Protein 3W3S (pdb70)

Structure (mmCIF, N/CA/C/O backbone):
data_3W3S
#
_entry.id   3W3S
#
_cell.length_a   272.817
_cell.length_b   272.817
_cell.length_c   272.817
_cell.angle_alpha   90.00
_cell.angle_beta   90.00
_cell.angle_gamma   90.00
#
_symmetry.space_group_name_H-M   'I 4 3 2'
#
loop_
_entity.id
_entity.type
_entity.pdbx_description
1 polymer 'Type-2 serine--tRNA ligase'
2 polymer 'selenocysteine tRNA'
3 non-polymer 'ZINC ION'
4 non-polymer "5'-O-(N-(L-SERYL)-SULFAMOYL)ADENOSINE"
5 non-polymer 'PLATINUM (II) ION'
6 non-polymer 'SULFATE ION'
#
loop_
_atom_site.group_PDB
_atom_site.id
_atom_site.type_symbol
_atom_site.label_atom_id
_atom_site.label_alt_id
_atom_site.label_comp_id
_atom_site.label_asym_id
_atom_site.label_entity_id
_atom_site.label_seq_id
_atom_site.pdbx_PDB_ins_code
_atom_site.Cartn_x
_atom_site.Cartn_y
_atom_site.Cartn_z
_atom_site.occupancy
_atom_site.B_iso_or_equiv
_atom_site.auth_seq_id
_atom_site.auth_comp_id
_atom_site.auth_asym_id
_atom_site.auth_atom_id
_atom_site.pdbx_PDB_model_num
ATOM 9 N N . GLU A 1 2 ? -27.228 7.794 126.089 1.00 115.77 2 GLU A N 1
ATOM 10 C CA . GLU A 1 2 ? -27.167 6.350 125.888 1.00 117.66 2 GLU A CA 1
ATOM 11 C C . GLU A 1 2 ? -28.591 5.866 125.877 1.00 106.67 2 GLU A C 1
ATOM 12 O O . GLU A 1 2 ? -29.432 6.421 126.577 1.00 106.33 2 GLU A O 1
ATOM 18 N N . LEU A 1 3 ? -28.869 4.846 125.076 1.00 101.37 3 LEU A N 1
ATOM 19 C CA . LEU A 1 3 ? -30.241 4.379 124.893 1.00 99.43 3 LEU A CA 1
ATOM 20 C C . LEU A 1 3 ? -30.308 2.850 124.854 1.00 95.57 3 LEU A C 1
ATOM 21 O O . LEU A 1 3 ? -29.639 2.224 124.032 1.00 97.95 3 LEU A O 1
ATOM 26 N N . LYS A 1 4 ? -31.109 2.259 125.743 1.00 93.14 4 LYS A N 1
ATOM 27 C CA . LYS A 1 4 ? -31.103 0.800 125.984 1.00 92.27 4 LYS A CA 1
ATOM 28 C C . LYS A 1 4 ? -32.504 0.209 126.114 1.00 91.80 4 LYS A C 1
ATOM 29 O O . LYS A 1 4 ? -33.300 0.654 126.948 1.00 93.53 4 LYS A O 1
ATOM 35 N N . PHE A 1 5 ? -32.788 -0.813 125.309 1.00 85.18 5 PHE A N 1
ATOM 36 C CA . PHE A 1 5 ? -34.103 -1.438 125.295 1.00 80.27 5 PHE A CA 1
ATOM 37 C C . PHE A 1 5 ? -34.143 -2.794 126.010 1.00 87.97 5 PHE A C 1
ATOM 38 O O . PHE A 1 5 ? -33.155 -3.524 126.025 1.00 95.24 5 PHE A O 1
ATOM 46 N N . SER A 1 6 ? -35.278 -3.112 126.629 1.00 87.70 6 SER A N 1
ATOM 47 C CA . SER A 1 6 ? -35.530 -4.450 127.143 1.00 92.25 6 SER A CA 1
ATOM 48 C C . SER A 1 6 ? -36.986 -4.829 126.922 1.00 92.44 6 SER A C 1
ATOM 49 O O . SER A 1 6 ? -37.875 -4.121 127.358 1.00 96.94 6 SER A O 1
ATOM 52 N N . ALA A 1 7 ? -37.228 -5.962 126.271 1.00 88.56 7 ALA A N 1
ATOM 53 C CA . ALA A 1 7 ? -38.591 -6.416 126.003 1.00 79.63 7 ALA A CA 1
ATOM 54 C C . ALA A 1 7 ? -38.905 -7.760 126.633 1.00 79.47 7 ALA A C 1
ATOM 55 O O . ALA A 1 7 ? -38.077 -8.655 126.676 1.00 87.71 7 ALA A O 1
ATOM 57 N N . GLU A 1 8 ? -40.118 -7.895 127.133 1.00 81.00 8 GLU A N 1
ATOM 58 C CA . GLU A 1 8 ? -40.652 -9.196 127.487 1.00 79.19 8 GLU A CA 1
ATOM 59 C C . GLU A 1 8 ? -41.448 -9.669 126.294 1.00 90.67 8 GLU A C 1
ATOM 60 O O . GLU A 1 8 ? -42.482 -9.078 125.944 1.00 94.99 8 GLU A O 1
ATOM 66 N N . VAL A 1 9 ? -40.933 -10.716 125.652 1.00 91.12 9 VAL A N 1
ATOM 67 C CA . VAL A 1 9 ? -41.536 -11.263 124.446 1.00 86.25 9 VAL A CA 1
ATOM 68 C C . VAL A 1 9 ? -42.210 -12.575 124.803 1.00 88.45 9 VAL A C 1
ATOM 69 O O . VAL A 1 9 ? -41.703 -13.307 125.645 1.00 94.89 9 VAL A O 1
ATOM 73 N N . GLU A 1 10 ? -43.366 -12.853 124.203 1.00 86.23 10 GLU A N 1
ATOM 74 C CA . GLU A 1 10 ? -44.052 -14.123 124.435 1.00 89.72 10 GLU A CA 1
ATOM 75 C C . GLU A 1 10 ? -44.404 -14.809 123.145 1.00 100.35 10 GLU A C 1
ATOM 76 O O . GLU A 1 10 ? -45.218 -14.301 122.373 1.00 108.68 10 GLU A O 1
ATOM 82 N N . LEU A 1 11 ? -43.795 -15.973 122.929 1.00 95.75 11 LEU A N 1
ATOM 83 C CA . LEU A 1 11 ? -44.081 -16.793 121.768 1.00 92.08 11 LEU A CA 1
ATOM 84 C C . LEU A 1 11 ? -45.098 -17.860 122.141 1.00 99.30 11 LEU A C 1
ATOM 85 O O . LEU A 1 11 ? -44.857 -18.680 123.012 1.00 105.64 11 LEU A O 1
ATOM 90 N N . THR A 1 12 ? -46.254 -17.824 121.495 1.00 100.63 12 THR A N 1
ATOM 91 C CA . THR A 1 12 ? -47.313 -18.771 121.790 1.00 100.81 12 THR A CA 1
ATOM 92 C C . THR A 1 12 ? -47.285 -19.930 120.814 1.00 100.68 12 THR A C 1
ATOM 93 O O . THR A 1 12 ? -47.460 -19.762 119.603 1.00 97.53 12 THR A O 1
ATOM 97 N N . LEU A 1 13 ? -47.054 -21.112 121.365 1.00 98.42 13 LEU A N 1
ATOM 98 C CA . LEU A 1 13 ? -46.864 -22.300 120.572 1.00 94.06 13 LEU A CA 1
ATOM 99 C C . LEU A 1 13 ? -48.207 -22.786 120.102 1.00 95.59 13 LEU A C 1
ATOM 100 O O . LEU A 1 13 ? -49.219 -22.515 120.729 1.00 98.37 13 LEU A O 1
ATOM 105 N N . SER A 1 14 ? -48.207 -23.521 119.004 1.00 97.41 14 SER A N 1
ATOM 106 C CA . SER A 1 14 ? -49.435 -23.981 118.396 1.00 101.75 14 SER A CA 1
ATOM 107 C C . SER A 1 14 ? -50.266 -24.899 119.311 1.00 107.36 14 SER A C 1
ATOM 108 O O . SER A 1 14 ? -51.494 -24.913 119.222 1.00 116.98 14 SER A O 1
ATOM 111 N N . ARG A 1 15 ? -49.609 -25.667 120.174 1.00 103.48 15 ARG A N 1
ATOM 112 C CA . ARG A 1 15 ? -50.306 -26.565 121.092 1.00 110.45 15 ARG A CA 1
ATOM 113 C C . ARG A 1 15 ? -49.624 -26.502 122.450 1.00 112.37 15 ARG A C 1
ATOM 114 O O . ARG A 1 15 ? -48.574 -25.881 122.569 1.00 111.18 15 ARG A O 1
ATOM 122 N N . GLU A 1 16 ? -50.228 -27.099 123.480 1.00 116.09 16 GLU A N 1
ATOM 123 C CA . GLU A 1 16 ? -49.542 -27.232 124.769 1.00 113.42 16 GLU A CA 1
ATOM 124 C C . GLU A 1 16 ? -48.331 -28.150 124.596 1.00 121.64 16 GLU A C 1
ATOM 125 O O . GLU A 1 16 ? -48.280 -28.965 123.669 1.00 125.07 16 GLU A O 1
ATOM 131 N N . VAL A 1 17 ? -47.350 -28.006 125.479 1.00 124.01 17 VAL A N 1
ATOM 132 C CA . VAL A 1 17 ? -46.091 -28.711 125.326 1.00 123.85 17 VAL A CA 1
ATOM 133 C C . VAL A 1 17 ? -45.577 -29.108 126.678 1.00 134.81 17 VAL A C 1
ATOM 134 O O . VAL A 1 17 ? -45.911 -28.475 127.680 1.00 139.80 17 VAL A O 1
ATOM 138 N N . ASP A 1 18 ? -44.764 -30.158 126.709 1.00 143.43 18 ASP A N 1
ATOM 139 C CA . ASP A 1 18 ? -44.059 -30.503 127.924 1.00 148.42 18 ASP A CA 1
ATOM 140 C C . ASP A 1 18 ? -42.663 -29.919 127.817 1.00 143.77 18 ASP A C 1
ATOM 141 O O . ASP A 1 18 ? -41.811 -30.463 127.119 1.00 144.38 18 ASP A O 1
ATOM 146 N N . PRO A 1 19 ? -42.417 -28.825 128.547 1.00 138.22 19 PRO A N 1
ATOM 147 C CA . PRO A 1 19 ? -41.229 -27.994 128.345 1.00 131.66 19 PRO A CA 1
ATOM 148 C C . PRO A 1 19 ? -39.948 -28.804 128.294 1.00 127.40 19 PRO A C 1
ATOM 149 O O . PRO A 1 19 ? -39.104 -28.557 127.428 1.00 126.00 19 PRO A O 1
ATOM 153 N N . ALA A 1 20 ? -39.826 -29.780 129.185 1.00 124.29 20 ALA A N 1
ATOM 154 C CA . ALA A 1 20 ? -38.587 -30.525 129.337 1.00 115.22 20 ALA A CA 1
ATOM 155 C C . ALA A 1 20 ? -38.114 -31.107 128.020 1.00 115.93 20 ALA A C 1
ATOM 156 O O . ALA A 1 20 ? -36.912 -31.282 127.821 1.00 119.39 20 ALA A O 1
ATOM 158 N N . GLU A 1 21 ? -39.062 -31.405 127.131 1.00 117.46 21 GLU A N 1
ATOM 159 C CA . GLU A 1 21 ? -38.759 -31.940 125.802 1.00 123.69 21 GLU A CA 1
ATOM 160 C C . GLU A 1 21 ? -38.383 -30.819 124.853 1.00 117.47 21 GLU A C 1
ATOM 161 O O . GLU A 1 21 ? -37.603 -31.029 123.913 1.00 115.45 21 GLU A O 1
ATOM 167 N N . ILE A 1 22 ? -38.963 -29.639 125.098 1.00 113.63 22 ILE A N 1
ATOM 168 C CA . ILE A 1 22 ? -38.729 -28.447 124.280 1.00 108.13 22 ILE A CA 1
ATOM 169 C C . ILE A 1 22 ? -37.423 -27.723 124.615 1.00 109.84 22 ILE A C 1
ATOM 170 O O . ILE A 1 22 ? -36.671 -27.339 123.709 1.00 111.40 22 ILE A O 1
ATOM 175 N N . GLU A 1 23 ? -37.137 -27.566 125.905 1.00 112.95 23 GLU A N 1
ATOM 176 C CA . GLU A 1 23 ? -36.025 -26.710 126.323 1.00 119.55 23 GLU A CA 1
ATOM 177 C C . GLU A 1 23 ? -34.732 -27.026 125.589 1.00 117.09 23 GLU A C 1
ATOM 178 O O . GLU A 1 23 ? -34.087 -26.123 125.066 1.00 117.70 23 GLU A O 1
ATOM 184 N N . PRO A 1 24 ? -34.380 -28.311 125.495 1.00 113.33 24 PRO A N 1
ATOM 185 C CA . PRO A 1 24 ? -33.152 -28.649 124.781 1.00 114.24 24 PRO A CA 1
ATOM 186 C C . PRO A 1 24 ? -33.039 -27.890 123.463 1.00 111.55 24 PRO A C 1
ATOM 187 O O . PRO A 1 24 ? -31.961 -27.386 123.141 1.00 112.04 24 PRO A O 1
ATOM 191 N N . THR A 1 25 ? -34.136 -27.789 122.720 1.00 108.43 25 THR A N 1
ATOM 192 C CA . THR A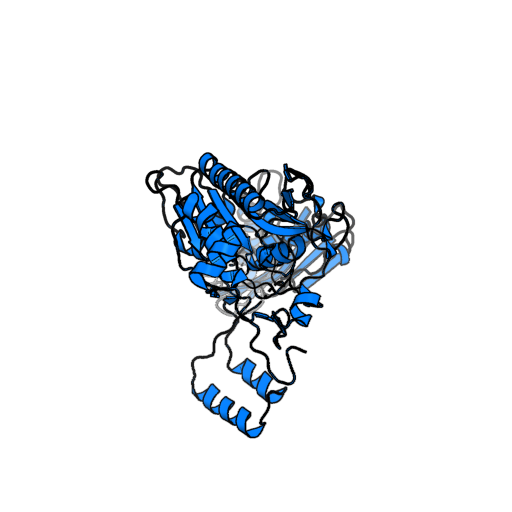 1 25 ? -34.095 -27.105 121.440 1.00 103.12 25 THR A CA 1
ATOM 193 C C . THR A 1 25 ? -33.999 -25.603 121.612 1.00 101.01 25 THR A C 1
ATOM 194 O O . THR A 1 25 ? -33.297 -24.933 120.856 1.00 106.41 25 THR A O 1
ATOM 198 N N . VAL A 1 26 ? -34.715 -25.061 122.588 1.00 95.02 26 VAL A N 1
ATOM 199 C CA . VAL A 1 26 ? -34.701 -23.620 122.757 1.00 92.95 26 VAL A CA 1
ATOM 200 C C . VAL A 1 26 ? -33.323 -23.173 123.203 1.00 97.48 26 VAL A C 1
ATOM 201 O O . VAL A 1 26 ? -32.774 -22.232 122.650 1.00 103.42 26 VAL A O 1
ATOM 205 N N . GLU A 1 27 ? -32.765 -23.862 124.192 1.00 95.51 27 GLU A N 1
ATOM 206 C CA . GLU A 1 27 ? -31.419 -23.583 124.672 1.00 92.19 27 GLU A CA 1
ATOM 207 C C . GLU A 1 27 ? -30.433 -23.521 123.504 1.00 96.70 27 GLU A C 1
ATOM 208 O O . GLU A 1 27 ? -29.680 -22.558 123.377 1.00 102.74 27 GLU A O 1
ATOM 214 N N . GLU A 1 28 ? -30.446 -24.543 122.651 1.00 97.88 28 GLU A N 1
ATOM 215 C CA . GLU A 1 28 ? -29.526 -24.631 121.518 1.00 103.32 28 GLU A CA 1
ATOM 216 C C . GLU A 1 28 ? -29.759 -23.367 120.667 1.00 104.12 28 GLU A C 1
ATOM 217 O O . GLU A 1 28 ? -28.847 -22.580 120.436 1.00 106.21 28 GLU A O 1
ATOM 223 N N . PHE A 1 29 ? -31.000 -23.150 120.245 1.00 104.44 29 PHE A N 1
ATOM 224 C CA . PHE A 1 29 ? -31.341 -22.001 119.410 1.00 97.19 29 PHE A CA 1
ATOM 225 C C . PHE A 1 29 ? -30.894 -20.689 120.007 1.00 94.57 29 PHE A C 1
ATOM 226 O O . PHE A 1 29 ? -30.243 -19.881 119.350 1.00 92.75 29 PHE A O 1
ATOM 234 N N . VAL A 1 30 ? -31.284 -20.472 121.256 1.00 98.48 30 VAL A N 1
ATOM 235 C CA . VAL A 1 30 ? -30.990 -19.228 121.946 1.00 100.28 30 VAL A CA 1
ATOM 236 C C . VAL A 1 30 ? -29.501 -18.969 121.961 1.00 96.99 30 VAL A C 1
ATOM 237 O O . VAL A 1 30 ? -29.050 -17.861 121.697 1.00 93.36 30 VAL A O 1
ATOM 241 N N . LYS A 1 31 ? -28.733 -19.999 122.266 1.00 98.97 31 LYS A N 1
ATOM 242 C CA . LYS A 1 31 ? -27.299 -19.823 122.345 1.00 105.44 31 LYS A CA 1
ATOM 243 C C . LYS A 1 31 ? -26.725 -19.412 120.996 1.00 97.87 31 LYS A C 1
ATOM 244 O O . LYS A 1 31 ? -25.838 -18.581 120.925 1.00 99.58 31 LYS A O 1
ATOM 250 N N . GLU A 1 32 ? -27.233 -19.980 119.918 1.00 95.14 32 GLU A N 1
ATOM 251 C CA . GLU A 1 32 ? -26.663 -19.685 118.612 1.00 103.90 32 GLU A CA 1
ATOM 252 C C . GLU A 1 32 ? -27.235 -18.388 118.051 1.00 104.05 32 GLU A C 1
ATOM 253 O O . GLU A 1 32 ? -26.666 -17.778 117.142 1.00 107.30 32 GLU A O 1
ATOM 259 N N . ALA A 1 33 ? -28.377 -17.975 118.584 1.00 101.48 33 ALA A N 1
ATOM 260 C CA . ALA A 1 33 ? -28.994 -16.739 118.136 1.00 99.57 33 ALA A CA 1
ATOM 261 C C . ALA A 1 33 ? -28.211 -15.566 118.700 1.00 96.53 33 ALA A C 1
ATOM 262 O O . ALA A 1 33 ? -27.969 -14.570 118.019 1.00 94.69 33 ALA A O 1
ATOM 264 N N . ASN A 1 34 ? -27.803 -15.701 119.953 1.00 95.41 34 ASN A N 1
ATOM 265 C CA . ASN A 1 34 ? -27.091 -14.638 120.627 1.00 92.32 34 ASN A CA 1
ATOM 266 C C . ASN A 1 34 ? -25.740 -14.441 119.986 1.00 107.08 34 ASN A C 1
ATOM 267 O O . ASN A 1 34 ? -25.217 -13.329 119.946 1.00 117.43 34 ASN A O 1
ATOM 272 N N . GLU A 1 35 ? -25.196 -15.530 119.460 1.00 113.29 35 GLU A N 1
ATOM 273 C CA . GLU A 1 35 ? -23.867 -15.550 118.868 1.00 118.43 35 GLU A CA 1
ATOM 274 C C . GLU A 1 35 ? -23.872 -14.947 117.458 1.00 112.86 35 GLU A C 1
ATOM 275 O O . GLU A 1 35 ? -22.987 -14.176 117.099 1.00 119.89 35 GLU A O 1
ATOM 281 N N . ASP A 1 36 ? -24.885 -15.285 116.671 1.00 101.47 36 ASP A N 1
ATOM 282 C CA . ASP A 1 36 ? -24.922 -14.911 115.265 1.00 103.03 36 ASP A CA 1
ATOM 283 C C . ASP A 1 36 ? -26.018 -13.893 114.945 1.00 104.51 36 ASP A C 1
ATOM 284 O O . ASP A 1 36 ? -25.739 -12.706 114.730 1.00 102.94 36 ASP A O 1
ATOM 289 N N . LEU A 1 37 ? -27.261 -14.387 114.921 1.00 101.41 37 LEU A N 1
ATOM 290 C CA . LEU A 1 37 ? -28.418 -13.679 114.390 1.00 89.12 37 LEU A CA 1
ATOM 291 C C . LEU A 1 37 ? -28.578 -12.314 115.014 1.00 94.16 37 LEU A C 1
ATOM 292 O O . LEU A 1 37 ? -28.872 -11.328 114.329 1.00 100.88 37 LEU A O 1
ATOM 297 N N . LEU A 1 38 ? -28.394 -12.251 116.322 1.00 89.69 38 LEU A N 1
ATOM 298 C CA . LEU A 1 38 ? -28.720 -11.037 117.044 1.00 83.90 38 LEU A CA 1
ATOM 299 C C . LEU A 1 38 ? -27.544 -10.100 117.119 1.00 91.25 38 LEU A C 1
ATOM 300 O O . LEU A 1 38 ? -27.605 -9.078 117.788 1.00 96.53 38 LEU A O 1
ATOM 305 N N . GLN A 1 39 ? -26.438 -10.500 116.507 1.00 91.69 39 GLN A N 1
ATOM 306 C CA . GLN A 1 39 ? -25.322 -9.599 116.273 1.00 93.59 39 GLN A CA 1
ATOM 307 C C . GLN A 1 39 ? -25.237 -9.096 114.828 1.00 95.90 39 GLN A C 1
ATOM 308 O O . GLN A 1 39 ? -24.348 -8.316 114.491 1.00 103.67 39 GLN A O 1
ATOM 314 N N . ARG A 1 40 ? -26.138 -9.556 113.968 1.00 92.98 40 ARG A N 1
ATOM 315 C CA . ARG A 1 40 ? -26.052 -9.232 112.544 1.00 99.59 40 ARG A CA 1
ATOM 316 C C . ARG A 1 40 ? -26.523 -7.822 112.246 1.00 107.82 40 ARG A C 1
ATOM 317 O O . ARG A 1 40 ? -27.596 -7.397 112.699 1.00 111.80 40 ARG A O 1
ATOM 325 N N . GLY A 1 41 ? -25.744 -7.104 111.450 1.00 107.68 41 GLY A N 1
ATOM 326 C CA . GLY A 1 41 ? -26.107 -5.747 111.090 1.00 106.44 41 GLY A CA 1
ATOM 327 C C . GLY A 1 41 ? -25.535 -4.730 112.058 1.00 105.29 41 GLY A C 1
ATOM 328 O O . GLY A 1 41 ? -25.368 -3.560 111.714 1.00 114.08 41 GLY A O 1
ATOM 329 N N . VAL A 1 42 ? -25.220 -5.174 113.268 1.00 95.95 42 VAL A N 1
ATOM 330 C CA . VAL A 1 42 ? -24.542 -4.320 114.231 1.00 96.03 42 VAL A CA 1
ATOM 331 C C . VAL A 1 42 ? -23.143 -3.961 113.745 1.00 99.50 42 VAL A C 1
ATOM 332 O O . VAL A 1 42 ? -22.371 -4.832 113.357 1.00 101.68 42 VAL A O 1
ATOM 336 N N . PRO A 1 43 ? -22.816 -2.664 113.764 1.00 104.32 43 PRO A N 1
ATOM 337 C CA . PRO A 1 43 ? -21.495 -2.130 113.410 1.00 109.29 43 PRO A CA 1
ATOM 338 C C . PRO A 1 43 ? -20.434 -2.692 114.342 1.00 120.78 43 PRO A C 1
ATOM 339 O O . PRO A 1 43 ? -20.773 -3.134 115.441 1.00 121.77 43 PRO A O 1
ATOM 343 N N . THR A 1 44 ? -19.170 -2.658 113.932 1.00 131.53 44 THR A N 1
ATOM 344 C CA . THR A 1 44 ? -18.156 -3.442 114.628 1.00 140.11 44 THR A CA 1
ATOM 345 C C . THR A 1 44 ? -17.937 -3.056 116.098 1.00 144.17 44 THR A C 1
ATOM 346 O O . THR A 1 44 ? -17.768 -3.931 116.954 1.00 150.06 44 THR A O 1
ATOM 350 N N . GLY A 1 45 ? -17.968 -1.765 116.402 1.00 140.13 45 GLY A N 1
ATOM 351 C CA . GLY A 1 45 ? -17.761 -1.341 117.777 1.00 142.00 45 GLY A CA 1
ATOM 352 C C . GLY A 1 45 ? -18.945 -1.482 118.734 1.00 136.62 45 GLY A C 1
ATOM 353 O O . GLY A 1 45 ? -18.828 -1.171 119.922 1.00 135.07 45 GLY A O 1
ATOM 354 N N . LYS A 1 46 ? -20.089 -1.952 118.252 1.00 129.72 46 LYS A N 1
ATOM 355 C CA . LYS A 1 46 ? -21.288 -1.833 119.067 1.00 121.95 46 LYS A CA 1
ATOM 356 C C . LYS A 1 46 ? -21.974 -3.143 119.467 1.00 119.49 46 LYS A C 1
ATOM 357 O O . LYS A 1 46 ? -21.610 -4.236 119.026 1.00 122.92 46 LYS A O 1
ATOM 363 N N . GLU A 1 47 ? -23.002 -2.982 120.292 1.00 116.99 47 GLU A N 1
ATOM 364 C CA . GLU A 1 47 ? -23.814 -4.055 120.841 1.00 116.94 47 GLU A CA 1
ATOM 365 C C . GLU A 1 47 ? -25.092 -4.254 120.030 1.00 105.40 47 GLU A C 1
ATOM 366 O O . GLU A 1 47 ? -25.678 -3.291 119.550 1.00 100.14 47 GLU A O 1
ATOM 372 N N . GLY A 1 48 ? -25.517 -5.505 119.888 1.00 101.78 48 GLY A N 1
ATOM 373 C CA . GLY A 1 48 ? -26.831 -5.853 119.362 1.00 99.81 48 GLY A CA 1
ATOM 374 C C . GLY A 1 48 ? -27.862 -6.307 120.402 1.00 100.96 48 GLY A C 1
ATOM 375 O O . GLY A 1 48 ? -27.919 -5.837 121.547 1.00 103.21 48 GLY A O 1
ATOM 376 N N . ALA A 1 49 ? -28.696 -7.249 119.980 1.00 97.11 49 ALA A N 1
ATOM 377 C CA . ALA A 1 49 ? -29.672 -7.900 120.850 1.00 87.75 49 ALA A CA 1
ATOM 378 C C . ALA A 1 49 ? -29.124 -9.186 121.467 1.00 85.60 49 ALA A C 1
ATOM 379 O O . ALA A 1 49 ? -28.285 -9.858 120.874 1.00 97.68 49 ALA A O 1
ATOM 381 N N . LYS A 1 50 ? -29.558 -9.485 122.684 1.00 81.43 50 LYS A N 1
ATOM 382 C CA . LYS A 1 50 ? -29.270 -10.751 123.363 1.00 82.39 50 LYS A CA 1
ATOM 383 C C . LYS A 1 50 ? -30.559 -11.286 123.968 1.00 89.12 50 LYS A C 1
ATOM 384 O O . LYS A 1 50 ? -31.359 -10.529 124.495 1.00 89.85 50 LYS A O 1
ATOM 390 N N . ILE A 1 51 ? -30.760 -12.595 123.906 1.00 94.00 51 ILE A N 1
ATOM 391 C CA . ILE A 1 51 ? -31.874 -13.167 124.626 1.00 90.49 51 ILE A CA 1
ATOM 392 C C . ILE A 1 51 ? -31.305 -13.488 125.980 1.00 91.70 51 ILE A C 1
ATOM 393 O O . ILE A 1 51 ? -30.459 -14.350 126.114 1.00 95.58 51 ILE A O 1
ATOM 398 N N . GLU A 1 52 ? -31.740 -12.728 126.974 1.00 91.25 52 GLU A N 1
ATOM 399 C CA . GLU A 1 52 ? -31.092 -12.708 128.271 1.00 94.85 52 GLU A CA 1
ATOM 400 C C . GLU A 1 52 ? -31.572 -13.869 129.098 1.00 93.78 52 GLU A C 1
ATOM 401 O O . GLU A 1 52 ? -30.865 -14.363 129.982 1.00 95.16 52 GLU A O 1
ATOM 407 N N . SER A 1 53 ? -32.816 -14.251 128.855 1.00 90.86 53 SER A N 1
ATOM 408 C CA . SER A 1 53 ? -33.389 -15.405 129.520 1.00 95.35 53 SER A CA 1
ATOM 409 C C . SER A 1 53 ? -34.602 -15.891 128.743 1.00 98.62 53 SER A C 1
ATOM 410 O O . SER A 1 53 ? -35.191 -15.153 127.953 1.00 98.34 53 SER A O 1
ATOM 413 N N . TYR A 1 54 ? -34.968 -17.144 128.962 1.00 98.97 54 TYR A N 1
ATOM 414 C CA . TYR A 1 54 ? -36.198 -17.646 128.397 1.00 97.11 54 TYR A CA 1
ATOM 415 C C . TYR A 1 54 ? -36.767 -18.621 129.405 1.00 98.98 54 TYR A C 1
ATOM 416 O O . TYR A 1 54 ? -36.059 -19.032 130.316 1.00 99.13 54 TYR A O 1
ATOM 425 N N . TYR A 1 55 ? -38.056 -18.928 129.289 1.00 98.80 55 TYR A N 1
ATOM 426 C CA . TYR A 1 55 ? -38.620 -20.087 129.962 1.00 102.63 55 TYR A CA 1
ATOM 427 C C . TYR A 1 55 ? -39.851 -20.621 129.248 1.00 107.45 55 TYR A C 1
ATOM 428 O O . TYR A 1 55 ? -40.561 -19.868 128.584 1.00 110.19 55 TYR A O 1
ATOM 437 N N . VAL A 1 56 ? -40.093 -21.925 129.382 1.00 105.02 56 VAL A N 1
ATOM 438 C CA . VAL A 1 56 ? -41.201 -22.584 128.697 1.00 97.09 56 VAL A CA 1
ATOM 439 C C . VAL A 1 56 ? -42.276 -23.073 129.671 1.00 104.31 56 VAL A C 1
ATOM 440 O O . VAL A 1 56 ? -42.000 -23.899 130.540 1.00 104.44 56 VAL A O 1
ATOM 444 N N . LEU A 1 57 ? -43.457 -22.481 129.505 1.00 114.57 57 LEU A N 1
ATOM 445 C CA . LEU A 1 57 ? -44.702 -22.855 130.151 1.00 125.44 57 LEU A CA 1
ATOM 446 C C . LEU A 1 57 ? -45.425 -23.767 129.168 1.00 136.98 57 LEU A C 1
ATOM 447 O O . LEU A 1 57 ? -44.934 -23.998 128.063 1.00 153.84 57 LEU A O 1
ATOM 452 N N . TYR A 1 58 ? -46.580 -24.293 129.558 1.00 133.65 58 TYR A N 1
ATOM 453 C CA . TYR A 1 58 ? -47.305 -25.215 128.687 1.00 138.36 58 TYR A CA 1
ATOM 454 C C . TYR A 1 58 ? -47.760 -24.623 127.339 1.00 129.33 58 TYR A C 1
ATOM 455 O O . TYR A 1 58 ? -47.645 -25.297 126.315 1.00 122.23 58 TYR A O 1
ATOM 464 N N . ASP A 1 59 ? -48.257 -23.385 127.311 1.00 128.45 59 ASP A N 1
ATOM 465 C CA . ASP A 1 59 ? -48.621 -22.792 126.015 1.00 125.42 59 ASP A CA 1
ATOM 466 C C . ASP A 1 59 ? -47.499 -22.010 125.322 1.00 115.01 59 ASP A C 1
ATOM 467 O O . ASP A 1 59 ? -47.406 -21.981 124.095 1.00 111.39 59 ASP A O 1
ATOM 472 N N . THR A 1 60 ? -46.655 -21.378 126.129 1.00 110.32 60 THR A N 1
ATOM 473 C CA . THR A 1 60 ? -45.777 -20.314 125.661 1.00 101.29 60 THR A CA 1
ATOM 474 C C . THR A 1 60 ? -44.303 -20.514 125.979 1.00 95.97 60 THR A C 1
ATOM 475 O O . THR A 1 60 ? -43.935 -21.210 126.921 1.00 100.42 60 THR A O 1
ATOM 479 N N . ILE A 1 61 ? -43.470 -19.887 125.160 1.00 83.37 61 ILE A N 1
ATOM 480 C CA . ILE A 1 61 ? -42.084 -19.622 125.478 1.00 80.79 61 ILE A CA 1
ATOM 481 C C . ILE A 1 61 ? -41.959 -18.138 125.761 1.00 91.45 61 ILE A C 1
ATOM 482 O O . ILE A 1 61 ? -42.336 -17.304 124.936 1.00 95.57 61 ILE A O 1
ATOM 487 N N . TYR A 1 62 ? -41.425 -17.814 126.933 1.00 96.56 62 TYR A N 1
ATOM 488 C CA . TYR A 1 62 ? -41.213 -16.438 127.382 1.00 87.38 62 TYR A CA 1
ATOM 489 C C . TYR A 1 62 ? -39.748 -16.037 127.191 1.00 87.71 62 TYR A C 1
ATOM 490 O O . TYR A 1 62 ? -38.854 -16.781 127.556 1.00 95.00 62 TYR A O 1
ATOM 507 N N . GLU A 1 64 ? -36.736 -12.825 127.624 1.00 90.74 64 GLU A N 1
ATOM 508 C CA . GLU A 1 64 ? -36.235 -11.490 127.913 1.00 90.19 64 GLU A CA 1
ATOM 509 C C . GLU A 1 64 ? -35.237 -11.113 126.831 1.00 86.00 64 GLU A C 1
ATOM 510 O O . GLU A 1 64 ? -34.189 -11.721 126.714 1.00 88.42 64 GLU A O 1
ATOM 516 N N . ILE A 1 65 ? -35.566 -10.119 126.028 1.00 83.65 65 ILE A N 1
ATOM 517 C CA . ILE A 1 65 ? -34.694 -9.710 124.939 1.00 87.24 65 ILE A CA 1
ATOM 518 C C . ILE A 1 65 ? -34.326 -8.243 125.092 1.00 88.94 65 ILE A C 1
ATOM 519 O O . ILE A 1 65 ? -35.202 -7.381 125.225 1.00 87.16 65 ILE A O 1
ATOM 524 N N . THR A 1 66 ? -33.029 -7.962 125.040 1.00 84.74 66 THR A N 1
ATOM 525 C CA . THR A 1 66 ? -32.543 -6.605 125.185 1.00 83.25 66 THR A CA 1
ATOM 526 C C . THR A 1 66 ? -31.901 -6.142 123.904 1.00 87.72 66 THR A C 1
ATOM 527 O O . THR A 1 66 ? -31.455 -6.954 123.122 1.00 87.85 66 THR A O 1
ATOM 531 N N . GLY A 1 67 ? -31.876 -4.828 123.694 1.00 88.75 67 GLY A N 1
ATOM 532 C CA . GLY A 1 67 ? -31.427 -4.258 122.443 1.00 82.79 67 GLY A CA 1
ATOM 533 C C . GLY A 1 67 ? -30.852 -2.866 122.551 1.00 82.76 67 GLY A C 1
ATOM 534 O O . GLY A 1 67 ? -30.845 -2.242 123.602 1.00 90.58 67 GLY A O 1
ATOM 535 N N . THR A 1 68 ? -30.371 -2.372 121.428 1.00 79.97 68 THR A N 1
ATOM 536 C CA . THR A 1 68 ? -29.716 -1.086 121.375 1.00 79.70 68 THR A CA 1
ATOM 537 C C . THR A 1 68 ? -30.283 -0.422 120.134 1.00 81.87 68 THR A C 1
ATOM 538 O O . THR A 1 68 ? -31.040 -1.057 119.391 1.00 76.31 68 THR A O 1
ATOM 542 N N . ARG A 1 69 ? -29.926 0.832 119.872 1.00 87.40 69 ARG A N 1
ATOM 543 C CA . ARG A 1 69 ? -30.406 1.430 118.633 1.00 93.87 69 ARG A CA 1
ATOM 544 C C . ARG A 1 69 ? -29.962 0.628 117.401 1.00 95.25 69 ARG A C 1
ATOM 545 O O . ARG A 1 69 ? -30.550 0.739 116.328 1.00 93.69 69 ARG A O 1
ATOM 553 N N . TYR A 1 70 ? -28.921 -0.183 117.558 1.00 93.89 70 TYR A N 1
ATOM 554 C CA . TYR A 1 70 ? -28.345 -0.861 116.416 1.00 97.61 70 TYR A CA 1
ATOM 555 C C . TYR A 1 70 ? -29.160 -2.073 116.050 1.00 103.52 70 TYR A C 1
ATOM 556 O O . TYR A 1 70 ? -29.297 -2.400 114.872 1.00 108.34 70 TYR A O 1
ATOM 565 N N . LEU A 1 71 ? -29.658 -2.767 117.065 1.00 100.75 71 LEU A N 1
ATOM 566 C CA . LEU A 1 71 ? -30.665 -3.799 116.867 1.00 94.31 71 LEU A CA 1
ATOM 567 C C . LEU A 1 71 ? -31.674 -3.759 118.005 1.00 91.68 71 LEU A C 1
ATOM 568 O O . LEU A 1 71 ? -31.341 -3.994 119.157 1.00 94.47 71 LEU A O 1
ATOM 573 N N . ARG A 1 72 ? -32.918 -3.473 117.676 1.00 92.74 72 ARG A N 1
ATOM 574 C CA . ARG A 1 72 ? -33.947 -3.311 118.694 1.00 94.77 72 ARG A CA 1
ATOM 575 C C . ARG A 1 72 ? -34.696 -4.595 118.992 1.00 96.32 72 ARG A C 1
ATOM 576 O O . ARG A 1 72 ? -34.941 -5.401 118.095 1.00 93.29 72 ARG A O 1
ATOM 584 N N . PRO A 1 73 ? -35.130 -4.753 120.245 1.00 99.62 73 PRO A N 1
ATOM 585 C CA . PRO A 1 73 ? -35.728 -5.993 120.711 1.00 98.18 73 PRO A CA 1
ATOM 586 C C . PRO A 1 73 ? -36.764 -6.590 119.770 1.00 94.19 73 PRO A C 1
ATOM 587 O O . PRO A 1 73 ? -36.691 -7.797 119.531 1.00 107.18 73 PRO A O 1
ATOM 591 N N . HIS A 1 74 ? -37.675 -5.808 119.214 1.00 75.39 74 HIS A N 1
ATOM 592 C CA . HIS A 1 74 ? -38.709 -6.427 118.408 1.00 79.88 74 HIS A CA 1
ATOM 593 C C . HIS A 1 74 ? -38.177 -6.844 117.063 1.00 85.63 74 HIS A C 1
ATOM 594 O O . HIS A 1 74 ? -38.591 -7.879 116.549 1.00 95.65 74 HIS A O 1
ATOM 601 N N . GLU A 1 75 ? -37.283 -6.059 116.470 1.00 80.04 75 GLU A N 1
ATOM 602 C CA . GLU A 1 75 ? -36.577 -6.546 115.283 1.00 78.64 75 GLU A CA 1
ATOM 603 C C . GLU A 1 75 ? -35.905 -7.904 115.569 1.00 82.94 75 GLU A C 1
ATOM 604 O O . GLU A 1 75 ? -35.998 -8.847 114.780 1.00 81.01 75 GLU A O 1
ATOM 610 N N . ALA A 1 76 ? -35.224 -7.980 116.706 1.00 81.54 76 ALA A N 1
ATOM 611 C CA . ALA A 1 76 ? -34.721 -9.235 117.219 1.00 83.54 76 ALA A CA 1
ATOM 612 C C . ALA A 1 76 ? -35.826 -10.286 117.231 1.00 88.71 76 ALA A C 1
ATOM 613 O O . ALA A 1 76 ? -35.652 -11.396 116.681 1.00 89.56 76 ALA A O 1
ATOM 615 N N . ALA A 1 77 ? -36.951 -9.946 117.865 1.00 83.87 77 ALA A N 1
ATOM 616 C CA . ALA A 1 77 ? -38.080 -10.870 117.937 1.00 86.64 77 ALA A CA 1
ATOM 617 C C . ALA A 1 77 ? -38.460 -11.377 116.540 1.00 92.05 77 ALA A C 1
ATOM 618 O O . ALA A 1 77 ? -38.734 -12.564 116.356 1.00 87.58 77 ALA A O 1
ATOM 628 N N . ARG A 1 79 ? -36.491 -11.615 113.833 1.00 102.58 79 ARG A N 1
ATOM 629 C CA . ARG A 1 79 ? -35.445 -12.514 113.356 1.00 99.95 79 ARG A CA 1
ATOM 630 C C . ARG A 1 79 ? -35.575 -13.909 113.993 1.00 93.35 79 ARG A C 1
ATOM 631 O O . ARG A 1 79 ? -35.481 -14.930 113.313 1.00 87.14 79 ARG A O 1
ATOM 639 N N . VAL A 1 80 ? -35.809 -13.928 115.301 1.00 86.39 80 VAL A N 1
ATOM 640 C CA . VAL A 1 80 ? -36.072 -15.150 116.046 1.00 80.77 80 VAL A CA 1
ATOM 641 C C . VAL A 1 80 ? -37.318 -15.931 115.600 1.00 86.84 80 VAL A C 1
ATOM 642 O O . VAL A 1 80 ? -37.229 -17.123 115.335 1.00 100.10 80 VAL A O 1
ATOM 646 N N . ARG A 1 81 ? -38.474 -15.274 115.521 1.00 81.28 81 ARG A N 1
ATOM 647 C CA . ARG A 1 81 ? -39.757 -15.963 115.291 1.00 86.07 81 ARG A CA 1
ATOM 648 C C . ARG A 1 81 ? -39.736 -17.034 114.196 1.00 91.62 81 ARG A C 1
ATOM 649 O O . ARG A 1 81 ? -39.935 -18.217 114.473 1.00 90.08 81 ARG A O 1
ATOM 657 N N . LYS A 1 82 ? -39.521 -16.609 112.953 1.00 92.78 82 LYS A N 1
ATOM 658 C CA . LYS A 1 82 ? -39.614 -17.510 111.806 1.00 97.37 82 LYS A CA 1
ATOM 659 C C . LYS A 1 82 ? -38.669 -18.697 111.971 1.00 97.01 82 LYS A C 1
ATOM 660 O O . LYS A 1 82 ? -39.009 -19.821 111.638 1.00 105.44 82 LYS A O 1
ATOM 666 N N . ARG A 1 83 ? -37.488 -18.436 112.512 1.00 90.42 83 ARG A N 1
ATOM 667 C CA . ARG A 1 83 ? -36.451 -19.440 112.665 1.00 87.18 83 ARG A CA 1
ATOM 668 C C . ARG A 1 83 ? -36.746 -20.413 113.780 1.00 92.86 83 ARG A C 1
ATOM 669 O O . ARG A 1 83 ? -36.803 -21.620 113.558 1.00 94.78 83 ARG A O 1
ATOM 677 N N . LEU A 1 84 ? -36.869 -19.907 114.998 1.00 92.74 84 LEU A N 1
ATOM 678 C CA . LEU A 1 84 ? -37.152 -20.799 116.109 1.00 91.34 84 LEU A CA 1
ATOM 679 C C . LEU A 1 84 ? -38.412 -21.635 115.863 1.00 95.10 84 LEU A C 1
ATOM 680 O O . LEU A 1 84 ? -38.542 -22.724 116.400 1.00 98.74 84 LEU A O 1
ATOM 685 N N . ALA A 1 85 ? -39.325 -21.146 115.030 1.00 93.02 85 ALA A N 1
ATOM 686 C CA . ALA A 1 85 ? -40.524 -21.915 114.734 1.00 92.18 85 ALA A CA 1
ATOM 687 C C . ALA A 1 85 ? -40.267 -23.015 113.711 1.00 96.85 85 ALA A C 1
ATOM 688 O O . ALA A 1 85 ? -40.935 -24.052 113.733 1.00 103.20 85 ALA A O 1
ATOM 690 N N . GLU A 1 86 ? -39.320 -22.813 112.801 1.00 93.47 86 GLU A N 1
ATOM 691 C CA . GLU A 1 86 ? -38.973 -23.907 111.903 1.00 93.75 86 GLU A CA 1
ATOM 692 C C . GLU A 1 86 ? -38.297 -25.037 112.666 1.00 103.30 86 GLU A C 1
ATOM 693 O O . GLU A 1 86 ? -38.562 -26.209 112.414 1.00 113.31 86 GLU A O 1
ATOM 699 N N . ARG A 1 87 ? -37.406 -24.701 113.587 1.00 102.66 87 ARG A N 1
ATOM 700 C CA . ARG A 1 87 ? -36.769 -25.747 114.367 1.00 101.82 87 ARG A CA 1
ATOM 701 C C . ARG A 1 87 ? -37.789 -26.462 115.205 1.00 99.36 87 ARG A C 1
ATOM 702 O O . ARG A 1 87 ? -37.911 -27.684 115.134 1.00 101.11 87 ARG A O 1
ATOM 710 N N . LEU A 1 88 ? -38.533 -25.705 116.005 1.00 90.81 88 LEU A N 1
ATOM 711 C CA . LEU A 1 88 ? -39.560 -26.328 116.829 1.00 93.17 88 LEU A CA 1
ATOM 712 C C . LEU A 1 88 ? -40.485 -27.206 115.997 1.00 97.79 88 LEU A C 1
ATOM 713 O O . LEU A 1 88 ? -40.932 -28.254 116.443 1.00 101.06 88 LEU A O 1
ATOM 718 N N . GLY A 1 89 ? -40.765 -26.763 114.780 1.00 96.90 89 GLY A N 1
ATOM 719 C CA . GLY A 1 89 ? -41.670 -27.478 113.906 1.00 93.06 89 GLY A CA 1
ATOM 720 C C . GLY A 1 89 ? -41.077 -28.777 113.427 1.00 87.02 89 GLY A C 1
ATOM 721 O O . GLY A 1 89 ? -41.748 -29.781 113.389 1.00 84.75 89 GLY A O 1
ATOM 722 N N . ARG A 1 90 ? -39.805 -28.744 113.061 1.00 90.27 90 ARG A N 1
ATOM 723 C CA . ARG A 1 90 ? -39.099 -29.932 112.599 1.00 94.67 90 ARG A CA 1
ATOM 724 C C . ARG A 1 90 ? -38.784 -30.920 113.726 1.00 101.52 90 ARG A C 1
ATOM 725 O O . ARG A 1 90 ? -38.914 -32.119 113.545 1.00 99.83 90 ARG A O 1
ATOM 733 N N . LYS A 1 91 ? -38.337 -30.417 114.875 1.00 106.33 91 LYS A N 1
ATOM 734 C CA . LYS A 1 91 ? -37.936 -31.290 115.975 1.00 105.07 91 LYS A CA 1
ATOM 735 C C . LYS A 1 91 ? -39.123 -31.820 116.772 1.00 109.86 91 LYS A C 1
ATOM 736 O O . LYS A 1 91 ? -39.142 -32.980 117.167 1.00 117.25 91 LYS A O 1
ATOM 742 N N . HIS A 1 92 ? -40.043 -30.934 117.127 1.00 110.42 92 HIS A N 1
ATOM 743 C CA . HIS A 1 92 ? -41.193 -31.311 117.948 1.00 113.33 92 HIS A CA 1
ATOM 744 C C . HIS A 1 92 ? -42.581 -31.345 117.318 1.00 111.08 92 HIS A C 1
ATOM 745 O O . HIS A 1 92 ? -43.565 -31.630 118.015 1.00 114.70 92 HIS A O 1
ATOM 752 N N . ARG A 1 93 ? -42.664 -31.027 116.028 1.00 104.55 93 ARG A N 1
ATOM 753 C CA . ARG A 1 93 ? -43.963 -30.815 115.381 1.00 104.57 93 ARG A CA 1
ATOM 754 C C . ARG A 1 93 ? -44.818 -29.785 116.158 1.00 103.85 93 ARG A C 1
ATOM 755 O O . ARG A 1 93 ? -45.951 -30.062 116.585 1.00 104.91 93 ARG A O 1
ATOM 763 N N . VAL A 1 94 ? -44.235 -28.608 116.378 1.00 98.91 94 VAL A N 1
ATOM 764 C CA . VAL A 1 94 ? -44.899 -27.523 117.072 1.00 95.47 94 VAL A CA 1
ATOM 765 C C . VAL A 1 94 ? -44.442 -26.229 116.451 1.00 98.11 94 VAL A C 1
ATOM 766 O O . VAL A 1 94 ? -43.257 -26.049 116.207 1.00 100.19 94 VAL A O 1
ATOM 770 N N . GLY A 1 95 ? -45.379 -25.326 116.193 1.00 101.61 95 GLY A N 1
ATOM 771 C CA . GLY A 1 95 ? -45.052 -24.007 115.674 1.00 103.25 95 GLY A CA 1
ATOM 772 C C . GLY A 1 95 ? -45.228 -22.895 116.688 1.00 98.85 95 GLY A C 1
ATOM 773 O O . GLY A 1 95 ? -45.578 -23.152 117.842 1.00 94.73 95 GLY A O 1
ATOM 774 N N . VAL A 1 96 ? -44.978 -21.657 116.251 1.00 95.51 96 VAL A N 1
ATOM 775 C CA . VAL A 1 96 ? -45.250 -20.469 117.061 1.00 87.18 96 VAL A CA 1
ATOM 776 C C . VAL A 1 96 ? -46.457 -19.768 116.486 1.00 85.90 96 VAL A C 1
ATOM 777 O O . VAL A 1 96 ? -46.387 -19.149 115.434 1.00 85.97 96 VAL A O 1
ATOM 781 N N . ARG A 1 97 ? -47.564 -19.868 117.204 1.00 89.79 97 ARG A N 1
ATOM 782 C CA . ARG A 1 97 ? -48.878 -19.489 116.709 1.00 92.40 97 ARG A CA 1
ATOM 783 C C . ARG A 1 97 ? -48.965 -17.965 116.680 1.00 101.19 97 ARG A C 1
ATOM 784 O O . ARG A 1 97 ? -49.340 -17.376 115.668 1.00 104.42 97 ARG A O 1
ATOM 792 N N . ASP A 1 98 ? -48.565 -17.326 117.775 1.00 105.10 98 ASP A N 1
ATOM 793 C CA . ASP A 1 98 ? -48.542 -15.874 117.834 1.00 109.02 98 ASP A CA 1
ATOM 794 C C . ASP A 1 98 ? -47.311 -15.363 118.577 1.00 101.46 98 ASP A C 1
ATOM 795 O O . ASP A 1 98 ? -46.697 -16.091 119.329 1.00 102.10 98 ASP A O 1
ATOM 800 N N . LEU A 1 99 ? -46.957 -14.103 118.351 1.00 99.05 99 LEU A N 1
ATOM 801 C CA . LEU A 1 99 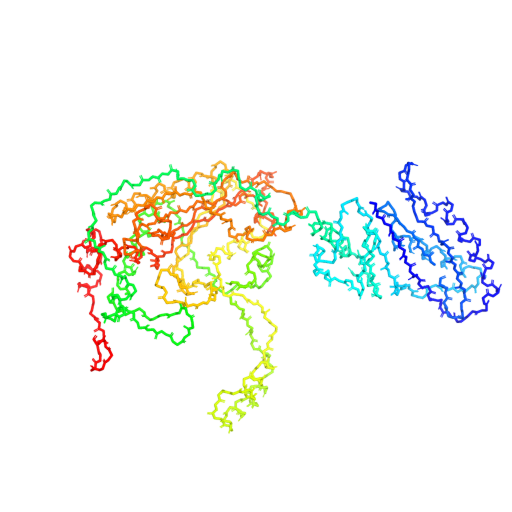? -45.897 -13.433 119.109 1.00 93.59 99 LEU A CA 1
ATOM 802 C C . LEU A 1 99 ? -46.351 -12.042 119.621 1.00 93.91 99 LEU A C 1
ATOM 803 O O . LEU A 1 99 ? -46.855 -11.233 118.848 1.00 97.35 99 LEU A O 1
ATOM 808 N N . LYS A 1 100 ? -46.190 -11.798 120.928 1.00 87.63 100 LYS A N 1
ATOM 809 C CA . LYS A 1 100 ? -46.632 -10.563 121.582 1.00 79.93 100 LYS A CA 1
ATOM 810 C C . LYS A 1 100 ? -45.574 -9.927 122.470 1.00 86.90 100 LYS A C 1
ATOM 811 O O . LYS A 1 100 ? -44.644 -10.592 122.926 1.00 89.86 100 LYS A O 1
ATOM 817 N N . ILE A 1 101 ? -45.705 -8.622 122.697 1.00 89.59 101 ILE A N 1
ATOM 818 C CA . ILE A 1 101 ? -44.759 -7.909 123.563 1.00 81.93 101 ILE A CA 1
ATOM 819 C C . ILE A 1 101 ? -45.484 -7.207 124.706 1.00 76.38 101 ILE A C 1
ATOM 820 O O . ILE A 1 101 ? -45.815 -6.034 124.622 1.00 82.70 101 ILE A O 1
ATOM 825 N N . PRO A 1 102 ? -45.746 -7.942 125.782 1.00 67.80 102 PRO A N 1
ATOM 826 C CA . PRO A 1 102 ? -46.516 -7.413 126.900 1.00 70.25 102 PRO A CA 1
ATOM 827 C C . PRO A 1 102 ? -45.846 -6.219 127.583 1.00 82.06 102 PRO A C 1
ATOM 828 O O . PRO A 1 102 ? -46.538 -5.334 128.094 1.00 90.00 102 PRO A O 1
ATOM 832 N N . ARG A 1 103 ? -44.517 -6.213 127.626 1.00 80.07 103 ARG A N 1
ATOM 833 C CA . ARG A 1 103 ? -43.794 -5.151 128.291 1.00 80.86 103 ARG A CA 1
ATOM 834 C C . ARG A 1 103 ? -42.597 -4.783 127.429 1.00 81.91 103 ARG A C 1
ATOM 835 O O . ARG A 1 103 ? -41.797 -5.629 127.095 1.00 82.42 103 ARG A O 1
ATOM 843 N N . TYR A 1 104 ? -42.491 -3.517 127.053 1.00 80.66 104 TYR A N 1
ATOM 844 C CA . TYR A 1 104 ? -41.393 -3.042 126.225 1.00 80.16 104 TYR A CA 1
ATOM 845 C C . TYR A 1 104 ? -40.853 -1.796 126.902 1.00 87.94 104 TYR A C 1
ATOM 846 O O . TYR A 1 104 ? -41.562 -0.804 127.067 1.00 92.21 104 TYR A O 1
ATOM 855 N N . GLU A 1 105 ? -39.593 -1.849 127.303 1.00 90.68 105 GLU A N 1
ATOM 856 C CA . GLU A 1 105 ? -39.029 -0.801 128.126 1.00 88.33 105 GLU A CA 1
ATOM 857 C C . GLU A 1 105 ? -37.835 -0.163 127.470 1.00 88.67 105 GLU A C 1
ATOM 858 O O . GLU A 1 105 ? -37.043 -0.830 126.831 1.00 93.33 105 GLU A O 1
ATOM 864 N N . VAL A 1 106 ? -37.723 1.147 127.624 1.00 92.22 106 VAL A N 1
ATOM 865 C CA . VAL A 1 106 ? -36.650 1.920 127.026 1.00 89.25 106 VAL A CA 1
ATOM 866 C C . VAL A 1 106 ? -36.070 2.806 128.094 1.00 85.41 106 VAL A C 1
ATOM 867 O O . VAL A 1 106 ? -36.803 3.505 128.776 1.00 87.27 106 VAL A O 1
ATOM 871 N N . VAL A 1 107 ? -34.756 2.787 128.251 1.00 82.15 107 VAL A N 1
ATOM 872 C CA . VAL A 1 107 ? -34.126 3.674 129.213 1.00 79.93 107 VAL A CA 1
ATOM 873 C C . VAL A 1 107 ? -33.234 4.672 128.518 1.00 86.85 107 VAL A C 1
ATOM 874 O O . VAL A 1 107 ? -32.382 4.294 127.732 1.00 92.61 107 VAL A O 1
ATOM 878 N N . LEU A 1 108 ? -33.450 5.952 128.797 1.00 89.66 108 LEU A N 1
ATOM 879 C CA . LEU A 1 108 ? -32.640 7.003 128.203 1.00 89.55 108 LEU A CA 1
ATOM 880 C C . LEU A 1 108 ? -31.798 7.608 129.305 1.00 98.90 108 LEU A C 1
ATOM 881 O O . LEU A 1 108 ? -32.319 8.245 130.225 1.00 103.00 108 LEU A O 1
ATOM 886 N N . ARG A 1 109 ? -30.492 7.384 129.218 1.00 102.37 109 ARG A N 1
ATOM 887 C CA . ARG A 1 109 ? -29.562 7.887 130.202 1.00 102.99 109 ARG A CA 1
ATOM 888 C C . ARG A 1 109 ? -29.119 9.264 129.737 1.00 107.41 109 ARG A C 1
ATOM 889 O O . ARG A 1 109 ? -28.670 9.421 128.604 1.00 110.35 109 ARG A O 1
ATOM 897 N N . PHE A 1 110 ? -29.257 10.262 130.604 1.00 108.00 110 PHE A N 1
ATOM 898 C CA . PHE A 1 110 ? -28.891 11.632 130.260 1.00 114.72 110 PHE A CA 1
ATOM 899 C C . PHE A 1 110 ? -27.660 12.072 131.019 1.00 122.87 110 PHE A C 1
ATOM 900 O O . PHE A 1 110 ? -27.408 11.580 132.117 1.00 129.58 110 PHE A O 1
ATOM 908 N N . ASP A 1 111 ? -26.869 12.960 130.418 1.00 122.47 111 ASP A N 1
ATOM 909 C CA . ASP A 1 111 ? -25.831 13.668 131.168 1.00 127.62 111 ASP A CA 1
ATOM 910 C C . ASP A 1 111 ? -26.442 14.873 131.861 1.00 126.72 111 ASP A C 1
ATOM 911 O O . ASP A 1 111 ? -26.064 15.197 132.984 1.00 131.21 111 ASP A O 1
ATOM 916 N N . ARG A 1 112 ? -27.387 15.523 131.177 1.00 120.95 112 ARG A N 1
ATOM 917 C CA . ARG A 1 112 ? -28.142 16.649 131.733 1.00 118.35 112 ARG A CA 1
ATOM 918 C C . ARG A 1 112 ? -28.923 16.253 132.968 1.00 119.78 112 ARG A C 1
ATOM 919 O O . ARG A 1 112 ? -29.324 15.087 133.127 1.00 119.34 112 ARG A O 1
ATOM 927 N N . GLU A 1 113 ? -29.153 17.235 133.838 1.00 118.42 113 GLU A N 1
ATOM 928 C CA . GLU A 1 113 ? -30.074 17.072 134.954 1.00 111.15 113 GLU A CA 1
ATOM 929 C C . GLU A 1 113 ? -31.485 16.938 134.363 1.00 113.14 113 GLU A C 1
ATOM 930 O O . GLU A 1 113 ? -31.894 17.761 133.525 1.00 112.71 113 GLU A O 1
ATOM 936 N N . VAL A 1 114 ? -32.197 15.877 134.760 1.00 109.54 114 VAL A N 1
ATOM 937 C CA . VAL A 1 114 ? -33.598 15.694 134.387 1.00 100.19 114 VAL A CA 1
ATOM 938 C C . VAL A 1 114 ? -34.474 15.392 135.587 1.00 103.49 114 VAL A C 1
ATOM 939 O O . VAL A 1 114 ? -34.081 14.669 136.499 1.00 100.45 114 VAL A O 1
ATOM 943 N N . THR A 1 115 ? -35.667 15.971 135.567 1.00 113.35 115 THR A N 1
ATOM 944 C CA . THR A 1 115 ? -36.714 15.716 136.545 1.00 115.86 115 THR A CA 1
ATOM 945 C C . THR A 1 115 ? -38.014 15.651 135.777 1.00 114.56 115 THR A C 1
ATOM 946 O O . THR A 1 115 ? -38.034 15.935 134.583 1.00 114.76 115 THR A O 1
ATOM 950 N N . TYR A 1 116 ? -39.093 15.244 136.435 1.00 111.62 116 TYR A N 1
ATOM 951 C CA . TYR A 1 116 ? -40.364 15.106 135.726 1.00 103.60 116 TYR A CA 1
ATOM 952 C C . TYR A 1 116 ? -40.763 16.371 134.997 1.00 110.71 116 TYR A C 1
ATOM 953 O O . TYR A 1 116 ? -41.154 16.310 133.825 1.00 113.24 116 TYR A O 1
ATOM 962 N N . ASP A 1 117 ? -40.663 17.510 135.676 1.00 111.34 117 ASP A N 1
ATOM 963 C CA . ASP A 1 117 ? -41.155 18.739 135.087 1.00 119.60 117 ASP A CA 1
ATOM 964 C C . ASP A 1 117 ? -40.411 19.084 133.806 1.00 117.39 117 ASP A C 1
ATOM 965 O O . ASP A 1 117 ? -40.954 19.764 132.942 1.00 125.43 117 ASP A O 1
ATOM 970 N N . TYR A 1 118 ? -39.177 18.615 133.671 1.00 110.60 118 TYR A N 1
ATOM 971 C CA . TYR A 1 118 ? -38.436 18.836 132.431 1.00 113.41 118 TYR A CA 1
ATOM 972 C C . TYR A 1 118 ? -39.095 18.064 131.290 1.00 106.35 118 TYR A C 1
ATOM 973 O O . TYR A 1 118 ? -39.443 18.627 130.257 1.00 110.98 118 TYR A O 1
ATOM 982 N N . VAL A 1 119 ? -39.264 16.768 131.510 1.00 97.48 119 VAL A N 1
ATOM 983 C CA . VAL A 1 119 ? -39.884 15.846 130.569 1.00 95.08 119 VAL A CA 1
ATOM 984 C C . VAL A 1 119 ? -41.316 16.258 130.164 1.00 94.90 119 VAL A C 1
ATOM 985 O O . VAL A 1 119 ? -41.649 16.388 128.980 1.00 91.49 119 VAL A O 1
ATOM 989 N N . GLY A 1 120 ? -42.173 16.449 131.151 1.00 94.53 120 GLY A N 1
ATOM 990 C CA . GLY A 1 120 ? -43.531 16.848 130.861 1.00 96.54 120 GLY A CA 1
ATOM 991 C C . GLY A 1 120 ? -44.373 15.647 130.535 1.00 101.72 120 GLY A C 1
ATOM 992 O O . GLY A 1 120 ? -44.105 14.545 131.015 1.00 106.22 120 GLY A O 1
ATOM 993 N N . TYR A 1 121 ? -45.392 15.867 129.713 1.00 102.70 121 TYR A N 1
ATOM 994 C CA . TYR A 1 121 ? -46.305 14.812 129.274 1.00 98.71 121 TYR A CA 1
ATOM 995 C C . TYR A 1 121 ? -45.670 13.912 128.224 1.00 96.95 121 TYR A C 1
ATOM 996 O O . TYR A 1 121 ? -45.185 14.400 127.198 1.00 93.50 121 TYR A O 1
ATOM 1005 N N . VAL A 1 122 ? -45.680 12.600 128.469 1.00 95.57 122 VAL A N 1
ATOM 1006 C CA . VAL A 1 122 ? -45.110 11.636 127.524 1.00 89.06 122 VAL A CA 1
ATOM 1007 C C . VAL A 1 122 ? -46.268 10.829 126.926 1.00 90.72 122 VAL A C 1
ATOM 1008 O O . VAL A 1 122 ? -46.931 10.081 127.627 1.00 94.81 122 VAL A O 1
ATOM 1012 N N . PRO A 1 123 ? -46.534 11.011 125.628 1.00 92.49 123 PRO A N 1
ATOM 1013 C CA . PRO A 1 123 ? -47.790 10.535 125.056 1.00 95.30 123 PRO A CA 1
ATOM 1014 C C . PRO A 1 123 ? -48.171 9.040 125.043 1.00 105.92 123 PRO A C 1
ATOM 1015 O O . PRO A 1 123 ? -49.351 8.816 125.347 1.00 129.98 123 PRO A O 1
ATOM 1019 N N . VAL A 1 124 ? -47.304 8.101 124.668 1.00 89.32 124 VAL A N 1
ATOM 1020 C CA . VAL A 1 124 ? -47.725 6.695 124.558 1.00 97.53 124 VAL A CA 1
ATOM 1021 C C . VAL A 1 124 ? -47.383 5.701 125.686 1.00 97.23 124 VAL A C 1
ATOM 1022 O O . VAL A 1 124 ? -47.936 4.602 125.721 1.00 97.19 124 VAL A O 1
ATOM 1026 N N . ALA A 1 125 ? -46.480 6.068 126.588 1.00 95.87 125 ALA A N 1
ATOM 1027 C CA . ALA A 1 125 ? -46.035 5.150 127.647 1.00 80.16 125 ALA A CA 1
ATOM 1028 C C . ALA A 1 125 ? -47.045 4.868 128.767 1.00 80.84 125 ALA A C 1
ATOM 1029 O O . ALA A 1 125 ? -47.820 5.747 129.146 1.00 81.66 125 ALA A O 1
ATOM 1031 N N . ASP A 1 126 ? -47.020 3.647 129.308 1.00 87.39 126 ASP A N 1
ATOM 1032 C CA . ASP A 1 126 ? -47.840 3.321 130.464 1.00 102.44 126 ASP A CA 1
ATOM 1033 C C . ASP A 1 126 ? -47.200 3.688 131.791 1.00 101.76 126 ASP A C 1
ATOM 1034 O O . ASP A 1 126 ? -47.892 3.950 132.792 1.00 106.47 126 ASP A O 1
ATOM 1039 N N . ASP A 1 127 ? -45.878 3.747 131.788 1.00 92.81 127 ASP A N 1
ATOM 1040 C CA . ASP A 1 127 ? -45.178 4.320 132.918 1.00 93.33 127 ASP A CA 1
ATOM 1041 C C . ASP A 1 127 ? -44.037 5.212 132.424 1.00 85.95 127 ASP A C 1
ATOM 1042 O O . ASP A 1 127 ? -43.415 4.950 131.390 1.00 83.80 127 ASP A O 1
ATOM 1047 N N . VAL A 1 128 ? -43.812 6.299 133.152 1.00 76.65 128 VAL A N 1
ATOM 1048 C CA . VAL A 1 128 ? -42.612 7.086 133.003 1.00 74.98 128 VAL A CA 1
ATOM 1049 C C . VAL A 1 128 ? -42.015 7.172 134.391 1.00 85.84 128 VAL A C 1
ATOM 1050 O O . VAL A 1 128 ? -42.703 7.526 135.342 1.00 88.27 128 VAL A O 1
ATOM 1054 N N . VAL A 1 129 ? -40.743 6.816 134.517 1.00 93.89 129 VAL A N 1
ATOM 1055 C CA . VAL A 1 129 ? -40.021 7.003 135.777 1.00 94.05 129 VAL A CA 1
ATOM 1056 C C . VAL A 1 129 ? -38.762 7.817 135.526 1.00 90.51 129 VAL A C 1
ATOM 1057 O O . VAL A 1 129 ? -38.006 7.557 134.596 1.00 95.58 129 VAL A O 1
ATOM 1061 N N . VAL A 1 130 ? -38.549 8.832 136.331 1.00 83.22 130 VAL A N 1
ATOM 1062 C CA . VAL A 1 130 ? -37.305 9.560 136.230 1.00 89.85 130 VAL A CA 1
ATOM 1063 C C . VAL A 1 130 ? -36.491 9.284 137.479 1.00 99.41 130 VAL A C 1
ATOM 1064 O O . VAL A 1 130 ? -36.912 9.624 138.586 1.00 107.03 130 VAL A O 1
ATOM 1068 N N . GLU A 1 131 ? -35.333 8.658 137.322 1.00 99.90 131 GLU A N 1
ATOM 1069 C CA . GLU A 1 131 ? -34.404 8.598 138.444 1.00 119.28 131 GLU A CA 1
ATOM 1070 C C . GLU A 1 131 ? -32.926 8.564 138.041 1.00 122.89 131 GLU A C 1
ATOM 1071 O O . GLU A 1 131 ? -32.564 7.986 137.011 1.00 118.69 131 GLU A O 1
ATOM 1077 N N . ASP A 1 132 ? -32.084 9.205 138.850 1.00 128.84 132 ASP A N 1
ATOM 1078 C CA . ASP A 1 132 ? -30.657 9.183 138.598 1.00 139.45 132 ASP A CA 1
ATOM 1079 C C . ASP A 1 132 ? -30.392 9.638 137.170 1.00 134.49 132 ASP A C 1
ATOM 1080 O O . ASP A 1 132 ? -29.796 8.906 136.383 1.00 131.61 132 ASP A O 1
ATOM 1085 N N . GLY A 1 133 ? -30.874 10.824 136.817 1.00 133.15 133 GLY A N 1
ATOM 1086 C CA . GLY A 1 133 ? -30.639 11.351 135.486 1.00 129.33 133 GLY A CA 1
ATOM 1087 C C . GLY A 1 133 ? -30.946 10.310 134.425 1.00 119.21 133 GLY A C 1
ATOM 1088 O O . GLY A 1 133 ? -30.237 10.192 133.427 1.00 122.89 133 GLY A O 1
ATOM 1089 N N . THR A 1 134 ? -32.008 9.546 134.658 1.00 106.28 134 THR A N 1
ATOM 1090 C CA . THR A 1 134 ? -32.438 8.496 133.747 1.00 93.43 134 THR A CA 1
ATOM 1091 C C . THR A 1 134 ? -33.932 8.548 133.576 1.00 92.95 134 THR A C 1
ATOM 1092 O O . THR A 1 134 ? -34.664 8.804 134.525 1.00 96.08 134 THR A O 1
ATOM 1096 N N . VAL A 1 135 ? -34.382 8.306 132.354 1.00 88.69 135 VAL A N 1
ATOM 1097 C CA . VAL A 1 135 ? -35.798 8.206 132.078 1.00 84.84 135 VAL A CA 1
ATOM 1098 C C . VAL A 1 135 ? -36.111 6.782 131.623 1.00 90.72 135 VAL A C 1
ATOM 1099 O O . VAL A 1 135 ? -35.687 6.371 130.541 1.00 91.91 135 VAL A O 1
ATOM 1103 N N . ARG A 1 136 ? -36.830 6.032 132.464 1.00 94.82 136 ARG A N 1
ATOM 1104 C CA . ARG A 1 136 ? -37.366 4.719 132.096 1.00 94.08 136 ARG A CA 1
ATOM 1105 C C . ARG A 1 136 ? -38.785 4.865 131.557 1.00 89.96 136 ARG A C 1
ATOM 1106 O O . ARG A 1 136 ? -39.680 5.321 132.271 1.00 91.69 136 ARG A O 1
ATOM 1114 N N . LEU A 1 137 ? -38.977 4.493 130.291 1.00 85.03 137 LEU A N 1
ATOM 1115 C CA . LEU A 1 137 ? -40.297 4.480 129.645 1.00 85.25 137 LEU A CA 1
ATOM 1116 C C . LEU A 1 137 ? -40.770 3.067 129.508 1.00 87.47 137 LEU A C 1
ATOM 1117 O O . LEU A 1 137 ? -40.061 2.236 128.997 1.00 89.95 137 LEU A O 1
ATOM 1122 N N . THR A 1 138 ? -41.988 2.795 129.923 1.00 89.46 138 THR A N 1
ATOM 1123 C CA . THR A 1 138 ? -42.515 1.461 129.764 1.00 89.83 138 THR A CA 1
ATOM 1124 C C . THR A 1 138 ? -43.768 1.449 128.906 1.00 89.64 138 THR A C 1
ATOM 1125 O O . THR A 1 138 ? -44.715 2.191 129.163 1.00 92.85 138 THR A O 1
ATOM 1129 N N . PHE A 1 139 ? -43.776 0.591 127.893 1.00 83.86 139 PHE A N 1
ATOM 1130 C CA . PHE A 1 139 ? -44.971 0.373 127.085 1.00 77.86 139 PHE A CA 1
ATOM 1131 C C . PHE A 1 139 ? -45.625 -1.017 127.301 1.00 83.53 139 PHE A C 1
ATOM 1132 O O . PHE A 1 139 ? -44.952 -2.042 127.105 1.00 79.01 139 PHE A O 1
ATOM 1140 N N . GLN A 1 140 ? -46.905 -1.065 127.719 1.00 83.28 140 GLN A N 1
ATOM 1141 C CA . GLN A 1 140 ? -47.633 -2.348 127.794 1.00 86.97 140 GLN A CA 1
ATOM 1142 C C . GLN A 1 140 ? -48.147 -2.741 126.413 1.00 92.81 140 GLN A C 1
ATOM 1143 O O . GLN A 1 140 ? -48.405 -1.871 125.573 1.00 102.58 140 GLN A O 1
ATOM 1149 N N . ASP A 1 141 ? -48.236 -4.050 126.175 1.00 86.41 141 ASP A N 1
ATOM 1150 C CA . ASP A 1 141 ? -48.966 -4.632 125.043 1.00 82.56 141 ASP A CA 1
ATOM 1151 C C . ASP A 1 141 ? -48.771 -3.933 123.691 1.00 83.18 141 ASP A C 1
ATOM 1152 O O . ASP A 1 141 ? -49.690 -3.319 123.156 1.00 97.63 141 ASP A O 1
ATOM 1157 N N . VAL A 1 142 ? -47.572 -4.057 123.133 1.00 69.36 142 VAL A N 1
ATOM 1158 C CA . VAL A 1 142 ? -47.163 -3.272 121.977 1.00 80.63 142 VAL A CA 1
ATOM 1159 C C . VAL A 1 142 ? -47.607 -3.882 120.625 1.00 94.91 142 VAL A C 1
ATOM 1160 O O . VAL A 1 142 ? -47.129 -4.963 120.257 1.00 103.03 142 VAL A O 1
ATOM 1164 N N . ASP A 1 143 ? -48.478 -3.175 119.884 1.00 99.94 143 ASP A N 1
ATOM 1165 C CA . ASP A 1 143 ? -48.959 -3.606 118.556 1.00 107.64 143 ASP A CA 1
ATOM 1166 C C . ASP A 1 143 ? -47.868 -3.589 117.515 1.00 112.16 143 ASP A C 1
ATOM 1167 O O . ASP A 1 143 ? -46.882 -2.849 117.636 1.00 108.52 143 ASP A 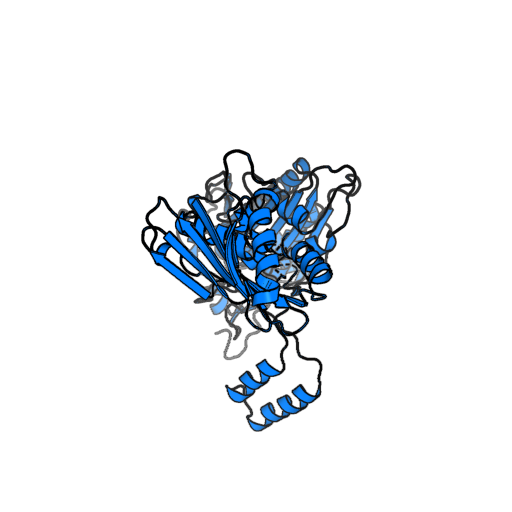O 1
ATOM 1172 N N . GLU A 1 144 ? -48.051 -4.392 116.473 1.00 117.73 144 GLU A N 1
ATOM 1173 C CA . GLU A 1 144 ? -47.091 -4.376 115.394 1.00 121.99 144 GLU A CA 1
ATOM 1174 C C . GLU A 1 144 ? -47.265 -3.061 114.646 1.00 116.94 144 GLU A C 1
ATOM 1175 O O . GLU A 1 144 ? -46.325 -2.585 114.001 1.00 118.16 144 GLU A O 1
ATOM 1181 N N . GLU A 1 145 ? -48.455 -2.469 114.754 1.00 107.26 145 GLU A N 1
ATOM 1182 C CA . GLU A 1 145 ? -48.706 -1.189 114.110 1.00 111.92 145 GLU A CA 1
ATOM 1183 C C . GLU A 1 145 ? -47.884 -0.039 114.718 1.00 109.65 145 GLU A C 1
ATOM 1184 O O . GLU A 1 145 ? -47.376 0.820 113.982 1.00 108.16 145 GLU A O 1
ATOM 1198 N N . LEU A 1 147 ? -45.060 -0.428 116.233 1.00 90.35 147 LEU A N 1
ATOM 1199 C CA . LEU A 1 147 ? -43.698 -0.712 115.804 1.00 90.76 147 LEU A CA 1
ATOM 1200 C C . LEU A 1 147 ? -43.482 -0.292 114.330 1.00 89.69 147 LEU A C 1
ATOM 1201 O O . LEU A 1 147 ? -42.485 0.341 113.986 1.00 88.19 147 LEU A O 1
ATOM 1206 N N . ARG A 1 148 ? -44.440 -0.598 113.466 1.00 87.19 148 ARG A N 1
ATOM 1207 C CA . ARG A 1 148 ? -44.265 -0.292 112.058 1.00 93.27 148 ARG A CA 1
ATOM 1208 C C . ARG A 1 148 ? -44.196 1.202 111.879 1.00 100.14 148 ARG A C 1
ATOM 1209 O O . ARG A 1 148 ? -43.433 1.702 111.069 1.00 102.73 148 ARG A O 1
ATOM 1217 N N . ARG A 1 149 ? -44.993 1.910 112.663 1.00 104.78 149 ARG A N 1
ATOM 1218 C CA . ARG A 1 149 ? -45.139 3.344 112.510 1.00 104.44 149 ARG A CA 1
ATOM 1219 C C . ARG A 1 149 ? -44.124 4.101 113.342 1.00 99.04 149 ARG A C 1
ATOM 1220 O O . ARG A 1 149 ? -44.183 5.319 113.436 1.00 107.81 149 ARG A O 1
ATOM 1228 N N . HIS A 1 150 ? -43.216 3.375 113.978 1.00 88.38 150 HIS A N 1
ATOM 1229 C CA . HIS A 1 150 ? -42.124 4.001 114.708 1.00 88.45 150 HIS A CA 1
ATOM 1230 C C . HIS A 1 150 ? -42.649 4.930 115.768 1.00 98.48 150 HIS A C 1
ATOM 1231 O O . HIS A 1 150 ? -42.145 6.038 115.948 1.00 108.29 150 HIS A O 1
ATOM 1238 N N . VAL A 1 151 ? -43.681 4.488 116.466 1.00 96.44 151 VAL A N 1
ATOM 1239 C CA . VAL A 1 151 ? -44.328 5.356 117.428 1.00 90.06 151 VAL A CA 1
ATOM 1240 C C . VAL A 1 151 ? -43.414 5.583 118.614 1.00 92.65 151 VAL A C 1
ATOM 1241 O O . VAL A 1 151 ? -43.088 6.722 118.931 1.00 99.08 151 VAL A O 1
ATOM 1245 N N . ILE A 1 152 ? -42.957 4.500 119.228 1.00 83.37 152 ILE A N 1
ATOM 1246 C CA . ILE A 1 152 ? -41.937 4.601 120.253 1.00 81.21 152 ILE A CA 1
ATOM 1247 C C . ILE A 1 152 ? -40.705 5.420 119.836 1.00 88.25 152 ILE A C 1
ATOM 1248 O O . ILE A 1 152 ? -40.179 6.200 120.617 1.00 88.89 152 ILE A O 1
ATOM 1253 N N . ASP A 1 153 ? -40.231 5.237 118.612 1.00 92.15 153 ASP A N 1
ATOM 1254 C CA . ASP A 1 153 ? -39.041 5.957 118.176 1.00 99.08 153 ASP A CA 1
ATOM 1255 C C . ASP A 1 153 ? -39.250 7.437 118.379 1.00 91.65 153 ASP A C 1
ATOM 1256 O O . ASP A 1 153 ? -38.342 8.123 118.845 1.00 91.63 153 ASP A O 1
ATOM 1261 N N . ARG A 1 154 ? -40.447 7.918 118.033 1.00 85.62 154 ARG A N 1
ATOM 1262 C CA . ARG A 1 154 ? -40.759 9.338 118.110 1.00 84.81 154 ARG A CA 1
ATOM 1263 C C . ARG A 1 154 ? -40.998 9.801 119.550 1.00 89.94 154 ARG A C 1
ATOM 1264 O O . ARG A 1 154 ? -40.665 10.924 119.891 1.00 97.38 154 ARG A O 1
ATOM 1272 N N . VAL A 1 155 ? -41.583 8.946 120.386 1.00 87.54 155 VAL A N 1
ATOM 1273 C CA . VAL A 1 155 ? -41.697 9.226 121.812 1.00 86.62 155 VAL A CA 1
ATOM 1274 C C . VAL A 1 155 ? -40.311 9.541 122.354 1.00 90.34 155 VAL A C 1
ATOM 1275 O O . VAL A 1 155 ? -40.105 10.544 123.032 1.00 97.87 155 VAL A O 1
ATOM 1279 N N . ILE A 1 156 ? -39.361 8.666 122.053 1.00 82.97 156 ILE A N 1
ATOM 1280 C CA . ILE A 1 156 ? -37.984 8.885 122.440 1.00 80.70 156 ILE A CA 1
ATOM 1281 C C . ILE A 1 156 ? -37.497 10.236 121.923 1.00 82.15 156 ILE A C 1
ATOM 1282 O O . ILE A 1 156 ? -37.038 11.064 122.696 1.00 86.07 156 ILE A O 1
ATOM 1287 N N . ARG A 1 157 ? -37.614 10.462 120.622 1.00 81.65 157 ARG A N 1
ATOM 1288 C CA . ARG A 1 157 ? -37.201 11.726 120.047 1.00 95.25 157 ARG A CA 1
ATOM 1289 C C . ARG A 1 157 ? -37.798 12.870 120.886 1.00 96.21 157 ARG A C 1
ATOM 1290 O O . ARG A 1 157 ? -37.089 13.804 121.258 1.00 97.47 157 ARG A O 1
ATOM 1298 N N . LEU A 1 158 ? -39.094 12.774 121.188 1.00 92.15 158 LEU A N 1
ATOM 1299 C CA . LEU A 1 158 ? -39.811 13.786 121.964 1.00 94.37 158 LEU A CA 1
ATOM 1300 C C . LEU A 1 158 ? -39.172 14.008 123.335 1.00 98.40 158 LEU A C 1
ATOM 1301 O O . LEU A 1 158 ? -38.679 15.086 123.643 1.00 99.16 158 LEU A O 1
ATOM 1306 N N . VAL A 1 159 ? -39.193 12.974 124.159 1.00 96.08 159 VAL A N 1
ATOM 1307 C CA . VAL A 1 159 ? -38.617 13.059 125.481 1.00 92.14 159 VAL A CA 1
ATOM 1308 C C . VAL A 1 159 ? -37.224 13.691 125.437 1.00 94.18 159 VAL A C 1
ATOM 1309 O O . VAL A 1 159 ? -36.890 14.520 126.274 1.00 99.02 159 VAL A O 1
ATOM 1313 N N . ALA A 1 160 ? -36.412 13.331 124.453 1.00 92.28 160 ALA A N 1
ATOM 1314 C CA . ALA A 1 160 ? -35.114 13.995 124.289 1.00 89.61 160 ALA A CA 1
ATOM 1315 C C . ALA A 1 160 ? -35.310 15.492 124.074 1.00 93.75 160 ALA A C 1
ATOM 1316 O O . ALA A 1 160 ? -34.763 16.303 124.797 1.00 96.19 160 ALA A O 1
ATOM 1318 N N . TRP A 1 161 ? -36.103 15.848 123.070 1.00 94.18 161 TRP A N 1
ATOM 1319 C CA . TRP A 1 161 ? -36.435 17.238 122.786 1.00 89.43 161 TRP A CA 1
ATOM 1320 C C . TRP A 1 161 ? -36.944 17.953 124.025 1.00 92.68 161 TRP A C 1
ATOM 1321 O O . TRP A 1 161 ? -36.684 19.126 124.201 1.00 108.54 161 TRP A O 1
ATOM 1332 N N . ALA A 1 162 ? -37.675 17.268 124.890 1.00 90.43 162 ALA A N 1
ATOM 1333 C CA . ALA A 1 162 ? -38.332 17.961 126.000 1.00 96.66 162 ALA A CA 1
ATOM 1334 C C . ALA A 1 162 ? -37.356 18.257 127.119 1.00 105.93 162 ALA A C 1
ATOM 1335 O O . ALA A 1 162 ? -37.537 19.209 127.883 1.00 117.75 162 ALA A O 1
ATOM 1337 N N . VAL A 1 163 ? -36.339 17.415 127.218 1.00 102.34 163 VAL A N 1
ATOM 1338 C CA . VAL A 1 163 ? -35.313 17.521 128.244 1.00 106.38 163 VAL A CA 1
ATOM 1339 C C . VAL A 1 163 ? -34.255 18.543 127.845 1.00 116.26 163 VAL A C 1
ATOM 1340 O O . VAL A 1 163 ? -33.739 19.268 128.689 1.00 120.90 163 VAL A O 1
ATOM 1344 N N . GLU A 1 164 ? -33.985 18.639 126.548 1.00 145.16 164 GLU A N 1
ATOM 1345 C CA . GLU A 1 164 ? -32.893 19.463 126.048 1.00 154.59 164 GLU A CA 1
ATOM 1346 C C . GLU A 1 164 ? -33.323 20.917 125.965 1.00 160.72 164 GLU A C 1
ATOM 1347 O O . GLU A 1 164 ? -32.605 21.751 125.437 1.00 164.78 164 GLU A O 1
ATOM 1353 N N . GLU A 1 165 ? -34.521 21.203 126.450 1.00 163.75 165 GLU A N 1
ATOM 1354 C CA . GLU A 1 165 ? -34.960 22.575 126.642 1.00 172.39 165 GLU A CA 1
ATOM 1355 C C . GLU A 1 165 ? -35.028 23.340 125.333 1.00 183.02 165 GLU A C 1
ATOM 1356 O O . GLU A 1 165 ? -35.067 24.574 125.332 1.00 182.11 165 GLU A O 1
ATOM 1362 N N . ARG A 1 166 ? -35.104 22.604 124.227 1.00 195.22 166 ARG A N 1
ATOM 1363 C CA . ARG A 1 166 ? -35.147 23.197 122.890 1.00 205.22 166 ARG A CA 1
ATOM 1364 C C . ARG A 1 166 ? -36.397 24.055 122.731 1.00 206.51 166 ARG A C 1
ATOM 1365 O O . ARG A 1 166 ? -36.555 24.782 121.747 1.00 203.46 166 ARG A O 1
ATOM 1373 N N . SER A 1 167 ? -37.290 23.945 123.705 1.00 211.76 167 SER A N 1
ATOM 1374 C CA . SER A 1 167 ? -38.601 24.568 123.619 1.00 214.12 167 SER A CA 1
ATOM 1375 C C . SER A 1 167 ? -38.576 26.108 123.707 1.00 220.02 167 SER A C 1
ATOM 1376 O O . SER A 1 167 ? -39.588 26.761 123.429 1.00 220.44 167 SER A O 1
ATOM 1379 N N . GLU A 1 168 ? -37.430 26.686 124.080 1.00 221.36 168 GLU A N 1
ATOM 1380 C CA . GLU A 1 168 ? -37.304 28.149 124.160 1.00 216.70 168 GLU A CA 1
ATOM 1381 C C . GLU A 1 168 ? -37.061 28.793 122.781 1.00 216.69 168 GLU A C 1
ATOM 1382 O O . GLU A 1 168 ? -36.059 28.523 122.116 1.00 220.39 168 GLU A O 1
ATOM 1388 N N . LEU A 1 169 ? -37.976 29.683 122.400 1.00 213.53 169 LEU A N 1
ATOM 1389 C CA . LEU A 1 169 ? -38.281 30.015 120.998 1.00 209.54 169 LEU A CA 1
ATOM 1390 C C . LEU A 1 169 ? -37.270 30.828 120.167 1.00 204.12 169 LEU A C 1
ATOM 1391 O O . LEU A 1 169 ? -37.452 30.982 118.955 1.00 200.64 169 LEU A O 1
ATOM 1396 N N . VAL A 1 170 ? -36.222 31.355 120.794 1.00 202.75 170 VAL A N 1
ATOM 1397 C CA . VAL A 1 170 ? -35.150 31.977 120.025 1.00 199.89 170 VAL A CA 1
ATOM 1398 C C . VAL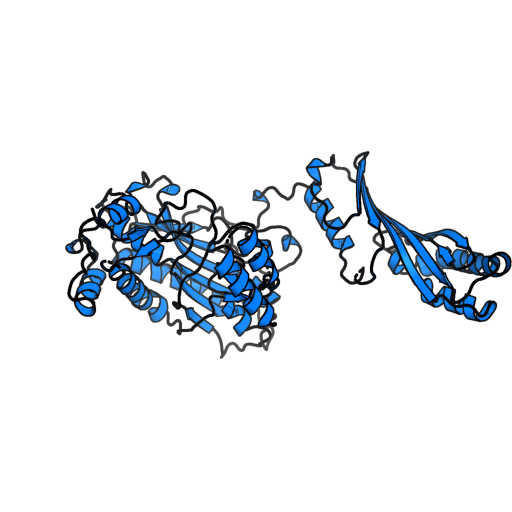 A 1 170 ? -34.523 30.868 119.189 1.00 195.95 170 VAL A C 1
ATOM 1399 O O . VAL A 1 170 ? -33.780 31.122 118.245 1.00 197.18 170 VAL A O 1
ATOM 1403 N N . GLU A 1 171 ? -34.850 29.631 119.551 1.00 191.63 171 GLU A N 1
ATOM 1404 C CA . GLU A 1 171 ? -34.396 28.447 118.835 1.00 190.13 171 GLU A CA 1
ATOM 1405 C C . GLU A 1 171 ? -35.012 28.333 117.428 1.00 186.93 171 GLU A C 1
ATOM 1406 O O . GLU A 1 171 ? -34.388 27.794 116.503 1.00 189.81 171 GLU A O 1
ATOM 1412 N N . ARG A 1 172 ? -36.090 29.086 117.207 1.00 178.59 172 ARG A N 1
ATOM 1413 C CA . ARG A 1 172 ? -36.801 29.161 115.914 1.00 174.25 172 ARG A CA 1
ATOM 1414 C C . ARG A 1 172 ? -36.034 29.757 114.702 1.00 155.45 172 ARG A C 1
ATOM 1415 O O . ARG A 1 172 ? -35.089 30.532 114.850 1.00 165.57 172 ARG A O 1
ATOM 1423 N N . VAL A 1 173 ? -36.477 29.318 113.527 1.00 154.57 173 VAL A N 1
ATOM 1424 C CA . VAL A 1 173 ? -35.817 29.480 112.230 1.00 157.94 173 VAL A CA 1
ATOM 1425 C C . VAL A 1 173 ? -35.570 30.852 111.596 1.00 159.85 173 VAL A C 1
ATOM 1426 O O . VAL A 1 173 ? -34.535 31.044 110.959 1.00 175.64 173 VAL A O 1
ATOM 1430 N N . THR A 1 174 ? -36.501 31.792 111.718 1.00 146.11 174 THR A N 1
ATOM 1431 C CA . THR A 1 174 ? -36.373 33.013 110.929 1.00 140.26 174 THR A CA 1
ATOM 1432 C C . THR A 1 174 ? -35.037 33.716 111.150 1.00 144.89 174 THR A C 1
ATOM 1433 O O . THR A 1 174 ? -34.625 33.983 112.278 1.00 153.58 174 THR A O 1
ATOM 1437 N N . LYS A 1 175 ? -34.374 34.006 110.033 1.00 137.49 175 LYS A N 1
ATOM 1438 C CA . LYS A 1 175 ? -33.069 34.663 110.011 1.00 132.95 175 LYS A CA 1
ATOM 1439 C C . LYS A 1 175 ? -33.046 36.112 110.491 1.00 137.92 175 LYS A C 1
ATOM 1440 O O . LYS A 1 175 ? -32.124 36.525 111.194 1.00 150.05 175 LYS A O 1
ATOM 1446 N N . VAL A 1 176 ? -34.054 36.883 110.096 1.00 124.13 176 VAL A N 1
ATOM 1447 C CA . VAL A 1 176 ? -34.071 38.307 110.393 1.00 114.60 176 VAL A CA 1
ATOM 1448 C C . VAL A 1 176 ? -34.974 38.563 111.590 1.00 110.13 176 VAL A C 1
ATOM 1449 O O . VAL A 1 176 ? -36.053 38.000 111.664 1.00 112.56 176 VAL A O 1
ATOM 1453 N N . GLU A 1 177 ? -34.556 39.406 112.529 1.00 110.78 177 GLU A N 1
ATOM 1454 C CA . GLU A 1 177 ? -35.360 39.626 113.734 1.00 109.23 177 GLU A CA 1
ATOM 1455 C C . GLU A 1 177 ? -36.752 40.089 113.360 1.00 109.01 177 GLU A C 1
ATOM 1456 O O . GLU A 1 177 ? -36.902 41.073 112.641 1.00 115.87 177 GLU A O 1
ATOM 1462 N N . PRO A 1 178 ? -37.783 39.381 113.834 1.00 100.90 178 PRO A N 1
ATOM 1463 C CA . PRO A 1 178 ? -39.135 39.905 113.658 1.00 100.74 178 PRO A CA 1
ATOM 1464 C C . PRO A 1 178 ? -39.297 41.296 114.264 1.00 107.42 178 PRO A C 1
ATOM 1465 O O . PRO A 1 178 ? -38.673 41.642 115.272 1.00 109.36 178 PRO A O 1
ATOM 1469 N N . GLY A 1 179 ? -40.151 42.096 113.645 1.00 108.62 179 GLY A N 1
ATOM 1470 C CA . GLY A 1 179 ? -40.397 43.441 114.122 1.00 109.99 179 GLY A CA 1
ATOM 1471 C C . GLY A 1 179 ? -39.622 44.415 113.275 1.00 107.48 179 GLY A C 1
ATOM 1472 O O . GLY A 1 179 ? -39.881 45.611 113.275 1.00 109.55 179 GLY A O 1
ATOM 1473 N N . THR A 1 180 ? -38.674 43.876 112.529 1.00 105.89 180 THR A N 1
ATOM 1474 C CA . THR A 1 180 ? -37.731 44.684 111.777 1.00 107.69 180 THR A CA 1
ATOM 1475 C C . THR A 1 180 ? -38.377 45.360 110.592 1.00 113.24 180 THR A C 1
ATOM 1476 O O . THR A 1 180 ? -38.860 44.686 109.688 1.00 110.83 180 THR A O 1
ATOM 1480 N N . VAL A 1 181 ? -38.307 46.693 110.562 1.00 117.95 181 VAL A N 1
ATOM 1481 C CA . VAL A 1 181 ? -39.070 47.464 109.590 1.00 114.61 181 VAL A CA 1
ATOM 1482 C C . VAL A 1 181 ? -38.355 47.544 108.272 1.00 114.56 181 VAL A C 1
ATOM 1483 O O . VAL A 1 181 ? -37.331 48.187 108.154 1.00 124.55 181 VAL A O 1
ATOM 1487 N N . VAL A 1 182 ? -38.929 46.933 107.259 1.00 110.19 182 VAL A N 1
ATOM 1488 C CA . VAL A 1 182 ? -38.331 46.941 105.948 1.00 112.89 182 VAL A CA 1
ATOM 1489 C C . VAL A 1 182 ? -38.562 48.297 105.310 1.00 120.44 182 VAL A C 1
ATOM 1490 O O . VAL A 1 182 ? -37.660 48.867 104.691 1.00 124.86 182 VAL A O 1
ATOM 1494 N N . ASP A 1 183 ? -39.766 48.822 105.498 1.00 119.82 183 ASP A N 1
ATOM 1495 C CA . ASP A 1 183 ? -40.230 49.953 104.728 1.00 124.38 183 ASP A CA 1
ATOM 1496 C C . ASP A 1 183 ? -41.233 50.734 105.549 1.00 125.93 183 ASP A C 1
ATOM 1497 O O . ASP A 1 183 ? -41.858 50.189 106.443 1.00 118.75 183 ASP A O 1
ATOM 1502 N N . GLU A 1 184 ? -41.389 52.016 105.249 1.00 138.29 184 GLU A N 1
ATOM 1503 C CA . GLU A 1 184 ? -42.219 52.884 106.080 1.00 145.42 184 GLU A CA 1
ATOM 1504 C C . GLU A 1 184 ? -42.858 54.040 105.296 1.00 146.58 184 GLU A C 1
ATOM 1505 O O . GLU A 1 184 ? -42.263 54.601 104.375 1.00 148.52 184 GLU A O 1
ATOM 1511 N N . SER A 1 185 ? -44.079 54.395 105.663 1.00 141.85 185 SER A N 1
ATOM 1512 C CA . SER A 1 185 ? -44.658 55.635 105.192 1.00 139.40 185 SER A CA 1
ATOM 1513 C C . SER A 1 185 ? -44.442 56.555 106.361 1.00 138.57 185 SER A C 1
ATOM 1514 O O . SER A 1 185 ? -44.757 56.200 107.501 1.00 143.70 185 SER A O 1
ATOM 1517 N N . GLY A 1 186 ? -43.882 57.724 106.113 1.00 134.31 186 GLY A N 1
ATOM 1518 C CA . GLY A 1 186 ? -43.673 58.637 107.213 1.00 140.00 186 GLY A CA 1
ATOM 1519 C C . GLY A 1 186 ? -45.053 58.956 107.729 1.00 142.96 186 GLY A C 1
ATOM 1520 O O . GLY A 1 186 ? -46.038 58.613 107.077 1.00 137.84 186 GLY A O 1
ATOM 1521 N N . PRO A 1 187 ? -45.141 59.628 108.883 1.00 148.27 187 PRO A N 1
ATOM 1522 C CA . PRO A 1 187 ? -46.465 59.955 109.422 1.00 146.72 187 PRO A CA 1
ATOM 1523 C C . PRO A 1 187 ? -47.233 60.896 108.505 1.00 147.61 187 PRO A C 1
ATOM 1524 O O . PRO A 1 187 ? -46.643 61.813 107.945 1.00 150.93 187 PRO A O 1
ATOM 1528 N N . ARG A 1 188 ? -48.521 60.629 108.316 1.00 146.79 188 ARG A N 1
ATOM 1529 C CA . ARG A 1 188 ? -49.435 61.594 107.729 1.00 149.85 188 ARG A CA 1
ATOM 1530 C C . ARG A 1 188 ? -49.837 62.521 108.853 1.00 154.64 188 ARG A C 1
ATOM 1531 O O . ARG A 1 188 ? -49.803 62.113 110.015 1.00 156.07 188 ARG A O 1
ATOM 1539 N N . ARG A 1 189 ? -50.220 63.754 108.532 1.00 156.18 189 ARG A N 1
ATOM 1540 C CA . ARG A 1 189 ? -50.820 64.600 109.551 1.00 159.57 189 ARG A CA 1
ATOM 1541 C C . ARG A 1 189 ? -51.977 63.795 110.131 1.00 156.09 189 ARG A C 1
ATOM 1542 O O . ARG A 1 189 ? -52.657 63.075 109.395 1.00 156.21 189 ARG A O 1
ATOM 1550 N N . ILE A 1 190 ? -52.207 63.900 111.437 1.00 153.60 190 ILE A N 1
ATOM 1551 C CA . ILE A 1 190 ? -53.118 62.967 112.094 1.00 149.65 190 ILE A CA 1
ATOM 1552 C C . ILE A 1 190 ? -54.557 63.489 112.140 1.00 151.45 190 ILE A C 1
ATOM 1553 O O . ILE A 1 190 ? -54.886 64.356 112.929 1.00 160.89 190 ILE A O 1
ATOM 1558 N N . ARG A 1 191 ? -55.416 62.921 111.300 1.00 145.99 191 ARG A N 1
ATOM 1559 C CA . ARG A 1 191 ? -56.757 63.469 111.070 1.00 145.21 191 ARG A CA 1
ATOM 1560 C C . ARG A 1 191 ? -57.936 63.031 111.976 1.00 138.35 191 ARG A C 1
ATOM 1561 O O . ARG A 1 191 ? -58.954 63.719 112.037 1.00 137.68 191 ARG A O 1
ATOM 1569 N N . PHE A 1 192 ? -57.832 61.879 112.633 1.00 138.37 192 PHE A N 1
ATOM 1570 C CA . PHE A 1 192 ? -58.920 61.408 113.495 1.00 136.48 192 PHE A CA 1
ATOM 1571 C C . PHE A 1 192 ? -58.370 60.643 114.705 1.00 137.08 192 PHE A C 1
ATOM 1572 O O . PHE A 1 192 ? -57.536 59.753 114.544 1.00 144.66 192 PHE A O 1
ATOM 1580 N N . ARG A 1 193 ? -58.812 61.008 115.907 1.00 130.58 193 ARG A N 1
ATOM 1581 C CA . ARG A 1 193 ? -58.396 60.325 117.143 1.00 126.51 193 ARG A CA 1
ATOM 1582 C C . ARG A 1 193 ? -59.413 59.344 117.754 1.00 122.99 193 ARG A C 1
ATOM 1583 O O . ARG A 1 193 ? -59.178 58.782 118.830 1.00 122.18 193 ARG A O 1
ATOM 1591 N N . GLY A 1 194 ? -60.550 59.170 117.086 1.00 117.83 194 GLY A N 1
ATOM 1592 C CA . GLY A 1 194 ? -61.676 58.461 117.669 1.00 113.78 194 GLY A CA 1
ATOM 1593 C C . GLY A 1 194 ? -61.519 56.965 117.721 1.00 120.47 194 GLY A C 1
ATOM 1594 O O . GLY A 1 194 ? -60.760 56.386 116.936 1.00 128.19 194 GLY A O 1
ATOM 1595 N N . ASP A 1 195 ? -62.242 56.325 118.634 1.00 119.69 195 ASP A N 1
ATOM 1596 C CA . ASP A 1 195 ? -62.131 54.879 118.794 1.00 117.74 195 ASP A CA 1
ATOM 1597 C C . ASP A 1 195 ? -63.145 54.181 117.891 1.00 119.36 195 ASP A C 1
ATOM 1598 O O . ASP A 1 195 ? -64.358 54.287 118.107 1.00 128.11 195 ASP A O 1
ATOM 1603 N N . VAL A 1 196 ? -62.637 53.455 116.892 1.00 110.91 196 VAL A N 1
ATOM 1604 C CA . VAL A 1 196 ? -63.457 52.857 115.834 1.00 103.64 196 VAL A CA 1
ATOM 1605 C C . VAL A 1 196 ? -64.533 51.884 116.292 1.00 104.98 196 VAL A C 1
ATOM 1606 O O . VAL A 1 196 ? -65.665 51.974 115.844 1.00 111.67 196 VAL A O 1
ATOM 1610 N N . THR A 1 197 ? -64.187 50.949 117.167 1.00 107.15 197 THR A N 1
ATOM 1611 C CA . THR A 1 197 ? -65.192 50.050 117.737 1.00 106.99 197 THR A CA 1
ATOM 1612 C C . THR A 1 197 ? -66.222 50.830 118.530 1.00 109.68 197 THR A C 1
ATOM 1613 O O . THR A 1 197 ? -67.417 50.722 118.287 1.00 103.89 197 THR A O 1
ATOM 1617 N N . GLU A 1 198 ? -65.763 51.614 119.494 1.00 116.38 198 GLU A N 1
ATOM 1618 C CA . GLU A 1 198 ? -66.704 52.340 120.324 1.00 126.45 198 GLU A CA 1
ATOM 1619 C C . GLU A 1 198 ? -67.573 53.282 119.493 1.00 121.85 198 GLU A C 1
ATOM 1620 O O . GLU A 1 198 ? -68.797 53.288 119.639 1.00 118.09 198 GLU A O 1
ATOM 1626 N N . GLU A 1 199 ? -66.950 54.043 118.602 1.00 121.20 199 GLU A N 1
ATOM 1627 C CA . GLU A 1 199 ? -67.697 54.936 117.720 1.00 124.16 199 GLU A CA 1
ATOM 1628 C C . GLU A 1 199 ? -68.691 54.200 116.818 1.00 116.92 199 GLU A C 1
ATOM 1629 O O . GLU A 1 199 ? -69.836 54.628 116.672 1.00 124.61 199 GLU A O 1
ATOM 1635 N N . ALA A 1 200 ? -68.257 53.096 116.217 1.00 101.33 200 ALA A N 1
ATOM 1636 C CA . ALA A 1 200 ? -69.145 52.277 115.389 1.00 95.01 200 ALA A CA 1
ATOM 1637 C C . ALA A 1 200 ? -70.325 51.672 116.153 1.00 101.85 200 ALA A C 1
ATOM 1638 O O . ALA A 1 200 ? -71.446 51.635 115.644 1.00 101.28 200 ALA A O 1
ATOM 1640 N N . ARG A 1 201 ? -70.071 51.180 117.359 1.00 106.10 201 ARG A N 1
ATOM 1641 C CA . ARG A 1 201 ? -71.149 50.697 118.203 1.00 109.72 201 ARG A CA 1
ATOM 1642 C C . ARG A 1 201 ? -72.093 51.837 118.507 1.00 113.08 201 ARG A C 1
ATOM 1643 O O . ARG A 1 201 ? -73.306 51.657 118.506 1.00 115.33 201 ARG A O 1
ATOM 1651 N N . ARG A 1 202 ? -71.518 53.012 118.765 1.00 116.71 202 ARG A N 1
ATOM 1652 C CA . ARG A 1 202 ? -72.273 54.225 119.089 1.00 119.87 202 ARG A CA 1
ATOM 1653 C C . ARG A 1 202 ? -73.294 54.548 118.020 1.00 117.15 202 ARG A C 1
ATOM 1654 O O . ARG A 1 202 ? -74.483 54.627 118.298 1.00 116.24 202 ARG A O 1
ATOM 1662 N N . ARG A 1 203 ? -72.816 54.695 116.790 1.00 117.18 203 ARG A N 1
ATOM 1663 C CA . ARG A 1 203 ? -73.655 55.051 115.651 1.00 118.33 203 ARG A CA 1
ATOM 1664 C C . ARG A 1 203 ? -74.368 53.831 115.062 1.00 113.65 203 ARG A C 1
ATOM 1665 O O . ARG A 1 203 ? -75.045 53.923 114.043 1.00 106.25 203 ARG A O 1
ATOM 1673 N N . GLY A 1 204 ? -74.189 52.679 115.689 1.00 118.77 204 GLY A N 1
ATOM 1674 C CA . GLY A 1 204 ? -74.750 51.448 115.169 1.00 117.56 204 GLY A CA 1
ATOM 1675 C C . GLY A 1 204 ? -74.324 51.132 113.745 1.00 109.96 204 GLY A C 1
ATOM 1676 O O . GLY A 1 204 ? -75.162 50.794 112.907 1.00 104.99 204 GLY A O 1
ATOM 1677 N N . TRP A 1 205 ? -73.032 51.254 113.455 1.00 106.04 205 TRP A N 1
ATOM 1678 C CA . TRP A 1 205 ? -72.533 50.759 112.182 1.00 103.76 205 TRP A CA 1
ATOM 1679 C C . TRP A 1 205 ? -72.242 49.275 112.291 1.00 101.79 205 TRP A C 1
ATOM 1680 O O . TRP A 1 205 ? -72.101 48.591 111.284 1.00 99.60 205 TRP A O 1
ATOM 1691 N N . VAL A 1 206 ? -72.120 48.796 113.526 1.00 100.73 206 VAL A N 1
ATOM 1692 C CA . VAL A 1 206 ? -72.162 47.374 113.810 1.00 98.07 206 VAL A CA 1
ATOM 1693 C C . VAL A 1 206 ? -73.136 47.212 114.943 1.00 99.80 206 VAL A C 1
ATOM 1694 O O . VAL A 1 206 ? -73.328 48.150 115.730 1.00 102.35 206 VAL A O 1
ATOM 1698 N N . LYS A 1 207 ? -73.772 46.043 115.005 1.00 98.39 207 LYS A N 1
ATOM 1699 C CA . LYS A 1 207 ? -74.527 45.627 116.185 1.00 101.14 207 LYS A CA 1
ATOM 1700 C C . LYS A 1 207 ? -73.873 44.343 116.619 1.00 99.92 207 LYS A C 1
ATOM 1701 O O . LYS A 1 207 ? -73.413 43.574 115.782 1.00 93.57 207 LYS A O 1
ATOM 1707 N N . GLU A 1 208 ? -73.802 44.134 117.928 1.00 111.44 208 GLU A N 1
ATOM 1708 C CA . GLU A 1 208 ? -73.138 42.961 118.471 1.00 117.97 208 GLU A CA 1
ATOM 1709 C C . GLU A 1 208 ? -73.996 41.713 118.268 1.00 110.27 208 GLU A C 1
ATOM 1710 O O . GLU A 1 208 ? -75.202 41.705 118.541 1.00 108.59 208 GLU A O 1
ATOM 1716 N N . PHE A 1 209 ? -73.350 40.677 117.743 1.00 104.27 209 PHE A N 1
ATOM 1717 C CA . PHE A 1 209 ? -73.943 39.368 117.509 1.00 90.46 209 PHE A CA 1
ATOM 1718 C C . PHE A 1 209 ? -73.632 38.469 118.709 1.00 88.80 209 PHE A C 1
ATOM 1719 O O . PHE A 1 209 ? -72.514 38.508 119.250 1.00 91.55 209 PHE A O 1
ATOM 1727 N N . PRO A 1 210 ? -74.620 37.661 119.127 1.00 86.73 210 PRO A N 1
ATOM 1728 C CA . PRO A 1 210 ? -74.680 36.738 120.262 1.00 82.88 210 PRO A CA 1
ATOM 1729 C C . PRO A 1 210 ? -73.441 35.887 120.417 1.00 84.97 210 PRO A C 1
ATOM 1730 O O . PRO A 1 210 ? -73.030 35.680 121.555 1.00 102.26 210 PRO A O 1
ATOM 1734 N N . GLY A 1 211 ? -72.883 35.374 119.327 1.00 73.12 211 GLY A N 1
ATOM 1735 C CA . GLY A 1 211 ? -71.677 34.573 119.413 1.00 84.04 211 GLY A CA 1
ATOM 1736 C C . GLY A 1 211 ? -70.389 35.364 119.679 1.00 93.03 211 GLY A C 1
ATOM 1737 O O . GLY A 1 211 ? -70.191 36.481 119.169 1.00 84.73 211 GLY A O 1
ATOM 1738 N N . ARG A 1 212 ? -69.494 34.774 120.473 1.00 100.69 212 ARG A N 1
ATOM 1739 C CA . ARG A 1 212 ? -68.210 35.412 120.756 1.00 103.43 212 ARG A CA 1
ATOM 1740 C C . ARG A 1 212 ? -67.422 35.752 119.495 1.00 94.25 212 ARG A C 1
ATOM 1741 O O . ARG A 1 212 ? -67.259 34.915 118.591 1.00 98.19 212 ARG A O 1
ATOM 1749 N N . GLY A 1 213 ? -66.931 36.982 119.455 1.00 81.42 213 GLY A N 1
ATOM 1750 C CA . GLY A 1 213 ? -66.048 37.413 118.400 1.00 81.04 213 GLY A CA 1
ATOM 1751 C C . GLY A 1 213 ? -66.726 37.929 117.159 1.00 86.15 213 GLY A C 1
ATOM 1752 O O . GLY A 1 213 ? -66.046 38.307 116.214 1.00 89.94 213 GLY A O 1
ATOM 1753 N N . GLN A 1 214 ? -68.056 37.992 117.171 1.00 88.55 214 GLN A N 1
ATOM 1754 C CA . GLN A 1 214 ? -68.826 38.296 115.954 1.00 82.05 214 GLN A CA 1
ATOM 1755 C C . GLN A 1 214 ? -69.693 39.568 115.996 1.00 84.08 214 GLN A C 1
ATOM 1756 O O . GLN A 1 214 ? -69.983 40.132 117.074 1.00 87.09 214 GLN A O 1
ATOM 1762 N N . TRP A 1 215 ? -70.086 40.013 114.803 1.00 82.17 215 TRP A N 1
ATOM 1763 C CA . TRP A 1 215 ? -70.776 41.289 114.643 1.00 85.43 215 TRP A CA 1
ATOM 1764 C C . TRP A 1 215 ? -71.670 41.312 113.426 1.00 91.20 215 TRP A C 1
ATOM 1765 O O . TRP A 1 215 ? -71.470 40.559 112.484 1.00 99.19 215 TRP A O 1
ATOM 1776 N N . ILE A 1 216 ? -72.631 42.222 113.434 1.00 87.24 216 ILE A N 1
ATOM 1777 C CA . ILE A 1 216 ? -73.444 42.485 112.264 1.00 85.93 216 ILE A CA 1
ATOM 1778 C C . ILE A 1 216 ? -72.987 43.817 111.722 1.00 88.42 216 ILE A C 1
ATOM 1779 O O . ILE A 1 216 ? -72.884 44.770 112.480 1.00 90.21 216 ILE A O 1
ATOM 1784 N N . TYR A 1 217 ? -72.683 43.892 110.430 1.00 91.60 217 TYR A N 1
ATOM 1785 C CA . TYR A 1 217 ? -72.283 45.169 109.832 1.00 93.26 217 TYR A CA 1
ATOM 1786 C C . TYR A 1 217 ? -73.418 45.743 109.031 1.00 97.31 217 TYR A C 1
ATOM 1787 O O . TYR A 1 217 ? -73.834 45.169 108.022 1.00 102.25 217 TYR A O 1
ATOM 1796 N N . THR A 1 218 ? -73.919 46.878 109.504 1.00 96.59 218 THR A N 1
ATOM 1797 C CA . THR A 1 218 ? -75.048 47.565 108.902 1.00 95.05 218 THR A CA 1
ATOM 1798 C C . THR A 1 218 ? -74.585 48.417 107.716 1.00 102.27 218 THR A C 1
ATOM 1799 O O . THR A 1 218 ? -73.390 48.641 107.529 1.00 103.21 218 THR A O 1
ATOM 1803 N N . PRO A 1 219 ? -75.535 48.869 106.893 1.00 105.67 219 PRO A N 1
ATOM 1804 C CA . PRO A 1 219 ? -75.234 49.372 105.545 1.00 105.26 219 PRO A CA 1
ATOM 1805 C C . PRO A 1 219 ? -74.096 50.380 105.374 1.00 101.15 219 PRO A C 1
ATOM 1806 O O . PRO A 1 219 ? -73.348 50.194 104.430 1.00 100.10 219 PRO A O 1
ATOM 1810 N N . PRO A 1 220 ? -73.967 51.408 106.234 1.00 102.33 220 PRO A N 1
ATOM 1811 C CA . PRO A 1 220 ? -72.850 52.321 105.955 1.00 106.77 220 PRO A CA 1
ATOM 1812 C C . PRO A 1 220 ? -71.521 51.574 106.078 1.00 110.48 220 PRO A C 1
ATOM 1813 O O . PRO A 1 220 ? -70.626 51.719 105.243 1.00 112.17 220 PRO A O 1
ATOM 1825 N N . ALA A 1 222 ? -71.073 48.327 105.751 1.00 95.19 222 ALA A N 1
ATOM 1826 C CA . ALA A 1 222 ? -70.979 47.353 104.675 1.00 93.17 222 ALA A CA 1
ATOM 1827 C C . ALA A 1 222 ? -70.659 48.001 103.314 1.00 97.58 222 ALA A C 1
ATOM 1828 O O . ALA A 1 222 ? -69.860 47.473 102.543 1.00 101.00 222 ALA A O 1
ATOM 1830 N N . ALA A 1 223 ? -71.275 49.140 103.015 1.00 96.97 223 ALA A N 1
ATOM 1831 C CA . ALA A 1 223 ? -70.955 49.860 101.787 1.00 99.64 223 ALA A CA 1
ATOM 1832 C C . ALA A 1 223 ? -69.459 50.175 101.749 1.00 108.27 223 ALA A C 1
ATOM 1833 O O . ALA A 1 223 ? -68.800 50.013 100.713 1.00 113.23 223 ALA A O 1
ATOM 1835 N N . LEU A 1 224 ? -68.925 50.635 102.880 1.00 104.66 224 LEU A N 1
ATOM 1836 C CA . LEU A 1 224 ? -67.498 50.903 102.986 1.00 99.35 224 LEU A CA 1
ATOM 1837 C C . LEU A 1 224 ? -66.743 49.636 102.660 1.00 92.71 224 LEU A C 1
ATOM 1838 O O . LEU A 1 224 ? -65.862 49.627 101.804 1.00 92.40 224 LEU A O 1
ATOM 1843 N N . PHE A 1 225 ? -67.102 48.562 103.353 1.00 88.32 225 PHE A N 1
ATOM 1844 C CA . PHE A 1 225 ? -66.466 47.288 103.123 1.00 88.45 225 PHE A CA 1
ATOM 1845 C C . PHE A 1 225 ? -66.480 46.874 101.659 1.00 96.21 225 PHE A C 1
ATOM 1846 O O . PHE A 1 225 ? -65.447 46.478 101.127 1.00 95.14 225 PHE A O 1
ATOM 1854 N N . GLU A 1 226 ? -67.648 46.948 101.019 1.00 104.51 226 GLU A N 1
ATOM 1855 C CA . GLU A 1 226 ? -67.786 46.536 99.625 1.00 111.67 226 GLU A CA 1
ATOM 1856 C C . GLU A 1 226 ? -66.808 47.291 98.718 1.00 113.79 226 GLU A C 1
ATOM 1857 O O . GLU A 1 226 ? -66.027 46.682 97.991 1.00 116.66 226 GLU A O 1
ATOM 1863 N N . VAL A 1 227 ? -66.845 48.617 98.751 1.00 110.69 227 VAL A N 1
ATOM 1864 C CA . VAL A 1 227 ? -66.008 49.378 97.838 1.00 115.33 227 VAL A CA 1
ATOM 1865 C C . VAL A 1 227 ? -64.526 49.255 98.204 1.00 118.90 227 VAL A C 1
ATOM 1866 O O . VAL A 1 227 ? -63.667 49.183 97.325 1.00 124.27 227 VAL A O 1
ATOM 1870 N N . LEU A 1 228 ? -64.232 49.223 99.502 1.00 113.09 228 LEU A N 1
ATOM 1871 C CA . LEU A 1 228 ? -62.862 49.084 99.975 1.00 105.77 228 LEU A CA 1
ATOM 1872 C C . LEU A 1 228 ? -62.265 47.817 99.377 1.00 103.91 228 LEU A C 1
ATOM 1873 O O . LEU A 1 228 ? -61.229 47.858 98.719 1.00 103.65 228 LEU A O 1
ATOM 1878 N N . ARG A 1 229 ? -62.951 46.700 99.590 1.00 99.22 229 ARG A N 1
ATOM 1879 C CA . ARG A 1 229 ? -62.628 45.427 98.956 1.00 95.45 229 ARG A CA 1
ATOM 1880 C C . ARG A 1 229 ? -62.539 45.495 97.425 1.00 98.45 229 ARG A C 1
ATOM 1881 O O . ARG A 1 229 ? -61.574 45.014 96.833 1.00 97.75 229 ARG A O 1
ATOM 1889 N N . ASP A 1 230 ? -63.540 46.081 96.776 1.00 106.48 230 ASP A N 1
ATOM 1890 C CA . ASP A 1 230 ? -63.518 46.175 95.314 1.00 116.19 230 ASP A CA 1
ATOM 1891 C C . ASP A 1 230 ? -62.306 46.972 94.833 1.00 117.31 230 ASP A C 1
ATOM 1892 O O . ASP A 1 230 ? -61.692 46.633 93.822 1.00 114.91 230 ASP A O 1
ATOM 1897 N N . PHE A 1 231 ? -61.973 48.032 95.567 1.00 120.07 231 PHE A N 1
ATOM 1898 C CA . PHE A 1 231 ? -60.839 48.897 95.234 1.00 121.22 231 PHE A CA 1
ATOM 1899 C C . PHE A 1 231 ? -59.526 48.152 95.404 1.00 118.14 231 PHE A C 1
ATOM 1900 O O . PHE A 1 231 ? -58.605 48.343 94.618 1.00 121.86 231 PHE A O 1
ATOM 1908 N N . LEU A 1 232 ? -59.443 47.300 96.425 1.00 110.92 232 LEU A N 1
ATOM 1909 C CA . LEU A 1 232 ? -58.258 46.455 96.616 1.00 105.35 232 LEU A CA 1
ATOM 1910 C C . LEU A 1 232 ? -58.093 45.477 95.464 1.00 98.76 232 LEU A C 1
ATOM 1911 O O . LEU A 1 232 ? -57.004 45.357 94.898 1.00 95.92 232 LEU A O 1
ATOM 1916 N N . LEU A 1 233 ? -59.173 44.779 95.126 1.00 90.73 233 LEU A N 1
ATOM 1917 C CA . LEU A 1 233 ? -59.160 43.884 93.986 1.00 88.31 233 LEU A CA 1
ATOM 1918 C C . LEU A 1 233 ? -58.741 44.588 92.711 1.00 101.63 233 LEU A C 1
ATOM 1919 O O . LEU A 1 233 ? -58.005 44.023 91.900 1.00 110.03 233 LEU A O 1
ATOM 1924 N N . GLU A 1 234 ? -59.219 45.812 92.508 1.00 102.57 234 GLU A N 1
ATOM 1925 C CA . GLU A 1 234 ? -58.861 46.519 91.294 1.00 107.77 234 GLU A CA 1
ATOM 1926 C C . GLU A 1 234 ? -57.382 46.835 91.307 1.00 109.05 234 GLU A C 1
ATOM 1927 O O . GLU A 1 234 ? -56.665 46.434 90.405 1.00 114.11 234 GLU A O 1
ATOM 1933 N N . ARG A 1 235 ? -56.924 47.522 92.351 1.00 111.82 235 ARG A N 1
ATOM 1934 C CA . ARG A 1 235 ? -55.560 48.066 92.383 1.00 114.85 235 ARG A CA 1
ATOM 1935 C C . ARG A 1 235 ? -54.452 47.031 92.548 1.00 114.76 235 ARG A C 1
ATOM 1936 O O . ARG A 1 235 ? -53.418 47.156 91.892 1.00 119.07 235 ARG A O 1
ATOM 1944 N N . VAL A 1 236 ? -54.646 46.030 93.414 1.00 109.29 236 VAL A N 1
ATOM 1945 C CA . VAL A 1 236 ? -53.612 45.005 93.610 1.00 110.13 236 VAL A CA 1
ATOM 1946 C C . VAL A 1 236 ? -53.930 43.678 92.902 1.00 110.03 236 VAL A C 1
ATOM 1947 O O . VAL A 1 236 ? -53.351 43.371 91.866 1.00 113.82 236 VAL A O 1
ATOM 1951 N N . THR A 1 237 ? -54.872 42.915 93.447 1.00 104.89 237 THR A N 1
ATOM 1952 C CA . THR A 1 237 ? -55.147 41.562 92.996 1.00 99.44 237 THR A CA 1
ATOM 1953 C C . THR A 1 237 ? -55.197 41.505 91.489 1.00 104.16 237 THR A C 1
ATOM 1954 O O . THR A 1 237 ? -54.368 40.864 90.848 1.00 102.75 237 THR A O 1
ATOM 1958 N N . ARG A 1 238 ? -56.184 42.189 90.929 1.00 110.17 238 ARG A N 1
ATOM 1959 C CA . ARG A 1 238 ? -56.489 42.063 89.516 1.00 116.23 238 ARG A CA 1
ATOM 1960 C C . ARG A 1 238 ? -55.395 42.714 88.666 1.00 106.63 238 ARG A C 1
ATOM 1961 O O . ARG A 1 238 ? -55.069 42.219 87.592 1.00 102.72 238 ARG A O 1
ATOM 1969 N N . LYS A 1 239 ? -54.818 43.803 89.169 1.00 102.78 239 LYS A N 1
ATOM 1970 C CA . LYS A 1 239 ? -53.729 44.514 88.483 1.00 105.25 239 LYS A CA 1
ATOM 1971 C C . LYS A 1 239 ? -52.493 43.642 88.276 1.00 106.60 239 LYS A C 1
ATOM 1972 O O . LYS A 1 239 ? -51.880 43.654 87.209 1.00 109.73 239 LYS A O 1
ATOM 1978 N N . LEU A 1 240 ? -52.154 42.860 89.291 1.00 107.19 240 LEU A N 1
ATOM 1979 C CA . LEU A 1 240 ? -51.018 41.950 89.221 1.00 113.01 240 LEU A CA 1
ATOM 1980 C C . LEU A 1 240 ? -51.399 40.634 88.532 1.00 114.73 240 LEU A C 1
ATOM 1981 O O . LEU A 1 240 ? -50.608 39.678 88.489 1.00 117.61 240 LEU A O 1
ATOM 1986 N N . GLY A 1 241 ? -52.634 40.581 88.038 1.00 110.42 241 GLY A N 1
ATOM 1987 C CA . GLY A 1 241 ? -53.064 39.502 87.171 1.00 110.21 241 GLY A CA 1
ATOM 1988 C C . GLY A 1 241 ? -53.372 38.185 87.853 1.00 104.42 241 GLY A C 1
ATOM 1989 O O . GLY A 1 241 ? -53.264 37.111 87.255 1.00 105.43 241 GLY A O 1
ATOM 1990 N N . PHE A 1 242 ? -53.753 38.255 89.114 1.00 95.51 242 PHE A N 1
ATOM 1991 C CA . PHE A 1 242 ? -54.219 37.068 89.770 1.00 93.98 242 PHE A CA 1
ATOM 1992 C C . PHE A 1 242 ? -55.582 36.745 89.174 1.00 100.58 242 PHE A C 1
ATOM 1993 O O . PHE A 1 242 ? -56.404 37.639 88.974 1.00 105.43 242 PHE A O 1
ATOM 2001 N N . GLU A 1 243 ? -55.801 35.480 88.838 1.00 101.12 243 GLU A N 1
ATOM 2002 C CA . GLU A 1 243 ? -57.086 35.028 88.313 1.00 99.69 243 GLU A CA 1
ATOM 2003 C C . GLU A 1 243 ? -57.995 34.544 89.442 1.00 94.95 243 GLU A C 1
ATOM 2004 O O . GLU A 1 243 ? -57.522 34.005 90.439 1.00 94.78 243 GLU A O 1
ATOM 2010 N N . PRO A 1 244 ? -59.310 34.731 89.290 1.00 93.27 244 PRO A N 1
ATOM 2011 C CA . PRO A 1 244 ? -60.276 34.459 90.369 1.00 86.25 244 PRO A CA 1
ATOM 2012 C C . PRO A 1 244 ? -60.522 32.980 90.617 1.00 84.87 244 PRO A C 1
ATOM 2013 O O . PRO A 1 244 ? -60.447 32.174 89.696 1.00 86.93 244 PRO A O 1
ATOM 2017 N N . ALA A 1 245 ? -60.831 32.634 91.861 1.00 82.47 245 ALA A N 1
ATOM 2018 C CA . ALA A 1 245 ? -61.209 31.265 92.202 1.00 81.20 245 ALA A CA 1
ATOM 2019 C C . ALA A 1 245 ? -62.245 31.252 93.329 1.00 83.16 245 ALA A C 1
ATOM 2020 O O . ALA A 1 245 ? -62.423 32.252 94.048 1.00 82.10 245 ALA A O 1
ATOM 2022 N N . LEU A 1 246 ? -62.938 30.128 93.477 1.00 78.17 246 LEU A N 1
ATOM 2023 C CA . LEU A 1 246 ? -63.827 29.969 94.608 1.00 76.99 246 LEU A CA 1
ATOM 2024 C C . LEU A 1 246 ? -63.287 28.820 95.426 1.00 87.05 246 LEU A C 1
ATOM 2025 O O . LEU A 1 246 ? -63.300 27.669 94.985 1.00 96.18 246 LEU A O 1
ATOM 2030 N N . PHE A 1 247 ? -62.853 29.116 96.644 1.00 86.33 247 PHE A N 1
ATOM 2031 C CA . PHE A 1 247 ? -62.229 28.101 97.464 1.00 83.93 247 PHE A CA 1
ATOM 2032 C C . PHE A 1 247 ? -63.174 27.813 98.604 1.00 79.16 247 PHE A C 1
ATOM 2033 O O . PHE A 1 247 ? -63.823 28.717 99.108 1.00 82.39 247 PHE A O 1
ATOM 2041 N N . PRO A 1 248 ? -63.247 26.545 99.015 1.00 73.05 248 PRO A N 1
ATOM 2042 C CA . PRO A 1 248 ? -64.018 26.044 100.160 1.00 74.44 248 PRO A CA 1
ATOM 2043 C C . PRO A 1 248 ? -63.586 26.725 101.440 1.00 85.01 248 PRO A C 1
ATOM 2044 O O . PRO A 1 248 ? -62.383 26.842 101.659 1.00 88.45 248 PRO A O 1
ATOM 2048 N N . LYS A 1 249 ? -64.528 27.184 102.260 1.00 87.89 249 LYS A N 1
ATOM 2049 C CA . LYS A 1 249 ? -64.163 27.742 103.565 1.00 89.50 249 LYS A CA 1
ATOM 2050 C C . LYS A 1 249 ? -64.247 26.694 104.651 1.00 88.14 249 LYS A C 1
ATOM 2051 O O . LYS A 1 249 ? -63.831 26.942 105.771 1.00 94.44 249 LYS A O 1
ATOM 2057 N N . LEU A 1 250 ? -64.788 25.527 104.312 1.00 87.46 250 LEU A N 1
ATOM 2058 C CA . LEU A 1 250 ? -64.905 24.405 105.254 1.00 90.45 250 LEU A CA 1
ATOM 2059 C C . LEU A 1 250 ? -63.823 23.364 104.950 1.00 86.22 250 LEU A C 1
ATOM 2060 O O . LEU A 1 250 ? -63.868 22.678 103.931 1.00 87.83 250 LEU A O 1
ATOM 2065 N N . ILE A 1 251 ? -62.836 23.258 105.827 1.00 82.15 251 ILE A N 1
ATOM 2066 C CA . ILE A 1 251 ? -61.650 22.479 105.494 1.00 80.81 251 ILE A CA 1
ATOM 2067 C C . ILE A 1 251 ? -61.475 21.189 106.264 1.00 84.26 251 ILE A C 1
ATOM 2068 O O . ILE A 1 251 ? -61.461 21.186 107.495 1.00 88.67 251 ILE A O 1
ATOM 2073 N N . PRO A 1 252 ? -61.329 20.084 105.528 1.00 78.25 252 PRO A N 1
ATOM 2074 C CA . PRO A 1 252 ? -61.134 18.735 106.053 1.00 74.44 252 PRO A CA 1
ATOM 2075 C C . PRO A 1 252 ? -59.958 18.673 107.012 1.00 77.09 252 PRO A C 1
ATOM 2076 O O . PRO A 1 252 ? -58.862 19.124 106.691 1.00 84.64 252 PRO A O 1
ATOM 2080 N N . LEU A 1 253 ? -60.194 18.088 108.173 1.00 74.86 253 LEU A N 1
ATOM 2081 C CA . LEU A 1 253 ? -59.223 17.993 109.249 1.00 76.70 253 LEU A CA 1
ATOM 2082 C C . LEU A 1 253 ? -57.912 17.349 108.766 1.00 86.89 253 LEU A C 1
ATOM 2083 O O . LEU A 1 253 ? -56.839 17.538 109.351 1.00 89.94 253 LEU A O 1
ATOM 2088 N N . GLU A 1 254 ? -58.007 16.569 107.697 1.00 86.89 254 GLU A N 1
ATOM 2089 C CA . GLU A 1 254 ? -56.842 15.914 107.162 1.00 80.41 254 GLU A CA 1
ATOM 2090 C C . GLU A 1 254 ? -56.040 16.899 106.313 1.00 79.65 254 GLU A C 1
ATOM 2091 O O . GLU A 1 254 ? -54.811 16.816 106.241 1.00 84.74 254 GLU A O 1
ATOM 2097 N N . THR A 1 255 ? -56.701 17.858 105.682 1.00 78.81 255 THR A N 1
ATOM 2098 C CA . THR A 1 255 ? -55.942 18.849 104.920 1.00 83.31 255 THR A CA 1
ATOM 2099 C C . THR A 1 255 ? -55.155 19.685 105.924 1.00 83.35 255 THR A C 1
ATOM 2100 O O . THR A 1 255 ? -54.007 20.092 105.708 1.00 78.92 255 THR A O 1
ATOM 2112 N N . PHE A 1 257 ? -54.082 18.617 108.687 1.00 79.61 257 PHE A N 1
ATOM 2113 C CA . PHE A 1 257 ? -52.987 17.812 109.183 1.00 72.85 257 PHE A CA 1
ATOM 2114 C C . PHE A 1 257 ? -51.789 17.796 108.220 1.00 81.46 257 PHE A C 1
ATOM 2115 O O . PHE A 1 257 ? -50.618 17.841 108.629 1.00 84.29 257 PHE A O 1
ATOM 2123 N N . ARG A 1 258 ? -52.087 17.735 106.934 1.00 84.35 258 ARG A N 1
ATOM 2124 C CA . ARG A 1 258 ? -51.041 17.712 105.931 1.00 93.59 258 ARG A CA 1
ATOM 2125 C C . ARG A 1 258 ? -50.237 19.020 105.948 1.00 95.90 258 ARG A C 1
ATOM 2126 O O . ARG A 1 258 ? -49.000 19.015 105.833 1.00 97.80 258 ARG A O 1
ATOM 2142 N N . ARG A 1 260 ? -49.608 20.753 108.391 1.00 97.07 260 ARG A N 1
ATOM 2143 C CA . ARG A 1 260 ? -48.945 20.887 109.677 1.00 92.54 260 ARG A CA 1
ATOM 2144 C C . ARG A 1 260 ? -49.569 22.022 110.446 1.00 91.55 260 ARG A C 1
ATOM 2145 O O . ARG A 1 260 ? -49.203 22.293 111.569 1.00 98.20 260 ARG A O 1
ATOM 2153 N N . TYR A 1 261 ? -50.516 22.698 109.831 1.00 89.79 261 TYR A N 1
ATOM 2154 C CA . TYR A 1 261 ? -51.242 23.747 110.525 1.00 97.86 261 TYR A CA 1
ATOM 2155 C C . TYR A 1 261 ? -52.004 23.254 111.778 1.00 91.50 261 TYR A C 1
ATOM 2156 O O . TYR A 1 261 ? -52.129 23.970 112.754 1.00 92.42 261 TYR A O 1
ATOM 2165 N N . LEU A 1 262 ? -52.517 22.037 111.756 1.00 88.98 262 LEU A N 1
ATOM 2166 C CA . LEU A 1 262 ? -53.201 21.508 112.928 1.00 85.13 262 LEU A CA 1
ATOM 2167 C C . LEU A 1 262 ? -52.242 21.396 114.120 1.00 86.48 262 LEU A C 1
ATOM 2168 O O . LEU A 1 262 ? -52.587 21.719 115.256 1.00 82.32 262 LEU A O 1
ATOM 2173 N N . HIS A 1 263 ? -51.026 20.949 113.846 1.00 93.96 263 HIS A N 1
ATOM 2174 C CA . HIS A 1 263 ? -49.986 20.852 114.869 1.00 100.23 263 HIS A CA 1
ATOM 2175 C C . HIS A 1 263 ? -49.686 22.229 115.472 1.00 95.34 263 HIS A C 1
ATOM 2176 O O . HIS A 1 263 ? -49.311 22.346 116.639 1.00 92.96 263 HIS A O 1
ATOM 2183 N N . GLY A 1 264 ? -49.839 23.259 114.643 1.00 93.16 264 GLY A N 1
ATOM 2184 C CA . GLY A 1 264 ? -49.467 24.621 114.976 1.00 94.20 264 GLY A CA 1
ATOM 2185 C C . GLY A 1 264 ? -50.402 25.418 115.856 1.00 98.45 264 GLY A C 1
ATOM 2186 O O . GLY A 1 264 ? -49.973 26.029 116.827 1.00 110.05 264 GLY A O 1
ATOM 2187 N N . LEU A 1 265 ? -51.681 25.413 115.514 1.00 93.06 265 LEU A N 1
ATOM 2188 C CA . LEU A 1 265 ? -52.666 26.197 116.229 1.00 95.89 265 LEU A CA 1
ATOM 2189 C C . LEU A 1 265 ? -53.928 25.408 116.526 1.00 97.25 265 LEU A C 1
ATOM 2190 O O . LEU A 1 265 ? -55.030 25.817 116.156 1.00 103.75 265 LEU A O 1
ATOM 2195 N N . PRO A 1 266 ? -53.790 24.285 117.222 1.00 91.00 266 PRO A N 1
ATOM 2196 C CA . PRO A 1 266 ? -55.015 23.520 117.430 1.00 87.86 266 PRO A CA 1
ATOM 2197 C C . PRO A 1 266 ? -56.067 24.262 118.275 1.00 97.53 266 PRO A C 1
ATOM 2198 O O . PRO A 1 266 ? -57.246 23.931 118.203 1.00 102.16 266 PRO A O 1
ATOM 2202 N N . ASP A 1 267 ? -55.649 25.249 119.057 1.00 97.53 267 ASP A N 1
ATOM 2203 C CA . ASP A 1 267 ? -56.543 25.917 120.000 1.00 92.95 267 ASP A CA 1
ATOM 2204 C C . ASP A 1 267 ? -57.138 27.206 119.443 1.00 90.53 267 ASP A C 1
ATOM 2205 O O . ASP A 1 267 ? -57.883 27.905 120.128 1.00 95.73 267 ASP A O 1
ATOM 2210 N N . GLY A 1 268 ? -56.766 27.544 118.218 1.00 81.47 268 GLY A N 1
ATOM 2211 C CA . GLY A 1 268 ? -57.215 28.769 117.602 1.00 73.03 268 GLY A CA 1
ATOM 2212 C C . GLY A 1 268 ? -58.166 28.479 116.479 1.00 77.69 268 GLY A C 1
ATOM 2213 O O . GLY A 1 268 ? -58.450 29.329 115.670 1.00 82.73 268 GLY A O 1
ATOM 2222 N N . TYR A 1 270 ? -61.973 26.630 115.099 1.00 73.30 270 TYR A N 1
ATOM 2223 C CA . TYR A 1 270 ? -63.283 26.069 115.373 1.00 77.33 270 TYR A CA 1
ATOM 2224 C C . TYR A 1 270 ? -63.378 24.680 114.754 1.00 83.02 270 TYR A C 1
ATOM 2225 O O . TYR A 1 270 ? -63.018 24.497 113.598 1.00 85.22 270 TYR A O 1
ATOM 2234 N N . TYR A 1 271 ? -63.898 23.705 115.497 1.00 85.33 271 TYR A N 1
ATOM 2235 C CA . TYR A 1 271 ? -64.103 22.366 114.933 1.00 78.98 271 TYR A CA 1
ATOM 2236 C C . TYR A 1 271 ? -65.524 22.079 114.534 1.00 79.61 271 TYR A C 1
ATOM 2237 O O . TYR A 1 271 ? -66.462 22.496 115.203 1.00 82.18 271 TYR A O 1
ATOM 2246 N N . VAL A 1 272 ? -65.665 21.342 113.442 1.00 77.78 272 VAL A N 1
ATOM 2247 C CA . VAL A 1 272 ? -66.958 21.090 112.832 1.00 75.81 272 VAL A CA 1
ATOM 2248 C C . VAL A 1 272 ? -67.233 19.599 112.716 1.00 83.35 272 VAL A C 1
ATOM 2249 O O . VAL A 1 272 ? -66.402 18.852 112.180 1.00 85.33 272 VAL A O 1
ATOM 2253 N N . CYS A 1 273 ? -68.410 19.180 113.197 1.00 82.45 273 CYS A N 1
ATOM 2254 C CA . CYS A 1 273 ? -68.829 17.781 113.127 1.00 81.39 273 CYS A CA 1
ATOM 2255 C C . CYS A 1 273 ? -70.123 17.726 112.339 1.00 89.58 273 CYS A C 1
ATOM 2256 O O . CYS A 1 273 ? -71.043 18.505 112.605 1.00 90.72 273 CYS A O 1
ATOM 2259 N N . PRO A 1 274 ? -70.229 16.763 111.401 1.00 90.47 274 PRO A N 1
ATOM 2260 C CA . PRO A 1 274 ? -71.499 16.585 110.694 1.00 82.77 274 PRO A CA 1
ATOM 2261 C C . PRO A 1 274 ? -72.400 15.624 111.434 1.00 79.68 274 PRO A C 1
ATOM 2262 O O . PRO A 1 274 ? -71.998 14.967 112.404 1.00 80.89 274 PRO A O 1
ATOM 2266 N N . PRO A 1 275 ? -73.635 15.513 110.971 1.00 80.05 275 PRO A N 1
ATOM 2267 C CA . PRO A 1 275 ? -74.561 14.622 111.676 1.00 84.77 275 PRO A CA 1
ATOM 2268 C C . PRO A 1 275 ? -74.421 13.170 111.266 1.00 91.62 275 PRO A C 1
ATOM 2269 O O . PRO A 1 275 ? -74.021 12.870 110.139 1.00 93.57 275 PRO A O 1
ATOM 2273 N N . LYS A 1 276 ? -74.772 12.275 112.176 1.00 91.64 276 LYS A N 1
ATOM 2274 C CA . LYS A 1 276 ? -74.813 10.862 111.857 1.00 90.51 276 LYS A CA 1
ATOM 2275 C C . LYS A 1 276 ? -75.898 10.599 110.799 1.00 94.33 276 LYS A C 1
ATOM 2276 O O . LYS A 1 276 ? -76.739 11.470 110.539 1.00 84.56 276 LYS A O 1
ATOM 2282 N N . ARG A 1 277 ? -75.822 9.435 110.144 1.00 101.69 277 ARG A N 1
ATOM 2283 C CA . ARG A 1 277 ? -76.715 9.087 109.037 1.00 104.82 277 ARG A CA 1
ATOM 2284 C C . ARG A 1 277 ? -78.146 8.816 109.495 1.00 103.77 277 ARG A C 1
ATOM 2285 O O . ARG A 1 277 ? -79.114 9.348 108.937 1.00 104.86 277 ARG A O 1
ATOM 2293 N N . ASP A 1 278 ? -78.273 7.995 110.530 1.00 101.89 278 ASP A N 1
ATOM 2294 C CA . ASP A 1 278 ? -79.562 7.453 110.919 1.00 109.54 278 ASP A CA 1
ATOM 2295 C C . ASP A 1 278 ? -80.544 8.545 111.298 1.00 112.64 278 ASP A C 1
ATOM 2296 O O . ASP A 1 278 ? -80.384 9.192 112.332 1.00 113.43 278 ASP A O 1
ATOM 2301 N N . PRO A 1 279 ? -81.601 8.707 110.484 1.00 113.69 279 PRO A N 1
ATOM 2302 C CA . PRO A 1 279 ? -82.574 9.802 110.551 1.00 110.61 279 PRO A CA 1
ATOM 2303 C C . PRO A 1 279 ? -83.479 9.687 111.766 1.00 102.81 279 PRO A C 1
ATOM 2304 O O . PRO A 1 279 ? -84.124 10.670 112.160 1.00 100.50 279 PRO A O 1
ATOM 2308 N N . GLU A 1 280 ? -83.534 8.496 112.344 1.00 99.58 280 GLU A N 1
ATOM 2309 C CA . GLU A 1 280 ? -84.374 8.286 113.509 1.00 113.15 280 GLU A CA 1
ATOM 2310 C C . GLU A 1 280 ? -83.751 8.890 114.753 1.00 112.59 280 GLU A C 1
ATOM 2311 O O . GLU A 1 280 ? -84.459 9.323 115.657 1.00 115.56 280 GLU A O 1
ATOM 2317 N N . LEU A 1 281 ? -82.427 8.927 114.796 1.00 109.65 281 LEU A N 1
ATOM 2318 C CA . LEU A 1 281 ? -81.744 9.572 115.902 1.00 104.45 281 LEU A CA 1
ATOM 2319 C C . LEU A 1 281 ? -82.253 10.979 116.014 1.00 102.77 281 LEU A C 1
ATOM 2320 O O . LEU A 1 281 ? -82.462 11.482 117.109 1.00 111.13 281 LEU A O 1
ATOM 2325 N N . PHE A 1 282 ? -82.459 11.621 114.878 1.00 95.62 282 PHE A N 1
ATOM 2326 C CA . PHE A 1 282 ? -82.991 12.969 114.906 1.00 93.91 282 PHE A CA 1
ATOM 2327 C C . PHE A 1 282 ? -84.494 13.026 115.096 1.00 95.10 282 PHE A C 1
ATOM 2328 O O . PHE A 1 282 ? -85.017 14.035 115.560 1.00 98.61 282 PHE A O 1
ATOM 2336 N N . ASP A 1 283 ? -85.195 11.952 114.755 1.00 94.94 283 ASP A N 1
ATOM 2337 C CA . ASP A 1 283 ? -86.614 11.920 115.048 1.00 102.96 283 ASP A CA 1
ATOM 2338 C C . ASP A 1 283 ? -86.695 12.024 116.556 1.00 101.41 283 ASP A C 1
ATOM 2339 O O . ASP A 1 283 ? -87.368 12.903 117.092 1.00 104.14 283 ASP A O 1
ATOM 2344 N N . ASP A 1 284 ? -85.970 11.130 117.224 1.00 92.78 284 ASP A N 1
ATOM 2345 C CA . ASP A 1 284 ? -85.871 11.103 118.670 1.00 90.35 284 ASP A CA 1
ATOM 2346 C C . ASP A 1 284 ? -85.431 12.441 119.253 1.00 93.79 284 ASP A C 1
ATOM 2347 O O . ASP A 1 284 ? -86.041 12.949 120.187 1.00 98.05 284 ASP A O 1
ATOM 2352 N N . PHE A 1 285 ? -84.377 13.017 118.700 1.00 90.67 285 PHE A N 1
ATOM 2353 C CA . PHE A 1 285 ? -83.893 14.312 119.161 1.00 87.64 285 PHE A CA 1
ATOM 2354 C C . PHE A 1 285 ? -84.990 15.361 119.129 1.00 86.39 285 PHE A C 1
ATOM 2355 O O . PHE A 1 285 ? -85.244 16.028 120.126 1.00 93.14 285 PHE A O 1
ATOM 2363 N N . LYS A 1 286 ? -85.634 15.500 117.976 1.00 82.15 286 LYS A N 1
ATOM 2364 C CA . LYS A 1 286 ? -86.733 16.452 117.791 1.00 82.94 286 LYS A CA 1
ATOM 2365 C C . LYS A 1 286 ? -87.752 16.312 118.928 1.00 85.30 286 LYS A C 1
ATOM 2366 O O . LYS A 1 286 ? -88.392 17.279 119.352 1.00 83.64 286 LYS A O 1
ATOM 2372 N N . ARG A 1 287 ? -87.920 15.078 119.388 1.00 83.97 287 ARG A N 1
ATOM 2373 C CA . ARG A 1 287 ? -88.856 14.783 120.450 1.00 85.59 287 ARG A CA 1
ATOM 2374 C C . ARG A 1 287 ? -88.339 15.292 121.798 1.00 89.00 287 ARG A C 1
ATOM 2375 O O . ARG A 1 287 ? -89.077 15.937 122.537 1.00 95.58 287 ARG A O 1
ATOM 2383 N N . GLU A 1 288 ? -87.074 15.014 122.104 1.00 88.68 288 GLU A N 1
ATOM 2384 C CA . GLU A 1 288 ? -86.439 15.530 123.313 1.00 89.66 288 GLU A CA 1
ATOM 2385 C C . GLU A 1 288 ? -86.471 17.056 123.322 1.00 87.42 288 GLU A C 1
ATOM 2386 O O . GLU A 1 288 ? -86.723 17.685 124.352 1.00 91.51 288 GLU A O 1
ATOM 2392 N N . LEU A 1 289 ? -86.251 17.659 122.168 1.00 79.80 289 LEU A N 1
ATOM 2393 C CA . LEU A 1 289 ? -86.351 19.108 122.080 1.00 82.30 289 LEU A CA 1
ATOM 2394 C C . LEU A 1 289 ? -87.725 19.658 122.484 1.00 81.75 289 LEU A C 1
ATOM 2395 O O . LEU A 1 289 ? -87.805 20.598 123.264 1.00 80.66 289 LEU A O 1
ATOM 2400 N N . TYR A 1 290 ? -88.794 19.086 121.929 1.00 80.24 290 TYR A N 1
ATOM 2401 C CA . TYR A 1 290 ? -90.145 19.548 122.198 1.00 78.47 290 TYR A CA 1
ATOM 2402 C C . TYR A 1 290 ? -90.449 19.476 123.707 1.00 93.27 290 TYR A C 1
ATOM 2403 O O . TYR A 1 290 ? -90.949 20.435 124.341 1.00 96.02 290 TYR A O 1
ATOM 2412 N N . VAL A 1 291 ? -90.128 18.319 124.270 1.00 90.81 291 VAL A N 1
ATOM 2413 C CA . VAL A 1 291 ? -90.481 17.994 125.631 1.00 92.23 291 VAL A CA 1
ATOM 2414 C C . VAL A 1 291 ? -89.723 18.880 126.622 1.00 93.62 291 VAL A C 1
ATOM 2415 O O . VAL A 1 291 ? -90.287 19.318 127.622 1.00 92.72 291 VAL A O 1
ATOM 2419 N N . TRP A 1 292 ? -88.447 19.140 126.363 1.00 94.48 292 TRP A N 1
ATOM 2420 C CA . TRP A 1 292 ? -87.675 20.006 127.259 1.00 92.70 292 TRP A CA 1
ATOM 2421 C C . TRP A 1 292 ? -87.930 21.466 126.958 1.00 90.42 292 TRP A C 1
ATOM 2422 O O . TRP A 1 292 ? -87.896 22.317 127.846 1.00 95.46 292 TRP A O 1
ATOM 2433 N N . GLY A 1 293 ? -88.195 21.751 125.697 1.00 84.48 293 GLY A N 1
ATOM 2434 C CA . GLY A 1 293 ? -88.525 23.098 125.291 1.00 90.59 293 GLY A CA 1
ATOM 2435 C C . GLY A 1 293 ? -87.392 24.096 125.419 1.00 91.29 293 GLY A C 1
ATOM 2436 O O . GLY A 1 293 ? -87.632 25.310 125.449 1.00 88.93 293 GLY A O 1
ATOM 2437 N N . GLU A 1 294 ? -86.167 23.584 125.527 1.00 90.03 294 GLU A N 1
ATOM 2438 C CA . GLU A 1 294 ? -84.977 24.419 125.666 1.00 87.59 294 GLU A CA 1
ATOM 2439 C C . GLU A 1 294 ? -83.724 23.631 125.367 1.00 87.81 294 GLU A C 1
ATOM 2440 O O . GLU A 1 294 ? -83.736 22.405 125.405 1.00 85.44 294 GLU A O 1
ATOM 2446 N N . LEU A 1 295 ? -82.628 24.339 125.109 1.00 94.33 295 LEU A N 1
ATOM 2447 C CA . LEU A 1 295 ? -81.313 23.704 125.078 1.00 93.33 295 LEU A CA 1
ATOM 2448 C C . LEU A 1 295 ? -80.783 23.670 126.503 1.00 97.22 295 LEU A C 1
ATOM 2449 O O . LEU A 1 295 ? -80.581 24.700 127.131 1.00 101.19 295 LEU A O 1
ATOM 2454 N N . ASN A 1 296 ? -80.571 22.474 127.016 1.00 95.78 296 ASN A N 1
ATOM 2455 C CA . ASN A 1 296 ? -80.041 22.325 128.345 1.00 95.47 296 ASN A CA 1
ATOM 2456 C C . ASN A 1 296 ? -79.065 21.155 128.375 1.00 100.39 296 ASN A C 1
ATOM 2457 O O . ASN A 1 296 ? -78.764 20.573 127.353 1.00 106.17 296 ASN A O 1
ATOM 2462 N N . GLU A 1 297 ? -78.556 20.814 129.538 1.00 104.59 297 GLU A N 1
ATOM 2463 C CA . GLU A 1 297 ? -77.599 19.743 129.625 1.00 115.32 297 GLU A CA 1
ATOM 2464 C C . GLU A 1 297 ? -78.125 18.516 128.927 1.00 115.47 297 GLU A C 1
ATOM 2465 O O . GLU A 1 297 ? -77.401 17.879 128.159 1.00 114.63 297 GLU A O 1
ATOM 2471 N N . ARG A 1 298 ? -79.380 18.167 129.209 1.00 115.34 298 ARG A N 1
ATOM 2472 C CA . ARG A 1 298 ? -79.939 16.924 128.687 1.00 112.79 298 ARG A CA 1
ATOM 2473 C C . ARG A 1 298 ? -80.027 16.969 127.168 1.00 110.97 298 ARG A C 1
ATOM 2474 O O . ARG A 1 298 ? -79.422 16.125 126.499 1.00 112.89 298 ARG A O 1
ATOM 2482 N N . THR A 1 299 ? -80.722 17.969 126.619 1.00 104.01 299 THR A N 1
ATOM 2483 C CA . THR A 1 299 ? -80.860 18.071 125.163 1.00 96.28 299 THR A CA 1
ATOM 2484 C C . THR A 1 299 ? -79.549 18.373 124.439 1.00 91.76 299 THR A C 1
ATOM 2485 O O . THR A 1 299 ? -79.279 17.831 123.368 1.00 90.78 299 THR A O 1
ATOM 2489 N N . LEU A 1 300 ? -78.730 19.231 125.028 1.00 93.62 300 LEU A N 1
ATOM 2490 C CA . LEU A 1 300 ? -77.430 19.545 124.445 1.00 94.89 300 LEU A CA 1
ATOM 2491 C C . LEU A 1 300 ? -76.463 18.356 124.480 1.00 96.13 300 LEU A C 1
ATOM 2492 O O . LEU A 1 300 ? -75.591 18.231 123.625 1.00 92.38 300 LEU A O 1
ATOM 2497 N N . GLY A 1 301 ? -76.614 17.491 125.477 1.00 101.52 301 GLY A N 1
ATOM 2498 C CA . GLY A 1 301 ? -75.788 16.303 125.578 1.00 104.34 301 GLY A CA 1
ATOM 2499 C C . GLY A 1 301 ? -76.268 15.298 124.563 1.00 105.53 301 GLY A C 1
ATOM 2500 O O . GLY A 1 301 ? -75.476 14.680 123.855 1.00 105.54 301 GLY A O 1
ATOM 2501 N N . SER A 1 302 ? -77.587 15.134 124.520 1.00 105.12 302 SER A N 1
ATOM 2502 C CA . SER A 1 302 ? -78.261 14.335 123.508 1.00 100.44 302 SER A CA 1
ATOM 2503 C C . SER A 1 302 ? -77.933 14.799 122.080 1.00 95.02 302 SER A C 1
ATOM 2504 O O . SER A 1 302 ? -77.846 13.991 121.155 1.00 93.20 302 SER A O 1
ATOM 2507 N N . LEU A 1 303 ? -77.757 16.098 121.887 1.00 91.72 303 LEU A N 1
ATOM 2508 C CA . LEU A 1 303 ? -77.318 16.556 120.580 1.00 96.65 303 LEU A CA 1
ATOM 2509 C C . LEU A 1 303 ? -75.942 15.969 120.220 1.00 100.65 303 LEU A C 1
ATOM 2510 O O . LEU A 1 303 ? -75.766 15.451 119.122 1.00 105.46 303 LEU A O 1
ATOM 2515 N N . LYS A 1 304 ? -74.982 16.044 121.143 1.00 95.24 304 LYS A N 1
ATOM 2516 C CA . LYS A 1 304 ? -73.636 15.517 120.924 1.00 94.79 304 LYS A CA 1
ATOM 2517 C C . LYS A 1 304 ? -73.628 14.065 120.454 1.00 101.55 304 LYS A C 1
ATOM 2518 O O . LYS A 1 304 ? -72.760 13.658 119.676 1.00 109.00 304 LYS A O 1
ATOM 2524 N N . GLU A 1 305 ? -74.588 13.282 120.931 1.00 99.69 305 GLU A N 1
ATOM 2525 C CA . GLU A 1 305 ? -74.621 11.861 120.629 1.00 100.67 305 GLU A CA 1
ATOM 2526 C C . GLU A 1 305 ? -75.017 11.569 119.183 1.00 100.42 305 GLU A C 1
ATOM 2527 O O . GLU A 1 305 ? -74.777 10.465 118.680 1.00 105.88 305 GLU A O 1
ATOM 2533 N N . LYS A 1 306 ? -75.651 12.538 118.526 1.00 95.96 306 LYS A N 1
ATOM 2534 C CA . LYS A 1 306 ? -76.145 12.340 117.158 1.00 95.33 306 LYS A CA 1
ATOM 2535 C C . LYS A 1 306 ? -75.131 12.901 116.176 1.00 95.16 306 LYS A C 1
ATOM 2536 O O . LYS A 1 306 ? -75.354 12.904 114.961 1.00 93.32 306 LYS A O 1
ATOM 2542 N N . LEU A 1 307 ? -74.006 13.365 116.717 1.00 94.78 307 LEU A N 1
ATOM 2543 C CA . LEU A 1 307 ? -72.946 13.967 115.914 1.00 90.58 307 LEU A CA 1
ATOM 2544 C C . LEU A 1 307 ? -71.838 12.975 115.657 1.00 91.15 307 LEU A C 1
ATOM 2545 O O . LEU A 1 307 ? -71.620 12.052 116.437 1.00 92.65 307 LEU A O 1
ATOM 2550 N N . ARG A 1 308 ? -71.177 13.146 114.525 1.00 90.36 308 ARG A N 1
ATOM 2551 C CA . ARG A 1 308 ? -69.989 12.367 114.204 1.00 89.99 308 ARG A CA 1
ATOM 2552 C C . ARG A 1 308 ? -68.713 12.949 114.810 1.00 94.31 308 ARG A C 1
ATOM 2553 O O . ARG A 1 308 ? -68.741 13.975 115.488 1.00 97.86 308 ARG A O 1
ATOM 2561 N N . ASP A 1 309 ? -67.584 12.297 114.575 1.00 96.62 309 ASP A N 1
ATOM 2562 C CA . ASP A 1 309 ? -66.319 12.859 115.031 1.00 98.98 309 ASP A CA 1
ATOM 2563 C C . ASP A 1 309 ? -66.007 14.135 114.261 1.00 90.28 309 ASP A C 1
ATOM 2564 O O . ASP A 1 309 ? -66.399 14.278 113.114 1.00 93.16 309 ASP A O 1
ATOM 2569 N N . PRO A 1 310 ? -65.286 15.063 114.879 1.00 84.38 310 PRO A N 1
ATOM 2570 C CA . PRO A 1 310 ? -65.017 16.276 114.103 1.00 82.35 310 PRO A CA 1
ATOM 2571 C C . PRO A 1 310 ? -64.192 15.970 112.850 1.00 83.13 310 PRO A C 1
ATOM 2572 O O . PRO A 1 310 ? -63.144 15.334 112.912 1.00 87.88 310 PRO A O 1
ATOM 2576 N N . GLY A 1 311 ? -64.699 16.378 111.701 1.00 76.68 311 GLY A N 1
ATOM 2577 C CA . GLY A 1 311 ? -63.976 16.195 110.463 1.00 74.36 311 GLY A CA 1
ATOM 2578 C C . GLY A 1 311 ? -63.586 17.423 109.688 1.00 78.19 311 GLY A C 1
ATOM 2579 O O . GLY A 1 311 ? -63.188 17.320 108.540 1.00 83.02 311 GLY A O 1
ATOM 2580 N N . TYR A 1 312 ? -63.782 18.594 110.254 1.00 81.59 312 TYR A N 1
ATOM 2581 C CA . TYR A 1 312 ? -63.415 19.799 109.543 1.00 79.89 312 TYR A CA 1
ATOM 2582 C C . TYR A 1 312 ? -63.045 20.908 110.506 1.00 78.06 312 TYR A C 1
ATOM 2583 O O . TYR A 1 312 ? -63.321 20.843 111.694 1.00 79.15 312 TYR A O 1
ATOM 2592 N N . VAL A 1 313 ? -62.426 21.945 109.975 1.00 74.36 313 VAL A N 1
ATOM 2593 C CA . VAL A 1 313 ? -62.233 23.163 110.732 1.00 73.33 313 VAL A CA 1
ATOM 2594 C C . VAL A 1 313 ? -62.708 24.344 109.888 1.00 84.22 313 VAL A C 1
ATOM 2595 O O . VAL A 1 313 ? -62.555 24.358 108.667 1.00 90.06 313 VAL A O 1
ATOM 2599 N N . LEU A 1 314 ? -63.330 25.325 110.520 1.00 88.00 314 LEU A N 1
ATOM 2600 C CA . LEU A 1 314 ? -63.614 26.535 109.788 1.00 91.63 314 LEU A CA 1
ATOM 2601 C C . LEU A 1 314 ? -62.259 27.156 109.491 1.00 100.82 314 LEU A C 1
ATOM 2602 O O . LEU A 1 314 ? -61.450 27.428 110.422 1.00 103.26 314 LEU A O 1
ATOM 2607 N N . ALA A 1 315 ? -62.062 27.406 108.190 1.00 95.72 315 ALA A N 1
ATOM 2608 C CA . ALA A 1 315 ? -60.786 27.770 107.598 1.00 93.56 315 ALA A CA 1
ATOM 2609 C C . ALA A 1 315 ? -60.282 29.076 108.188 1.00 96.49 315 ALA A C 1
ATOM 2610 O O . ALA A 1 315 ? -60.947 30.103 108.038 1.00 102.87 315 ALA A O 1
ATOM 2612 N N . PRO A 1 316 ? -59.174 29.007 108.966 1.00 86.91 316 PRO A N 1
ATOM 2613 C CA . PRO A 1 316 ? -58.272 30.058 109.495 1.00 91.95 316 PRO A CA 1
ATOM 2614 C C . PRO A 1 316 ? -57.148 30.604 108.595 1.00 108.42 316 PRO A C 1
ATOM 2615 O O . PRO A 1 316 ? -56.722 31.740 108.772 1.00 116.51 316 PRO A O 1
ATOM 2619 N N . ALA A 1 317 ? -56.549 29.716 107.800 1.00 112.57 317 ALA A N 1
ATOM 2620 C CA . ALA A 1 317 ? -55.528 30.085 106.816 1.00 111.82 317 ALA A CA 1
ATOM 2621 C C . ALA A 1 317 ? -56.065 30.852 105.603 1.00 116.24 317 ALA A C 1
ATOM 2622 O O . ALA A 1 317 ? -55.495 31.858 105.180 1.00 116.81 317 ALA A O 1
ATOM 2624 N N . GLN A 1 318 ? -57.172 30.353 105.058 1.00 121.31 318 GLN A N 1
ATOM 2625 C CA . GLN A 1 318 ? -57.839 30.945 103.896 1.00 130.90 318 GLN A CA 1
ATOM 2626 C C . GLN A 1 318 ? -57.214 30.577 102.538 1.00 132.54 318 GLN A C 1
ATOM 2627 O O . GLN A 1 318 ? -57.697 31.017 101.495 1.00 139.44 318 GLN A O 1
ATOM 2633 N N . CYS A 1 319 ? -56.146 29.781 102.551 1.00 120.60 319 CYS A N 1
ATOM 2634 C CA . CYS A 1 319 ? -55.444 29.400 101.320 1.00 109.00 319 CYS A CA 1
ATOM 2635 C C . CYS A 1 319 ? -55.387 27.891 101.071 1.00 96.85 319 CYS A C 1
ATOM 2636 O O . CYS A 1 319 ? -54.875 27.432 100.051 1.00 90.79 319 CYS A O 1
ATOM 2639 N N . GLU A 1 320 ? -55.907 27.138 102.028 1.00 93.67 320 GLU A N 1
ATOM 2640 C CA . GLU A 1 320 ? -55.831 25.694 102.075 1.00 85.60 320 GLU A CA 1
ATOM 2641 C C . GLU A 1 320 ? -56.334 24.982 100.823 1.00 85.97 320 GLU A C 1
ATOM 2642 O O . GLU A 1 320 ? -55.722 24.046 100.361 1.00 89.25 320 GLU A O 1
ATOM 2648 N N . PRO A 1 321 ? -57.463 25.403 100.263 1.00 89.96 321 PRO A N 1
ATOM 2649 C CA . PRO A 1 321 ? -57.918 24.553 99.160 1.00 88.95 321 PRO A CA 1
ATOM 2650 C C . PRO A 1 321 ? -56.924 24.478 98.013 1.00 92.39 321 PRO A C 1
ATOM 2651 O O . PRO A 1 321 ? -57.009 23.556 97.215 1.00 101.14 321 PRO A O 1
ATOM 2655 N N . PHE A 1 322 ? -55.993 25.418 97.943 1.00 89.10 322 PHE A N 1
ATOM 2656 C CA . PHE A 1 322 ? -55.042 25.494 96.835 1.00 91.20 322 PHE A CA 1
ATOM 2657 C C . PHE A 1 322 ? -54.054 24.336 96.802 1.00 90.22 322 PHE A C 1
ATOM 2658 O O . PHE A 1 322 ? -53.608 23.928 95.729 1.00 91.49 322 PHE A O 1
ATOM 2666 N N . TYR A 1 323 ? -53.705 23.802 97.967 1.00 87.15 323 TYR A N 1
ATOM 2667 C CA . TYR A 1 323 ? -52.763 22.694 98.007 1.00 91.65 323 TYR A CA 1
ATOM 2668 C C . TYR A 1 323 ? -53.479 21.403 97.673 1.00 95.49 323 TYR A C 1
ATOM 2669 O O . TYR A 1 323 ? -52.887 20.469 97.116 1.00 99.46 323 TYR A O 1
ATOM 2678 N N . GLU A 1 324 ? -54.766 21.365 97.991 1.00 91.53 324 GLU A N 1
ATOM 2679 C CA . GLU A 1 324 ? -55.615 20.254 97.583 1.00 90.09 324 GLU A CA 1
ATOM 2680 C C . GLU A 1 324 ? -55.795 20.250 96.072 1.00 91.37 324 GLU A C 1
ATOM 2681 O O . GLU A 1 324 ? -55.909 19.187 95.457 1.00 98.42 324 GLU A O 1
ATOM 2687 N N . LEU A 1 325 ? -55.814 21.444 95.484 1.00 84.80 325 LEU A N 1
ATOM 2688 C CA . LEU A 1 325 ? -55.898 21.588 94.042 1.00 87.06 325 LEU A CA 1
ATOM 2689 C C . LEU A 1 325 ? -54.675 20.993 93.359 1.00 100.61 325 LEU A C 1
ATOM 2690 O O . LEU A 1 325 ? -54.822 20.096 92.528 1.00 107.91 325 LEU A O 1
ATOM 2695 N N . LEU A 1 326 ? -53.475 21.450 93.732 1.00 105.67 326 LEU A N 1
ATOM 2696 C CA . LEU A 1 326 ? -52.220 20.985 93.097 1.00 107.88 326 LEU A CA 1
ATOM 2697 C C . LEU A 1 326 ? -51.768 19.598 93.522 1.00 104.55 326 LEU A C 1
ATOM 2698 O O . LEU A 1 326 ? -50.829 19.053 92.950 1.00 99.63 326 LEU A O 1
ATOM 2703 N N . ARG A 1 327 ? -52.428 19.043 94.533 1.00 103.88 327 ARG A N 1
ATOM 2704 C CA . ARG A 1 327 ? -51.979 17.810 95.164 1.00 98.58 327 ARG A CA 1
ATOM 2705 C C . ARG A 1 327 ? -51.791 16.665 94.188 1.00 105.23 327 ARG A C 1
ATOM 2706 O O . ARG A 1 327 ? -52.698 16.330 93.428 1.00 117.48 327 ARG A O 1
ATOM 2714 N N . ASP A 1 328 ? -50.608 16.065 94.239 1.00 100.05 328 ASP A N 1
ATOM 2715 C CA . ASP A 1 328 ? -50.235 14.932 93.395 1.00 103.36 328 ASP A CA 1
ATOM 2716 C C . ASP A 1 328 ? -50.169 15.240 91.906 1.00 104.54 328 ASP A C 1
ATOM 2717 O O . ASP A 1 328 ? -50.139 14.329 91.082 1.00 107.68 328 ASP A O 1
ATOM 2722 N N . GLU A 1 329 ? -50.000 16.509 91.573 1.00 103.72 329 GLU A N 1
ATOM 2723 C CA . GLU A 1 329 ? -50.030 16.936 90.186 1.00 115.01 329 GLU A CA 1
ATOM 2724 C C . GLU A 1 329 ? -48.604 17.304 89.791 1.00 122.02 329 GLU A C 1
ATOM 2725 O O . GLU A 1 329 ? -47.733 17.460 90.644 1.00 128.55 329 GLU A O 1
ATOM 2731 N N . VAL A 1 330 ? -48.333 17.329 88.497 1.00 118.13 330 VAL A N 1
ATOM 2732 C CA . VAL A 1 330 ? -46.998 17.639 88.049 1.00 116.40 330 VAL A CA 1
ATOM 2733 C C . VAL A 1 330 ? -47.015 18.853 87.118 1.00 125.01 330 VAL A C 1
ATOM 2734 O O . VAL A 1 330 ? -47.862 18.978 86.237 1.00 123.91 330 VAL A O 1
ATOM 2738 N N . VAL A 1 331 ? -46.057 19.747 87.315 1.00 132.97 331 VAL A N 1
ATOM 2739 C CA . VAL A 1 331 ? -46.098 21.053 86.676 1.00 134.75 331 VAL A CA 1
ATOM 2740 C C . VAL A 1 331 ? -44.997 21.280 85.642 1.00 145.07 331 VAL A C 1
ATOM 2741 O O . VAL A 1 331 ? -43.912 20.692 85.710 1.00 149.35 331 VAL A O 1
ATOM 2745 N N . ASP A 1 332 ? -45.299 22.156 84.691 1.00 147.49 332 ASP A N 1
ATOM 2746 C CA . ASP A 1 332 ? -44.383 22.519 83.632 1.00 146.90 332 ASP A CA 1
ATOM 2747 C C . ASP A 1 332 ? -44.243 24.029 83.659 1.00 146.82 332 ASP A C 1
ATOM 2748 O O . ASP A 1 332 ? -45.234 24.742 83.787 1.00 149.88 332 ASP A O 1
ATOM 2753 N N . PRO A 1 333 ? -43.018 24.530 83.493 1.00 145.91 333 PRO A N 1
ATOM 2754 C CA . PRO A 1 333 ? -42.759 25.975 83.506 1.00 144.97 333 PRO A CA 1
ATOM 2755 C C . PRO A 1 333 ? -43.636 26.754 82.525 1.00 147.08 333 PRO A C 1
ATOM 2756 O O . PRO A 1 333 ? -43.837 27.954 82.706 1.00 143.17 333 PRO A O 1
ATOM 2760 N N . GLU A 1 334 ? -44.137 26.078 81.495 1.00 154.51 334 GLU A N 1
ATOM 2761 C CA . GLU A 1 334 ? -45.063 26.691 80.553 1.00 160.65 334 GLU A CA 1
ATOM 2762 C C . GLU A 1 334 ? -46.404 26.886 81.234 1.00 157.59 334 GLU A C 1
ATOM 2763 O O . GLU A 1 334 ? -47.191 27.743 80.837 1.00 159.05 334 GLU A O 1
ATOM 2769 N N . ARG A 1 335 ? -46.652 26.078 82.262 1.00 154.94 335 ARG A N 1
ATOM 2770 C CA . ARG A 1 335 ? -47.874 26.169 83.057 1.00 150.58 335 ARG A CA 1
ATOM 2771 C C . ARG A 1 335 ? -47.677 27.096 84.261 1.00 133.05 335 ARG A C 1
ATOM 2772 O O . ARG A 1 335 ? -48.623 27.403 84.988 1.00 129.21 335 ARG A O 1
ATOM 2780 N N . LEU A 1 336 ? -46.426 27.494 84.479 1.00 120.50 336 LEU A N 1
ATOM 2781 C CA . LEU A 1 336 ? -46.039 28.427 85.534 1.00 104.34 336 LEU A CA 1
ATOM 2782 C C . LEU A 1 336 ? -45.922 29.900 85.128 1.00 108.35 336 LEU A C 1
ATOM 2783 O O . LEU A 1 336 ? -45.566 30.212 83.986 1.00 114.27 336 LEU A O 1
ATOM 2788 N N . PRO A 1 337 ? -46.169 30.817 86.083 1.00 106.22 337 PRO A N 1
ATOM 2789 C CA . PRO A 1 337 ? -46.617 30.457 87.429 1.00 102.00 337 PRO A CA 1
ATOM 2790 C C . PRO A 1 337 ? -48.126 30.295 87.439 1.00 106.21 337 PRO A C 1
ATOM 2791 O O . PRO A 1 337 ? -48.756 30.533 86.409 1.00 109.97 337 PRO A O 1
ATOM 2795 N N . ILE A 1 338 ? -48.691 29.904 88.576 1.00 102.97 338 ILE A N 1
ATOM 2796 C CA . ILE A 1 338 ? -50.134 29.885 88.733 1.00 101.31 338 ILE A CA 1
ATOM 2797 C C . ILE A 1 338 ? -50.509 30.852 89.845 1.00 106.75 338 ILE A C 1
ATOM 2798 O O . ILE A 1 338 ? -50.028 30.727 90.965 1.00 113.00 338 ILE A O 1
ATOM 2803 N N . LYS A 1 339 ? -51.340 31.838 89.527 1.00 104.31 339 LYS A N 1
ATOM 2804 C CA . LYS A 1 339 ? -51.698 32.877 90.484 1.00 100.79 339 LYS A CA 1
ATOM 2805 C C . LYS A 1 339 ? -53.217 33.013 90.541 1.00 100.68 339 LYS A C 1
ATOM 2806 O O . LYS A 1 339 ? -53.856 33.424 89.568 1.00 97.18 339 LYS A O 1
ATOM 2812 N N . LEU A 1 340 ? -53.782 32.656 91.694 1.00 104.72 340 LEU A N 1
ATOM 2813 C CA . LEU A 1 340 ? -55.230 32.668 91.935 1.00 97.78 340 LEU A CA 1
ATOM 2814 C C . LEU A 1 340 ? -55.538 33.546 93.144 1.00 95.21 340 LEU A C 1
ATOM 2815 O O . LEU A 1 340 ? -54.692 33.742 94.008 1.00 97.52 340 LEU A O 1
ATOM 2820 N N . TYR A 1 341 ? -56.749 34.077 93.208 1.00 90.76 341 TYR A N 1
ATOM 2821 C CA . TYR A 1 341 ? -57.188 34.743 94.419 1.00 88.14 341 TYR A CA 1
ATOM 2822 C C . TYR A 1 341 ? -58.601 34.292 94.738 1.00 86.80 341 TYR A C 1
ATOM 2823 O O . TYR A 1 341 ? -59.309 33.816 93.853 1.00 88.64 341 TYR A O 1
ATOM 2832 N N . ASP A 1 342 ? -58.970 34.369 96.018 1.00 84.97 342 ASP A N 1
ATOM 2833 C CA . ASP A 1 342 ? -60.322 34.041 96.476 1.00 86.87 342 ASP A CA 1
ATOM 2834 C C . ASP A 1 342 ? -60.869 35.065 97.483 1.00 96.33 342 ASP A C 1
ATOM 2835 O O . ASP A 1 342 ? -60.202 35.391 98.466 1.00 104.29 342 ASP A O 1
ATOM 2840 N N . CYS A 1 343 ? -62.057 35.586 97.191 1.00 98.15 343 CYS A N 1
ATOM 2841 C CA . CYS A 1 343 ? -62.746 36.558 98.038 1.00 98.14 343 CYS A CA 1
ATOM 2842 C C . CYS A 1 343 ? -64.124 36.045 98.457 1.00 100.12 343 CYS A C 1
ATOM 2843 O O . CYS A 1 343 ? -65.040 36.832 98.694 1.00 112.82 343 CYS A O 1
ATOM 2846 N N . SER A 1 344 ? -64.270 34.726 98.526 1.00 86.76 344 SER A N 1
ATOM 2847 C CA . SER A 1 344 ? -65.574 34.093 98.741 1.00 88.99 344 SER A CA 1
ATOM 2848 C C . SER A 1 344 ? -66.352 34.384 100.039 1.00 99.34 344 SER A C 1
ATOM 2849 O O . SER A 1 344 ? -67.580 34.460 100.003 1.00 117.47 344 SER A O 1
ATOM 2852 N N . GLY A 1 345 ? -65.674 34.510 101.176 1.00 93.48 345 GLY A N 1
ATOM 2853 C CA . GLY A 1 345 ? -66.383 34.553 102.445 1.00 89.64 345 GLY A CA 1
ATOM 2854 C C . GLY A 1 345 ? -65.555 34.738 103.708 1.00 90.22 345 GLY A C 1
ATOM 2855 O O . GLY A 1 345 ? -64.434 35.259 103.700 1.00 98.27 345 GLY A O 1
ATOM 2856 N N . TRP A 1 346 ? -66.126 34.292 104.817 1.00 77.82 346 TRP A N 1
ATOM 2857 C CA . TRP A 1 346 ? -65.560 34.545 106.117 1.00 70.11 346 TRP A CA 1
ATOM 2858 C C . TRP A 1 346 ? -64.514 33.488 106.466 1.00 80.50 346 TRP A C 1
ATOM 2859 O O . TRP A 1 346 ? -64.638 32.313 106.123 1.00 79.74 346 TRP A O 1
ATOM 2870 N N . THR A 1 347 ? -63.473 33.949 107.151 1.00 85.99 347 THR A N 1
ATOM 2871 C CA . THR A 1 347 ? -62.339 33.156 107.561 1.00 80.66 347 THR A CA 1
ATOM 2872 C C . THR A 1 347 ? -62.430 33.278 109.077 1.00 83.72 347 THR A C 1
ATOM 2873 O O . THR A 1 347 ? -62.802 34.345 109.592 1.00 77.21 347 THR A O 1
ATOM 2877 N N . TYR A 1 348 ? -62.137 32.193 109.794 1.00 83.87 348 TYR A N 1
ATOM 2878 C CA . TYR A 1 348 ? -62.338 32.162 111.243 1.00 87.33 348 TYR A CA 1
ATOM 2879 C C . TYR A 1 348 ? -61.084 31.890 112.044 1.00 94.65 348 TYR A C 1
ATOM 2880 O O . TYR A 1 348 ? -60.282 31.043 111.683 1.00 108.12 348 TYR A O 1
ATOM 2889 N N . ARG A 1 349 ? -60.925 32.606 113.146 1.00 91.50 349 ARG A N 1
ATOM 2890 C CA . ARG A 1 349 ? -59.870 32.326 114.100 1.00 92.55 349 ARG A CA 1
ATOM 2891 C C . ARG A 1 349 ? -60.520 32.351 115.453 1.00 92.83 349 ARG A C 1
ATOM 2892 O O . ARG A 1 349 ? -61.225 33.292 115.786 1.00 99.22 349 ARG A O 1
ATOM 2900 N N . TRP A 1 350 ? -60.295 31.323 116.249 1.00 88.93 350 TRP A N 1
ATOM 2901 C CA . TRP A 1 350 ? -60.815 31.367 117.594 1.00 87.95 350 TRP A CA 1
ATOM 2902 C C . TRP A 1 350 ? -59.739 31.994 118.445 1.00 93.69 350 TRP A C 1
ATOM 2903 O O . TRP A 1 350 ? -58.658 31.434 118.639 1.00 95.75 350 TRP A O 1
ATOM 2914 N N . GLU A 1 351 ? -60.014 33.198 118.912 1.00 102.61 351 GLU A N 1
ATOM 2915 C CA . GLU A 1 351 ? -59.205 33.761 119.978 1.00 120.81 351 GLU A CA 1
ATOM 2916 C C . GLU A 1 351 ? -60.158 33.712 121.159 1.00 129.70 351 GLU A C 1
ATOM 2917 O O . GLU A 1 351 ? -61.366 33.951 120.997 1.00 130.29 351 GLU A O 1
ATOM 2923 N N . GLY A 1 352 ? -59.662 33.279 122.312 1.00 134.09 352 GLY A N 1
ATOM 2924 C CA . GLY A 1 352 ? -60.460 33.359 123.521 1.00 141.44 352 GLY A CA 1
ATOM 2925 C C . GLY A 1 352 ? -60.200 34.705 124.157 1.00 147.55 352 GLY A C 1
ATOM 2926 O O . GLY A 1 352 ? -59.076 35.212 124.084 1.00 151.11 352 GLY A O 1
ATOM 2927 N N . GLY A 1 353 ? -61.214 35.311 124.754 1.00 147.25 353 GLY A N 1
ATOM 2928 C CA . GLY A 1 353 ? -60.951 36.510 125.523 1.00 152.73 353 GLY A CA 1
ATOM 2929 C C . GLY A 1 353 ? -62.068 37.506 125.364 1.00 155.37 353 GLY A C 1
ATOM 2930 O O . GLY A 1 353 ? -63.087 37.197 124.753 1.00 155.28 353 GLY A O 1
ATOM 2931 N N . ALA A 1 354 ? -61.878 38.710 125.894 1.00 156.04 354 ALA A N 1
ATOM 2932 C CA . ALA A 1 354 ? -62.778 39.787 125.545 1.00 154.61 354 ALA A CA 1
ATOM 2933 C C . ALA A 1 354 ? -62.605 39.935 124.046 1.00 149.03 354 ALA A C 1
ATOM 2934 O O . ALA A 1 354 ? -61.512 40.204 123.561 1.00 155.24 354 ALA A O 1
ATOM 2936 N N . ALA A 1 355 ? -63.689 39.776 123.310 1.00 140.34 355 ALA A N 1
ATOM 2937 C CA . ALA A 1 355 ? -63.625 39.758 121.856 1.00 135.47 355 ALA A CA 1
ATOM 2938 C C . ALA A 1 355 ? -63.891 41.152 121.321 1.00 134.03 355 ALA A C 1
ATOM 2939 O O . ALA A 1 355 ? -64.148 41.335 120.122 1.00 133.62 355 ALA A O 1
ATOM 2941 N N . LYS A 1 356 ? -63.908 42.119 122.234 1.00 130.01 356 LYS A N 1
ATOM 2942 C CA . LYS A 1 356 ? -64.537 43.398 121.944 1.00 131.50 356 LYS A CA 1
ATOM 2943 C C . LYS A 1 356 ? -63.882 44.248 120.842 1.00 128.35 356 LYS A C 1
ATOM 2944 O O . LYS A 1 356 ? -64.443 45.259 120.432 1.00 133.20 356 LYS A O 1
ATOM 2950 N N . GLY A 1 357 ? -62.714 43.853 120.349 1.00 120.09 357 GLY A N 1
ATOM 2951 C CA . GLY A 1 357 ? -62.087 44.622 119.286 1.00 111.22 357 GLY A CA 1
ATOM 2952 C C . GLY A 1 357 ? -62.743 44.448 117.932 1.00 104.69 357 GLY A C 1
ATOM 2953 O O . GLY A 1 357 ? -63.157 43.347 117.554 1.00 110.41 357 GLY A O 1
ATOM 2954 N N . LEU A 1 358 ? -62.862 45.531 117.184 1.00 97.26 358 LEU A N 1
ATOM 2955 C CA . LEU A 1 358 ? -63.286 45.388 115.793 1.00 95.47 358 LEU A CA 1
ATOM 2956 C C . LEU A 1 358 ? -62.066 45.080 114.975 1.00 95.55 358 LEU A C 1
ATOM 2957 O O . LEU A 1 358 ? -62.154 44.613 113.845 1.00 101.60 358 LEU A O 1
ATOM 2962 N N . GLU A 1 359 ? -60.919 45.364 115.569 1.00 92.19 359 GLU A N 1
ATOM 2963 C CA . GLU A 1 359 ? -59.649 45.127 114.927 1.00 95.45 359 GLU A CA 1
ATOM 2964 C C . GLU A 1 359 ? -59.209 43.662 115.097 1.00 95.42 359 GLU A C 1
ATOM 2965 O O . GLU A 1 359 ? -58.393 43.171 114.324 1.00 96.76 359 GLU A O 1
ATOM 2971 N N . ARG A 1 360 ? -59.742 42.961 116.097 1.00 93.71 360 ARG A N 1
ATOM 2972 C CA . ARG A 1 360 ? -59.488 41.532 116.197 1.00 98.36 360 ARG A CA 1
ATOM 2973 C C . ARG A 1 360 ? -60.765 40.756 116.389 1.00 97.52 360 ARG A C 1
ATOM 2974 O O . ARG A 1 360 ? -61.309 40.738 117.479 1.00 99.05 360 ARG A O 1
ATOM 2982 N N . VAL A 1 361 ? -61.182 40.026 115.361 1.00 99.31 361 VAL A N 1
ATOM 2983 C CA . VAL A 1 361 ? -62.490 39.357 115.372 1.00 94.12 361 VAL A CA 1
ATOM 2984 C C . VAL A 1 361 ? -62.332 37.904 115.015 1.00 93.30 361 VAL A C 1
ATOM 2985 O O . VAL A 1 361 ? -61.299 37.502 114.480 1.00 97.41 361 VAL A O 1
ATOM 2989 N N . ASN A 1 362 ? -63.348 37.115 115.339 1.00 86.23 362 ASN A N 1
ATOM 2990 C CA . ASN A 1 362 ? -63.318 35.686 115.070 1.00 83.32 362 ASN A CA 1
ATOM 2991 C C . ASN A 1 362 ? -63.743 35.352 113.652 1.00 83.46 362 ASN A C 1
ATOM 2992 O O . ASN A 1 362 ? -63.365 34.330 113.096 1.00 85.72 362 ASN A O 1
ATOM 2997 N N . GLU A 1 363 ? -64.549 36.233 113.083 1.00 81.22 363 GLU A N 1
ATOM 2998 C CA . GLU A 1 363 ? -65.127 36.048 111.763 1.00 75.63 363 GLU A CA 1
ATOM 2999 C C . GLU A 1 363 ? -64.695 37.234 110.914 1.00 78.43 363 GLU A C 1
ATOM 3000 O O . GLU A 1 363 ? -65.177 38.343 111.094 1.00 81.88 363 GLU A O 1
ATOM 3006 N N . PHE A 1 364 ? -63.804 37.014 109.964 1.00 80.52 364 PHE A N 1
ATOM 3007 C CA . PHE A 1 364 ? -63.298 38.141 109.189 1.00 79.81 364 PHE A CA 1
ATOM 3008 C C . PHE A 1 364 ? -63.294 37.876 107.690 1.00 80.19 364 PHE A C 1
ATOM 3009 O O . PHE A 1 364 ? -63.400 36.721 107.259 1.00 78.45 364 PHE A O 1
ATOM 3017 N N . GLN A 1 365 ? -63.176 38.958 106.914 1.00 79.17 365 GLN A N 1
ATOM 3018 C CA . GLN A 1 365 ? -63.154 38.896 105.458 1.00 81.02 365 GLN A CA 1
ATOM 3019 C C . GLN A 1 365 ? -61.754 39.209 104.957 1.00 85.33 365 GLN A C 1
ATOM 3020 O O . GLN A 1 365 ? -61.191 40.247 105.290 1.00 85.45 365 GLN A O 1
ATOM 3026 N N . ARG A 1 366 ? -61.175 38.321 104.160 1.00 84.33 366 ARG A N 1
ATOM 3027 C CA . ARG A 1 366 ? -59.942 38.692 103.494 1.00 81.34 366 ARG A CA 1
ATOM 3028 C C . ARG A 1 366 ? -59.835 38.189 102.068 1.00 85.25 366 ARG A C 1
ATOM 3029 O O . ARG A 1 366 ? -60.408 37.153 101.703 1.00 93.91 366 ARG A O 1
ATOM 3037 N N . ILE A 1 367 ? -59.094 38.947 101.270 1.00 83.78 367 ILE A N 1
ATOM 3038 C CA . ILE A 1 367 ? -58.680 38.533 99.935 1.00 84.72 367 ILE A CA 1
ATOM 3039 C C . ILE A 1 367 ? -57.423 37.678 100.068 1.00 83.00 367 ILE A C 1
ATOM 3040 O O . ILE A 1 367 ? -56.444 38.141 100.630 1.00 85.92 367 ILE A O 1
ATOM 3045 N N . GLU A 1 368 ? -57.459 36.437 99.577 1.00 76.00 368 GLU A N 1
ATOM 3046 C CA . GLU A 1 368 ? -56.333 35.522 99.699 1.00 78.62 368 GLU A CA 1
ATOM 3047 C C . GLU A 1 368 ? -55.741 35.377 98.318 1.00 86.20 368 GLU A C 1
ATOM 3048 O O . GLU A 1 368 ? -56.418 34.956 97.400 1.00 90.75 368 GLU A O 1
ATOM 3054 N N . HIS A 1 369 ? -54.484 35.776 98.153 1.00 91.87 369 HIS A N 1
ATOM 3055 C CA . HIS A 1 369 ? -53.755 35.474 96.925 1.00 91.84 369 HIS A CA 1
ATOM 3056 C C . HIS A 1 369 ? -52.890 34.274 97.173 1.00 93.13 369 HIS A C 1
ATOM 3057 O O . HIS A 1 369 ? -52.322 34.117 98.247 1.00 94.17 369 HIS A O 1
ATOM 3064 N N . VAL A 1 370 ? -52.784 33.433 96.161 1.00 93.77 370 VAL A N 1
ATOM 3065 C CA . VAL A 1 370 ? -52.086 32.184 96.292 1.00 91.10 370 VAL A CA 1
ATOM 3066 C C . VAL A 1 370 ? -51.309 31.927 95.004 1.00 98.82 370 VAL A C 1
ATOM 3067 O O . VAL A 1 370 ? -51.784 32.257 93.923 1.00 105.17 370 VAL A O 1
ATOM 3071 N N . TRP A 1 371 ? -50.098 31.381 95.100 1.00 97.64 371 TRP A N 1
ATOM 3072 C CA . TRP A 1 371 ? -49.312 31.140 93.884 1.00 94.19 371 TRP A CA 1
ATOM 3073 C C . TRP A 1 371 ? -48.201 30.069 93.977 1.00 91.44 371 TRP A C 1
ATOM 3074 O O . TRP A 1 371 ? -47.684 29.742 95.055 1.00 90.83 371 TRP A O 1
ATOM 3085 N N . ILE A 1 372 ? -47.828 29.549 92.816 1.00 86.63 372 ILE A N 1
ATOM 3086 C CA . ILE A 1 372 ? -46.780 28.545 92.715 1.00 91.36 372 ILE A CA 1
ATOM 3087 C C . ILE A 1 372 ? -45.830 28.888 91.551 1.00 98.47 372 ILE A C 1
ATOM 3088 O O . ILE A 1 372 ? -46.262 29.265 90.455 1.00 99.73 372 ILE A O 1
ATOM 3093 N N . ALA A 1 373 ? -44.532 28.783 91.798 1.00 99.55 373 ALA A N 1
ATOM 3094 C CA . ALA A 1 373 ? -43.570 29.039 90.750 1.00 109.68 373 ALA A CA 1
ATOM 3095 C C . ALA A 1 373 ? -42.178 28.616 91.169 1.00 116.74 373 ALA A C 1
ATOM 3096 O O . ALA A 1 373 ? -41.942 28.237 92.321 1.00 113.92 373 ALA A O 1
ATOM 3098 N N . GLU A 1 374 ? -41.248 28.723 90.227 1.00 122.19 374 GLU A N 1
ATOM 3099 C CA . GLU A 1 374 ? -39.853 28.511 90.540 1.00 126.33 374 GLU A CA 1
ATOM 3100 C C . GLU A 1 374 ? -39.432 29.643 91.473 1.00 123.72 374 GLU A C 1
ATOM 3101 O O . GLU A 1 374 ? -40.019 30.727 91.452 1.00 124.59 374 GLU A O 1
ATOM 3107 N N . PRO A 1 375 ? -38.444 29.376 92.336 1.00 114.17 375 PRO A N 1
ATOM 3108 C CA . PRO A 1 375 ? -38.369 30.238 93.515 1.00 107.10 375 PRO A CA 1
ATOM 3109 C C . PRO A 1 375 ? -37.911 31.661 93.258 1.00 108.47 375 PRO A C 1
ATOM 3110 O O . PRO A 1 375 ? -38.253 32.526 94.058 1.00 108.32 375 PRO A O 1
ATOM 3114 N N . GLU A 1 376 ? -37.186 31.918 92.177 1.00 112.03 376 GLU A N 1
ATOM 3115 C CA . GLU A 1 376 ? -36.810 33.291 91.875 1.00 119.76 376 GLU A CA 1
ATOM 3116 C C . GLU A 1 376 ? -38.088 34.035 91.553 1.00 122.33 376 GLU A C 1
ATOM 3117 O O . GLU A 1 376 ? -38.356 35.106 92.090 1.00 123.32 376 GLU A O 1
ATOM 3123 N N . GLU A 1 377 ? -38.881 33.437 90.674 1.00 124.50 377 GLU A N 1
ATOM 3124 C CA . GLU A 1 377 ? -40.195 33.965 90.313 1.00 126.22 377 GLU A CA 1
ATOM 3125 C C . GLU A 1 377 ? -41.124 34.032 91.533 1.00 121.91 377 GLU A C 1
ATOM 3126 O O . GLU A 1 377 ? -41.899 34.981 91.688 1.00 118.98 377 GLU A O 1
ATOM 3132 N N . ALA A 1 378 ? -41.023 33.027 92.401 1.00 119.33 378 ALA A N 1
ATOM 3133 C CA . ALA A 1 378 ? -41.838 32.950 93.608 1.00 111.28 378 ALA A CA 1
ATOM 3134 C C . ALA A 1 378 ? -41.704 34.199 94.473 1.00 108.69 378 ALA A C 1
ATOM 3135 O O . ALA A 1 378 ? -42.704 34.777 94.909 1.00 103.95 378 ALA A O 1
ATOM 3137 N N . TYR A 1 379 ? -40.468 34.622 94.720 1.00 109.81 379 TYR A N 1
ATOM 3138 C CA . TYR A 1 379 ? -40.231 35.754 95.607 1.00 107.90 379 TYR A CA 1
ATOM 3139 C C . TYR A 1 379 ? -40.603 37.102 94.981 1.00 115.88 379 TYR A C 1
ATOM 3140 O O . TYR A 1 379 ? -40.831 38.088 95.699 1.00 117.71 379 TYR A O 1
ATOM 3149 N N . ARG A 1 380 ? -40.642 37.150 93.650 1.00 114.11 380 ARG A N 1
ATOM 3150 C CA . ARG A 1 380 ? -40.959 38.385 92.942 1.00 112.46 380 ARG A CA 1
ATOM 3151 C C . ARG A 1 380 ? -42.424 38.721 93.067 1.00 112.23 380 ARG A C 1
ATOM 3152 O O . ARG A 1 380 ? -42.810 39.875 93.236 1.00 111.89 380 ARG A O 1
ATOM 3160 N N . ILE A 1 381 ? -43.243 37.689 92.967 1.00 111.37 381 ILE A N 1
ATOM 3161 C CA . ILE A 1 381 ? -44.664 37.848 93.135 1.00 110.55 381 ILE A CA 1
ATOM 3162 C C . ILE A 1 381 ? -44.934 38.477 94.503 1.00 113.68 381 ILE A C 1
ATOM 3163 O O . ILE A 1 381 ? -45.758 39.386 94.624 1.00 117.88 381 ILE A O 1
ATOM 3168 N N . ARG A 1 382 ? -44.226 38.030 95.537 1.00 107.86 382 ARG A N 1
ATOM 3169 C CA . ARG A 1 382 ? -44.431 38.663 96.832 1.00 100.07 382 ARG A CA 1
ATOM 3170 C C . ARG A 1 382 ? -43.956 40.112 96.864 1.00 99.63 382 ARG A C 1
ATOM 3171 O O . ARG A 1 382 ? -44.625 40.954 97.465 1.00 95.17 382 ARG A O 1
ATOM 3179 N N . ARG A 1 383 ? -42.803 40.399 96.243 1.00 98.98 383 ARG A N 1
ATOM 3180 C CA . ARG A 1 383 ? -42.315 41.771 96.152 1.00 103.11 383 ARG A CA 1
ATOM 3181 C C . ARG A 1 383 ? -43.372 42.631 95.452 1.00 114.89 383 ARG A C 1
ATOM 3182 O O . ARG A 1 383 ? -43.866 43.613 96.013 1.00 115.83 383 ARG A O 1
ATOM 3190 N N . GLU A 1 384 ? -43.745 42.237 94.235 1.00 120.90 384 GLU A N 1
ATOM 3191 C CA . GLU A 1 384 ? -44.729 42.983 93.450 1.00 118.57 384 GLU A CA 1
ATOM 3192 C C . GLU A 1 384 ? -45.952 43.267 94.279 1.00 110.85 384 GLU A C 1
ATOM 3193 O O . GLU A 1 384 ? -46.366 44.418 94.397 1.00 114.02 384 GLU A O 1
ATOM 3199 N N . LEU A 1 385 ? -46.515 42.199 94.849 1.00 101.46 385 LEU A N 1
ATOM 3200 C CA . LEU A 1 385 ? -47.633 42.281 95.779 1.00 90.44 385 LEU A CA 1
ATOM 3201 C C . LEU A 1 385 ? -47.424 43.338 96.868 1.00 95.68 385 LEU A C 1
ATOM 3202 O O . LEU A 1 385 ? -48.309 44.135 97.141 1.00 99.27 385 LEU A O 1
ATOM 3207 N N . LEU A 1 386 ? -46.253 43.370 97.484 1.00 100.24 386 LEU A N 1
ATOM 3208 C CA . LEU A 1 386 ? -46.002 44.380 98.501 1.00 104.01 386 LEU A CA 1
ATOM 3209 C C . LEU A 1 386 ? -46.019 45.787 97.896 1.00 115.98 386 LEU A C 1
ATOM 3210 O O . LEU A 1 386 ? -46.711 46.676 98.392 1.00 120.94 386 LEU A O 1
ATOM 3215 N N . GLU A 1 387 ? -45.267 45.982 96.816 1.00 118.66 387 GLU A N 1
ATOM 3216 C CA . GLU A 1 387 ? -45.219 47.276 96.140 1.00 120.45 387 GLU A CA 1
ATOM 3217 C C . GLU A 1 387 ? -46.634 47.701 95.756 1.00 117.61 387 GLU A C 1
ATOM 3218 O O . GLU A 1 387 ? -47.030 48.847 95.945 1.00 120.78 387 GLU A O 1
ATOM 3224 N N . ALA A 1 388 ? -47.394 46.754 95.227 1.00 110.53 388 ALA A N 1
ATOM 3225 C CA . ALA A 1 388 ? -48.787 46.991 94.869 1.00 107.29 388 ALA A CA 1
ATOM 3226 C C . ALA A 1 388 ? -49.581 47.571 96.019 1.00 102.63 388 ALA A C 1
ATOM 3227 O O . ALA A 1 388 ? -50.360 48.511 95.834 1.00 100.71 388 ALA A O 1
ATOM 3229 N N . THR A 1 389 ? -49.373 46.992 97.197 1.00 101.95 389 THR A N 1
ATOM 3230 C CA . THR A 1 389 ? -50.154 47.304 98.386 1.00 102.25 389 THR A CA 1
ATOM 3231 C C . THR A 1 389 ? -49.734 48.642 98.965 1.00 99.56 389 THR A C 1
ATOM 3232 O O . THR A 1 389 ? -50.536 49.365 99.561 1.00 93.50 389 THR A O 1
ATOM 3236 N N . LYS A 1 390 ? -48.455 48.952 98.808 1.00 99.74 390 LYS A N 1
ATOM 3237 C CA . LYS A 1 390 ? -47.928 50.172 99.364 1.00 105.97 390 LYS A CA 1
ATOM 3238 C C . LYS A 1 390 ? -48.599 51.303 98.623 1.00 114.75 390 LYS A C 1
ATOM 3239 O O . LYS A 1 390 ? -49.148 52.227 99.228 1.00 116.10 390 LYS A O 1
ATOM 3245 N N . ARG A 1 391 ? -48.585 51.205 97.302 1.00 122.45 391 ARG A N 1
ATOM 3246 C CA . ARG A 1 391 ? -49.224 52.207 96.474 1.00 129.73 391 ARG A CA 1
ATOM 3247 C C . ARG A 1 391 ? -50.700 52.385 96.869 1.00 128.55 391 ARG A C 1
ATOM 3248 O O . ARG A 1 391 ? -51.137 53.508 97.095 1.00 137.70 391 ARG A O 1
ATOM 3256 N N . VAL A 1 392 ? -51.459 51.299 96.995 1.00 117.79 392 VAL A N 1
ATOM 3257 C CA . VAL A 1 392 ? -52.850 51.420 97.463 1.00 115.08 392 VAL A CA 1
ATOM 3258 C C . VAL A 1 392 ? -52.975 52.157 98.792 1.00 111.36 392 VAL A C 1
ATOM 3259 O O . VAL A 1 392 ? -53.904 52.939 98.984 1.00 105.40 392 VAL A O 1
ATOM 3263 N N . ALA A 1 393 ? -52.070 51.879 99.727 1.00 112.52 393 ALA A N 1
ATOM 3264 C CA . ALA A 1 393 ? -52.163 52.490 101.047 1.00 111.57 393 ALA A CA 1
ATOM 3265 C C . ALA A 1 393 ? -51.968 53.982 100.899 1.00 115.79 393 ALA A C 1
ATOM 3266 O O . ALA A 1 393 ? -52.601 54.785 101.594 1.00 117.26 393 ALA A O 1
ATOM 3268 N N . GLU A 1 394 ? -51.099 54.354 99.969 1.00 117.25 394 GLU A N 1
ATOM 3269 C CA . GLU A 1 394 ? -50.895 55.760 99.688 1.00 123.10 394 GLU A CA 1
ATOM 3270 C C . GLU A 1 394 ? -52.155 56.389 99.096 1.00 124.01 394 GLU A C 1
ATOM 3271 O O . GLU A 1 394 ? -52.576 57.454 99.543 1.00 128.10 394 GLU A O 1
ATOM 3277 N N . GLU A 1 395 ? -52.763 55.726 98.113 1.00 119.65 395 GLU A N 1
ATOM 3278 C CA . GLU A 1 395 ? -54.005 56.211 97.516 1.00 118.02 395 GLU A CA 1
ATOM 3279 C C . GLU A 1 395 ? -55.130 56.312 98.533 1.00 122.36 395 GLU A C 1
ATOM 3280 O O . GLU A 1 395 ? -56.078 57.064 98.333 1.00 132.53 395 GLU A O 1
ATOM 3286 N N . LEU A 1 396 ? -55.043 55.527 99.600 1.00 117.42 396 LEU A N 1
ATOM 3287 C CA . LEU A 1 396 ? -56.021 55.583 100.678 1.00 114.43 396 LEU A CA 1
ATOM 3288 C C . LEU A 1 396 ? -55.536 56.479 101.825 1.00 114.90 396 LEU A C 1
ATOM 3289 O O . LEU A 1 396 ? -56.184 56.577 102.872 1.00 109.40 396 LEU A O 1
ATOM 3294 N N . GLU A 1 397 ? -54.387 57.121 101.608 1.00 118.43 397 GLU A N 1
ATOM 3295 C CA . GLU A 1 397 ? -53.833 58.116 102.529 1.00 125.24 397 GLU A CA 1
ATOM 3296 C C . GLU A 1 397 ? -53.716 57.594 103.942 1.00 123.37 397 GLU A C 1
ATOM 3297 O O . GLU A 1 397 ? -54.124 58.252 104.914 1.00 120.36 397 GLU A O 1
ATOM 3303 N N . LEU A 1 398 ? -53.119 56.413 104.033 1.00 122.48 398 LEU A N 1
ATOM 3304 C CA . LEU A 1 398 ? -52.926 55.725 105.294 1.00 120.05 398 LEU A CA 1
ATOM 3305 C C . LEU A 1 398 ? -51.457 55.728 105.693 1.00 123.44 398 LEU A C 1
ATOM 3306 O O . LEU A 1 398 ? -50.572 55.753 104.841 1.00 126.89 398 LEU A O 1
ATOM 3311 N N . GLU A 1 399 ? -51.209 55.725 106.996 1.00 121.98 399 GLU A N 1
ATOM 3312 C CA . GLU A 1 399 ? -49.865 55.636 107.521 1.00 124.28 399 GLU A CA 1
ATOM 3313 C C . GLU A 1 399 ? -49.584 54.140 107.678 1.00 120.79 399 GLU A C 1
ATOM 3314 O O . GLU A 1 399 ? -50.395 53.429 108.265 1.00 125.83 399 GLU A O 1
ATOM 3320 N N . TRP A 1 400 ? -48.462 53.649 107.149 1.00 111.64 400 TRP A N 1
ATOM 3321 C CA . TRP A 1 400 ? -48.200 52.205 107.141 1.00 99.63 400 TRP A CA 1
ATOM 3322 C C . TRP A 1 400 ? -46.742 51.808 107.290 1.00 105.54 400 TRP A C 1
ATOM 3323 O O . TRP A 1 400 ? -45.841 52.528 106.858 1.00 118.78 400 TRP A O 1
ATOM 3334 N N . LYS A 1 401 ? -46.503 50.644 107.883 1.00 102.30 401 LYS A N 1
ATOM 3335 C CA . LYS A 1 401 ? -45.156 50.067 107.909 1.00 101.27 401 LYS A CA 1
ATOM 3336 C C . LYS A 1 401 ? -45.172 48.626 107.411 1.00 98.72 401 LYS A C 1
ATOM 3337 O O . LYS A 1 401 ? -46.189 47.956 107.505 1.00 93.64 401 LYS A O 1
ATOM 3343 N N . VAL A 1 402 ? -44.053 48.174 106.850 1.00 106.68 402 VAL A N 1
ATOM 3344 C CA . VAL A 1 402 ? -43.855 46.760 106.524 1.00 115.12 402 VAL A CA 1
ATOM 3345 C C . VAL A 1 402 ? -42.748 46.169 107.391 1.00 122.54 402 VAL A C 1
ATOM 3346 O O . VAL A 1 402 ? -41.606 46.610 107.330 1.00 119.80 402 VAL A O 1
ATOM 3350 N N . VAL A 1 403 ? -43.084 45.164 108.192 1.00 124.55 403 VAL A N 1
ATOM 3351 C CA . VAL A 1 403 ? -42.095 44.566 109.072 1.00 122.01 403 VAL A CA 1
ATOM 3352 C C . VAL A 1 403 ? -42.039 43.053 108.937 1.00 118.42 403 VAL A C 1
ATOM 3353 O O . VAL A 1 403 ? -42.937 42.429 108.389 1.00 115.51 403 VAL A O 1
ATOM 3357 N N . VAL A 1 404 ? -40.961 42.478 109.447 1.00 119.62 404 VAL A N 1
ATOM 3358 C CA . VAL A 1 404 ? -40.733 41.042 109.389 1.00 115.12 404 VAL A CA 1
ATOM 3359 C C . VAL A 1 404 ? -41.736 40.355 110.304 1.00 117.27 404 VAL A C 1
ATOM 3360 O O . VAL A 1 404 ? -41.805 40.647 111.500 1.00 118.86 404 VAL A O 1
ATOM 3364 N N . SER A 1 405 ? -42.513 39.438 109.747 1.00 117.13 405 SER A N 1
ATOM 3365 C CA . SER A 1 405 ? -43.604 38.859 110.511 1.00 122.64 405 SER A CA 1
ATOM 3366 C C . SER A 1 405 ? -43.132 38.042 111.720 1.00 132.80 405 SER A C 1
ATOM 3367 O O . SER A 1 405 ? -42.156 37.282 111.655 1.00 128.96 405 SER A O 1
ATOM 3370 N N . ASP A 1 406 ? -43.805 38.232 112.851 1.00 142.95 406 ASP A N 1
ATOM 3371 C CA . ASP A 1 406 ? -43.334 37.662 114.109 1.00 150.35 406 ASP A CA 1
ATOM 3372 C C . ASP A 1 406 ? -43.256 36.141 114.102 1.00 151.80 406 ASP A C 1
ATOM 3373 O O . ASP A 1 406 ? -42.277 35.566 114.578 1.00 158.27 406 ASP A O 1
ATOM 3378 N N A ASP A 1 407 ? -44.275 35.490 113.558 0.75 155.38 407 ASP A N 1
ATOM 3379 C CA A ASP A 1 407 ? -44.256 34.038 113.461 0.75 161.10 407 ASP A CA 1
ATOM 3380 C C A ASP A 1 407 ? -44.910 33.565 112.173 0.75 157.16 407 ASP A C 1
ATOM 3381 O O A ASP A 1 407 ? -45.884 34.159 111.710 0.75 157.47 407 ASP A O 1
ATOM 3386 N N A PRO A 1 408 ? -44.386 32.487 111.602 0.75 147.26 408 PRO A N 1
ATOM 3387 C CA A PRO A 1 408 ? -45.009 31.895 110.420 0.75 141.99 408 PRO A CA 1
ATOM 3388 C C A PRO A 1 408 ? -46.334 31.295 110.858 0.75 145.17 408 PRO A C 1
ATOM 3389 O O A PRO A 1 408 ? -46.388 30.697 111.932 0.75 147.60 408 PRO A O 1
ATOM 3393 N N A PHE A 1 409 ? -47.384 31.442 110.060 0.75 145.25 409 PHE A N 1
ATOM 3394 C CA A PHE A 1 409 ? -48.683 30.884 110.460 0.75 137.27 409 PHE A CA 1
ATOM 3395 C C A PHE A 1 409 ? -48.651 29.339 110.565 0.75 131.91 409 PHE A C 1
ATOM 3396 O O A PHE A 1 409 ? -49.136 28.752 111.542 0.75 132.99 409 PHE A O 1
ATOM 3404 N N A TYR A 1 410 ? -48.079 28.747 109.509 0.75 122.35 410 TYR A N 1
ATOM 3405 C CA A TYR A 1 410 ? -47.918 27.309 109.302 0.75 110.09 410 TYR A CA 1
ATOM 3406 C C A TYR A 1 410 ? -46.641 26.843 110.001 0.75 107.99 410 TYR A C 1
ATOM 3407 O O A TYR A 1 410 ? -46.226 25.666 109.903 0.75 102.46 410 TYR A O 1
ATOM 3416 N N A LEU A 1 411 ? -45.954 27.796 110.616 0.75 101.90 411 LEU A N 1
ATOM 3417 C CA A LEU A 1 411 ? -44.890 27.416 111.501 0.75 102.86 411 LEU A CA 1
ATOM 3418 C C A LEU A 1 411 ? -45.245 27.499 112.975 0.75 111.97 411 LEU A C 1
ATOM 3419 O O A LEU A 1 411 ? -44.390 27.181 113.810 0.75 117.00 411 LEU A O 1
ATOM 3424 N N A GLU A 1 412 ? -46.489 27.868 113.308 0.75 110.74 412 GLU A N 1
ATOM 3425 C CA A GLU A 1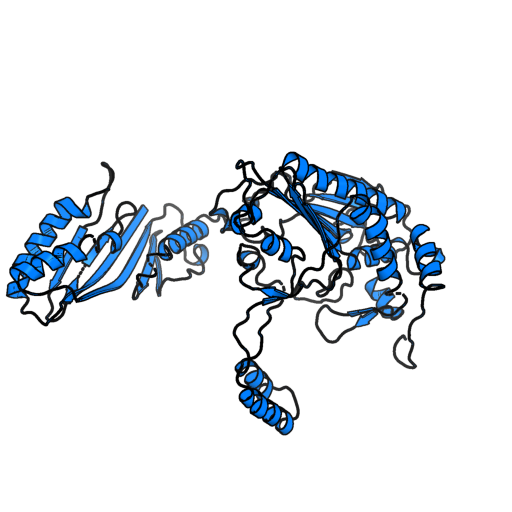 412 ? -46.804 28.256 114.707 0.75 110.34 412 GLU A CA 1
ATOM 3426 C C A GLU A 1 412 ? -46.580 27.170 115.819 0.75 158.59 412 GLU A C 1
ATOM 3427 O O A GLU A 1 412 ? -46.752 27.459 117.004 0.75 153.80 412 GLU A O 1
ATOM 3433 N N A GLY A 1 413 ? -46.214 25.941 115.422 0.75 161.14 413 GLY A N 1
ATOM 3434 C CA A GLY A 1 413 ? -45.754 24.886 116.331 0.75 157.49 413 GLY A CA 1
ATOM 3435 C C A GLY A 1 413 ? -44.262 24.635 116.180 0.75 157.82 413 GLY A C 1
ATOM 3436 O O A GLY A 1 413 ? -43.587 25.412 115.514 0.75 159.94 413 GLY A O 1
ATOM 3437 N N A ARG A 1 414 ? -43.732 23.560 116.766 0.75 159.56 414 ARG A N 1
ATOM 3438 C CA A ARG A 1 414 ? -42.265 23.369 116.779 0.75 162.28 414 ARG A CA 1
ATOM 3439 C C A ARG A 1 414 ? -41.695 22.048 116.249 0.75 156.09 414 ARG A C 1
ATOM 3440 O O A ARG A 1 414 ? -41.048 22.035 115.200 0.75 159.78 414 ARG A O 1
ATOM 3448 N N A LEU A 1 415 ? -41.952 20.947 116.954 0.75 144.91 415 LEU A N 1
ATOM 3449 C CA A LEU A 1 415 ? -41.179 19.715 116.775 0.75 139.00 415 LEU A CA 1
ATOM 3450 C C A LEU A 1 415 ? -41.187 19.253 115.312 0.75 147.29 415 LEU A C 1
ATOM 3451 O O A LEU A 1 415 ? -40.485 18.300 114.934 0.75 155.86 415 LEU A O 1
ATOM 3456 N N A LEU A 1 416 ? -41.966 19.949 114.486 0.75 140.27 416 LEU A N 1
ATOM 3457 C CA A LEU A 1 416 ? -41.931 19.725 113.046 0.75 137.66 416 LEU A CA 1
ATOM 3458 C C A LEU A 1 416 ? -40.473 19.891 112.553 0.75 140.05 416 LEU A C 1
ATOM 3459 O O A LEU A 1 416 ? -40.131 19.553 111.414 0.75 135.77 416 LEU A O 1
ATOM 3464 N N A GLU A 1 417 ? -39.615 20.368 113.453 0.75 147.76 417 GLU A N 1
ATOM 3465 C CA A GLU A 1 417 ? -38.178 20.468 113.219 0.75 152.44 417 GLU A CA 1
ATOM 3466 C C A GLU A 1 417 ? -37.644 19.082 112.829 0.75 158.06 417 GLU A C 1
ATOM 3467 O O A GLU A 1 417 ? -36.479 18.922 112.435 0.75 161.56 417 GLU A O 1
ATOM 3473 N N A ASP A 1 418 ? -38.513 18.084 112.959 0.75 155.57 418 ASP A N 1
ATOM 3474 C CA A ASP A 1 418 ? -38.216 16.720 112.543 0.75 154.40 418 ASP A CA 1
ATOM 3475 C C A ASP A 1 418 ? -37.798 16.536 111.059 0.75 156.38 418 ASP A C 1
ATOM 3476 O O A ASP A 1 418 ? -36.843 15.811 110.773 0.75 158.65 418 ASP A O 1
ATOM 3481 N N A ARG A 1 419 ? -38.496 17.182 110.123 0.75 154.51 419 ARG A N 1
ATOM 3482 C CA A ARG A 1 419 ? -38.167 17.060 108.690 0.75 156.15 419 ARG A CA 1
ATOM 3483 C C A ARG A 1 419 ? -36.968 17.899 108.223 0.75 160.71 419 ARG A C 1
ATOM 3484 O O A ARG A 1 419 ? -36.229 18.463 109.039 0.75 163.40 419 ARG A O 1
ATOM 3492 N N . ASP A 1 420 ? -36.759 17.924 106.902 1.00 160.27 420 ASP A N 1
ATOM 3493 C CA . ASP A 1 420 ? -35.788 18.825 106.260 1.00 159.16 420 ASP A CA 1
ATOM 3494 C C . ASP A 1 420 ? -36.231 19.345 104.870 1.00 156.07 420 ASP A C 1
ATOM 3495 O O . ASP A 1 420 ? -36.449 18.551 103.949 1.00 155.82 420 ASP A O 1
ATOM 3500 N N . ILE A 1 421 ? -36.273 20.670 104.703 1.00 151.25 421 ILE A N 1
ATOM 3501 C CA . ILE A 1 421 ? -36.900 21.307 103.536 1.00 141.32 421 ILE A CA 1
ATOM 3502 C C . ILE A 1 421 ? -36.342 22.720 103.297 1.00 140.64 421 ILE A C 1
ATOM 3503 O O . ILE A 1 421 ? -35.805 23.345 104.214 1.00 142.83 421 ILE A O 1
ATOM 3508 N N . GLU A 1 422 ? -36.477 23.231 102.073 1.00 136.39 422 GLU A N 1
ATOM 3509 C CA . GLU A 1 422 ? -35.900 24.534 101.721 1.00 137.01 422 GLU A CA 1
ATOM 3510 C C . GLU A 1 422 ? -36.802 25.702 102.128 1.00 131.66 422 GLU A C 1
ATOM 3511 O O . GLU A 1 422 ? -37.935 25.808 101.662 1.00 131.57 422 GLU A O 1
ATOM 3517 N N . LEU A 1 423 ? -36.291 26.586 102.984 1.00 126.01 423 LEU A N 1
ATOM 3518 C CA . LEU A 1 423 ? -37.092 27.698 103.506 1.00 113.39 423 LEU A CA 1
ATOM 3519 C C . LEU A 1 423 ? -36.485 29.053 103.225 1.00 107.72 423 LEU A C 1
ATOM 3520 O O . LEU A 1 423 ? -35.275 29.220 103.271 1.00 115.10 423 LEU A O 1
ATOM 3525 N N . PRO A 1 424 ? -37.340 30.037 102.956 1.00 103.45 424 PRO A N 1
ATOM 3526 C CA . PRO A 1 424 ? -36.937 31.411 102.665 1.00 108.30 424 PRO A CA 1
ATOM 3527 C C . PRO A 1 424 ? -36.286 31.993 103.905 1.00 114.59 424 PRO A C 1
ATOM 3528 O O . PRO A 1 424 ? -36.579 31.518 105.007 1.00 114.16 424 PRO A O 1
ATOM 3532 N N . ASP A 1 425 ? -35.426 32.995 103.747 1.00 117.90 425 ASP A N 1
ATOM 3533 C CA . ASP A 1 425 ? -34.831 33.629 104.916 1.00 117.59 425 ASP A CA 1
ATOM 3534 C C . ASP A 1 425 ? -35.864 34.417 105.706 1.00 112.80 425 ASP A C 1
ATOM 3535 O O . ASP A 1 425 ? -35.755 34.553 106.920 1.00 117.77 425 ASP A O 1
ATOM 3540 N N . VAL A 1 426 ? -36.867 34.938 105.013 1.00 103.24 426 VAL A N 1
ATOM 3541 C CA . VAL A 1 426 ? -37.899 35.703 105.679 1.00 99.36 426 VAL A CA 1
ATOM 3542 C C . VAL A 1 426 ? -39.267 35.243 105.224 1.00 103.33 426 VAL A C 1
ATOM 3543 O O . VAL A 1 426 ? -39.872 35.856 104.357 1.00 108.95 426 VAL A O 1
ATOM 3547 N N . PRO A 1 427 ? -39.769 34.160 105.819 1.00 102.88 427 PRO A N 1
ATOM 3548 C CA . PRO A 1 427 ? -41.052 33.556 105.450 1.00 99.83 427 PRO A CA 1
ATOM 3549 C C . PRO A 1 427 ? -42.234 34.540 105.325 1.00 97.14 427 PRO A C 1
ATOM 3550 O O . PRO A 1 427 ? -42.991 34.456 104.363 1.00 90.77 427 PRO A O 1
ATOM 3554 N N . SER A 1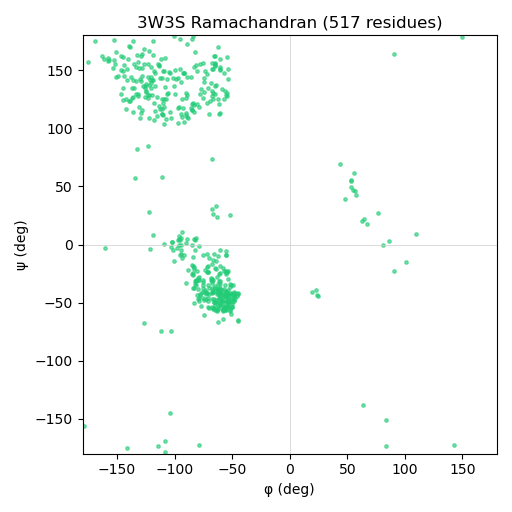 428 ? -42.381 35.468 106.262 1.00 100.92 428 SER A N 1
ATOM 3555 C CA . SER A 1 428 ? -43.607 36.253 106.313 1.00 102.42 428 SER A CA 1
ATOM 3556 C C . SER A 1 428 ? -43.327 37.729 106.561 1.00 108.86 428 SER A C 1
ATOM 3557 O O . SER A 1 428 ? -42.511 38.076 107.422 1.00 118.33 428 SER A O 1
ATOM 3560 N N . TYR A 1 429 ? -43.984 38.594 105.798 1.00 99.91 429 TYR A N 1
ATOM 3561 C CA . TYR A 1 429 ? -43.942 40.023 106.074 1.00 96.91 429 TYR A CA 1
ATOM 3562 C C . TYR A 1 429 ? -45.351 40.498 106.397 1.00 100.44 429 TYR A C 1
ATOM 3563 O O . TYR A 1 429 ? -46.336 39.981 105.865 1.00 99.95 429 TYR A O 1
ATOM 3572 N N . GLU A 1 430 ? -45.451 41.507 107.244 1.00 102.98 430 GLU A N 1
ATOM 3573 C CA . GLU A 1 430 ? -46.750 42.064 107.562 1.00 105.64 430 GLU A CA 1
ATOM 3574 C C . GLU A 1 430 ? -46.853 43.520 107.124 1.00 106.80 430 GLU A C 1
ATOM 3575 O O . GLU A 1 430 ? -45.905 44.307 107.291 1.00 110.13 430 GLU A O 1
ATOM 3581 N N . PHE A 1 431 ? -47.995 43.854 106.528 1.00 95.67 431 PHE A N 1
ATOM 3582 C CA . PHE A 1 431 ? -48.316 45.225 106.204 1.00 92.13 431 PHE A CA 1
ATOM 3583 C C . PHE A 1 431 ? -49.127 45.750 107.379 1.00 91.51 431 PHE A C 1
ATOM 3584 O O . PHE A 1 431 ? -50.268 45.374 107.580 1.00 90.02 431 PHE A O 1
ATOM 3592 N N . GLU A 1 432 ? -48.541 46.645 108.150 1.00 97.13 432 GLU A N 1
ATOM 3593 C CA . GLU A 1 432 ? -49.210 47.172 109.316 1.00 103.45 432 GLU A CA 1
ATOM 3594 C C . GLU A 1 432 ? -49.707 48.593 109.052 1.00 103.65 432 GLU A C 1
ATOM 3595 O O . GLU A 1 432 ? -49.116 49.334 108.281 1.00 103.70 432 GLU A O 1
ATOM 3601 N N . VAL A 1 433 ? -50.818 48.942 109.686 1.00 104.33 433 VAL A N 1
ATOM 3602 C CA . VAL A 1 433 ? -51.495 50.218 109.490 1.00 107.11 433 VAL A CA 1
ATOM 3603 C C . VAL A 1 433 ? -51.654 50.884 110.855 1.00 110.04 433 VAL A C 1
ATOM 3604 O O . VAL A 1 433 ? -52.006 50.237 111.829 1.00 113.02 433 VAL A O 1
ATOM 3608 N N . TYR A 1 434 ? -51.390 52.174 110.940 1.00 113.00 434 TYR A N 1
ATOM 3609 C CA . TYR A 1 434 ? -51.444 52.854 112.232 1.00 113.00 434 TYR A CA 1
ATOM 3610 C C . TYR A 1 434 ? -52.889 53.153 112.678 1.00 110.80 434 TYR A C 1
ATOM 3611 O O . TYR A 1 434 ? -53.688 53.692 111.913 1.00 110.13 434 TYR A O 1
ATOM 3620 N N . LEU A 1 435 ? -53.229 52.787 113.908 1.00 106.54 435 LEU A N 1
ATOM 3621 C CA . LEU A 1 435 ? -54.498 53.216 114.466 1.00 107.75 435 LEU A CA 1
ATOM 3622 C C . LEU A 1 435 ? -54.258 54.248 115.561 1.00 116.14 435 LEU A C 1
ATOM 3623 O O . LEU A 1 435 ? -53.897 53.904 116.690 1.00 119.66 435 LEU A O 1
ATOM 3628 N N . PRO A 1 436 ? -54.508 55.519 115.251 1.00 120.62 436 PRO A N 1
ATOM 3629 C CA . PRO A 1 436 ? -54.276 56.606 116.202 1.00 124.05 436 PRO A CA 1
ATOM 3630 C C . PRO A 1 436 ? -54.900 56.408 117.586 1.00 120.45 436 PRO A C 1
ATOM 3631 O O . PRO A 1 436 ? -54.242 56.690 118.571 1.00 125.62 436 PRO A O 1
ATOM 3635 N N . PHE A 1 437 ? -56.130 55.932 117.677 1.00 116.48 437 PHE A N 1
ATOM 3636 C CA . PHE A 1 437 ? -56.801 55.901 118.973 1.00 117.69 437 PHE A CA 1
ATOM 3637 C C . PHE A 1 437 ? -56.149 54.937 119.969 1.00 120.06 437 PHE A C 1
ATOM 3638 O O . PHE A 1 437 ? -56.458 54.960 121.161 1.00 119.92 437 PHE A O 1
ATOM 3646 N N . LYS A 1 438 ? -55.265 54.077 119.467 1.00 122.99 438 LYS A N 1
ATOM 3647 C CA . LYS A 1 438 ? -54.585 53.061 120.290 1.00 126.02 438 LYS A CA 1
ATOM 3648 C C . LYS A 1 438 ? -53.325 53.515 121.061 1.00 131.78 438 LYS A C 1
ATOM 3649 O O . LYS A 1 438 ? -52.942 52.869 122.039 1.00 133.87 438 LYS A O 1
ATOM 3655 N N . GLY A 1 439 ? -52.658 54.571 120.582 1.00 131.26 439 GLY A N 1
ATOM 3656 C CA . GLY A 1 439 ? -51.473 55.128 121.229 1.00 130.82 439 GLY A CA 1
ATOM 3657 C C . GLY A 1 439 ? -50.511 55.755 120.226 1.00 129.19 439 GLY A C 1
ATOM 3658 O O . GLY A 1 439 ? -50.772 55.697 119.021 1.00 124.85 439 GLY A O 1
ATOM 3659 N N . GLU A 1 440 ? -49.396 56.321 120.703 1.00 131.84 440 GLU A N 1
ATOM 3660 C CA . GLU A 1 440 ? -48.419 56.965 119.810 1.00 135.51 440 GLU A CA 1
ATOM 3661 C C . GLU A 1 440 ? -47.776 55.932 118.884 1.00 127.81 440 GLU A C 1
ATOM 3662 O O . GLU A 1 440 ? -47.701 54.752 119.213 1.00 121.41 440 GLU A O 1
ATOM 3668 N N . ARG A 1 441 ? -47.315 56.392 117.725 1.00 131.64 441 ARG A N 1
ATOM 3669 C CA . ARG A 1 441 ? -46.833 55.518 116.650 1.00 134.99 441 ARG A CA 1
ATOM 3670 C C . ARG A 1 441 ? -45.713 54.547 117.067 1.00 136.20 441 ARG A C 1
ATOM 3671 O O . ARG A 1 441 ? -45.484 53.522 116.420 1.00 129.46 441 ARG A O 1
ATOM 3679 N N . SER A 1 442 ? -45.009 54.897 118.137 1.00 143.33 442 SER A N 1
ATOM 3680 C CA . SER A 1 442 ? -43.924 54.082 118.671 1.00 142.47 442 SER A CA 1
ATOM 3681 C C . SER A 1 442 ? -44.445 52.735 119.157 1.00 141.83 442 SER A C 1
ATOM 3682 O O . SER A 1 442 ? -43.722 51.738 119.151 1.00 138.25 442 SER A O 1
ATOM 3685 N N . SER A 1 443 ? -45.709 52.723 119.571 1.00 143.49 443 SER A N 1
ATOM 3686 C CA . SER A 1 443 ? -46.310 51.561 120.214 1.00 145.23 443 SER A CA 1
ATOM 3687 C C . SER A 1 443 ? -46.841 50.547 119.218 1.00 144.92 443 SER A C 1
ATOM 3688 O O . SER A 1 443 ? -47.730 50.854 118.431 1.00 143.75 443 SER A O 1
ATOM 3691 N N . GLU A 1 444 ? -46.316 49.330 119.288 1.00 147.63 444 GLU A N 1
ATOM 3692 C CA . GLU A 1 444 ? -46.644 48.276 118.332 1.00 149.13 444 GLU A CA 1
ATOM 3693 C C . GLU A 1 444 ? -48.122 47.850 118.396 1.00 140.95 444 GLU A C 1
ATOM 3694 O O . GLU A 1 444 ? -48.661 47.256 117.442 1.00 134.89 444 GLU A O 1
ATOM 3700 N N . GLU A 1 445 ? -48.767 48.146 119.523 1.00 136.54 445 GLU A N 1
ATOM 3701 C CA . GLU A 1 445 ? -50.165 47.789 119.705 1.00 132.20 445 GLU A CA 1
ATOM 3702 C C . GLU A 1 445 ? -51.091 48.822 119.040 1.00 125.62 445 GLU A C 1
ATOM 3703 O O . GLU A 1 445 ? -52.309 48.647 118.993 1.00 117.44 445 GLU A O 1
ATOM 3709 N N . ALA A 1 446 ? -50.495 49.892 118.519 1.00 125.35 446 ALA A N 1
ATOM 3710 C CA . ALA A 1 446 ? -51.223 50.917 117.773 1.00 119.74 446 ALA A CA 1
ATOM 3711 C C . ALA A 1 446 ? -51.173 50.638 116.272 1.00 113.74 446 ALA A C 1
ATOM 3712 O O . ALA A 1 446 ? -51.617 51.450 115.459 1.00 111.22 446 ALA A O 1
ATOM 3714 N N . TRP A 1 447 ? -50.595 49.496 115.915 1.00 109.59 447 TRP A N 1
ATOM 3715 C CA . TRP A 1 447 ? -50.518 49.068 114.527 1.00 109.12 447 TRP A CA 1
ATOM 3716 C C . TRP A 1 447 ? -51.136 47.681 114.419 1.00 114.63 447 TRP A C 1
ATOM 3717 O O . TRP A 1 447 ? -50.828 46.817 115.239 1.00 122.48 447 TRP A O 1
ATOM 3728 N N . ILE A 1 448 ? -52.023 47.478 113.439 1.00 111.74 448 ILE A N 1
ATOM 3729 C CA . ILE A 1 448 ? -52.562 46.149 113.141 1.00 105.97 448 ILE A CA 1
ATOM 3730 C C . ILE A 1 448 ? -52.101 45.694 111.783 1.00 108.00 448 ILE A C 1
ATOM 3731 O O . ILE A 1 448 ? -51.827 46.516 110.907 1.00 112.48 448 ILE A O 1
ATOM 3736 N N . SER A 1 449 ? -52.052 44.382 111.595 1.00 100.77 449 SER A N 1
ATOM 3737 C CA . SER A 1 449 ? -51.640 43.840 110.316 1.00 97.72 449 SER A CA 1
ATOM 3738 C C . SER A 1 449 ? -52.827 43.761 109.352 1.00 97.83 449 SER A C 1
ATOM 3739 O O . SER A 1 449 ? -53.795 43.020 109.581 1.00 101.06 449 SER A O 1
ATOM 3742 N N . VAL A 1 450 ? -52.764 44.524 108.266 1.00 95.23 450 VAL A N 1
ATOM 3743 C CA . VAL A 1 450 ? -53.867 44.499 107.312 1.00 93.29 450 VAL A CA 1
ATOM 3744 C C . VAL A 1 450 ? -53.589 43.518 106.193 1.00 95.64 450 VAL A C 1
ATOM 3745 O O . VAL A 1 450 ? -54.397 43.357 105.283 1.00 94.51 450 VAL A O 1
ATOM 3749 N N . GLY A 1 451 ? -52.431 42.876 106.266 1.00 95.93 451 GLY A N 1
ATOM 3750 C CA . GLY A 1 451 ? -52.101 41.822 105.336 1.00 96.27 451 GLY A CA 1
ATOM 3751 C C . GLY A 1 451 ? 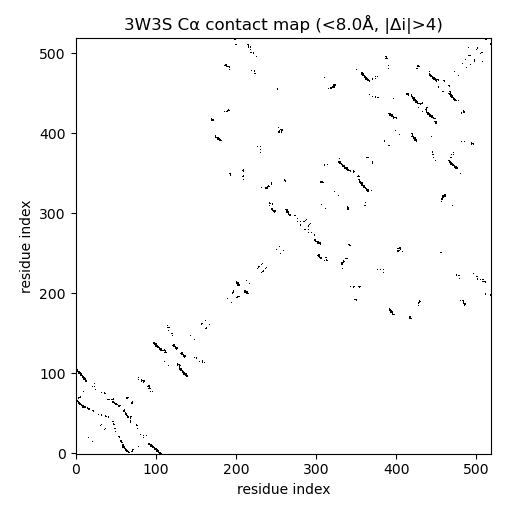-50.793 41.160 105.691 1.00 101.49 451 GLY A C 1
ATOM 3752 O O . GLY A 1 451 ? -49.955 41.763 106.361 1.00 103.26 451 GLY A O 1
ATOM 3753 N N . SER A 1 452 ? -50.619 39.921 105.233 1.00 98.99 452 SER A N 1
ATOM 3754 C CA . SER A 1 452 ? -49.383 39.175 105.433 1.00 98.00 452 SER A CA 1
ATOM 3755 C C . SER A 1 452 ? -48.897 38.654 104.098 1.00 95.68 452 SER A C 1
ATOM 3756 O O . SER A 1 452 ? -49.685 38.169 103.298 1.00 96.82 452 SER A O 1
ATOM 3759 N N . PHE A 1 453 ? -47.598 38.773 103.845 1.00 94.95 453 PHE A N 1
ATOM 3760 C CA . PHE A 1 453 ? -47.049 38.331 102.571 1.00 96.56 453 PHE A CA 1
ATOM 3761 C C . PHE A 1 453 ? -46.026 37.193 102.735 1.00 98.53 453 PHE A C 1
ATOM 3762 O O . PHE A 1 453 ? -44.894 37.411 103.190 1.00 95.74 453 PHE A O 1
ATOM 3770 N N . ASN A 1 454 ? -46.422 35.980 102.351 1.00 96.12 454 ASN A N 1
ATOM 3771 C CA . ASN A 1 454 ? -45.593 34.809 102.629 1.00 94.36 454 ASN A CA 1
ATOM 3772 C C . ASN A 1 454 ? -45.184 33.962 101.431 1.00 95.56 454 ASN A C 1
ATOM 3773 O O . ASN A 1 454 ? -46.027 33.526 100.649 1.00 95.08 454 ASN A O 1
ATOM 3778 N N . VAL A 1 455 ? -43.874 33.755 101.311 1.00 94.77 455 VAL A N 1
ATOM 3779 C CA . VAL A 1 455 ? -43.285 32.683 100.522 1.00 92.76 455 VAL A CA 1
ATOM 3780 C C . VAL A 1 455 ? -43.134 31.482 101.462 1.00 94.77 455 VAL A C 1
ATOM 3781 O O . VAL A 1 455 ? -42.637 31.621 102.583 1.00 89.80 455 VAL A O 1
ATOM 3785 N N . HIS A 1 456 ? -43.596 30.309 101.035 1.00 101.83 456 HIS A N 1
ATOM 3786 C CA . HIS A 1 456 ? -43.555 29.119 101.898 1.00 103.54 456 HIS A CA 1
ATOM 3787 C C . HIS A 1 456 ? -42.317 28.230 101.700 1.00 103.40 456 HIS A C 1
ATOM 3788 O O . HIS A 1 456 ? -42.137 27.247 102.418 1.00 103.03 456 HIS A O 1
ATOM 3795 N N . GLY A 1 457 ? -41.476 28.563 100.727 1.00 102.86 457 GLY A N 1
ATOM 3796 C CA . GLY A 1 457 ? -40.435 27.649 100.309 1.00 102.09 457 GLY A CA 1
ATOM 3797 C C . GLY A 1 457 ? -41.068 26.393 99.737 1.00 102.87 457 GLY A C 1
ATOM 3798 O O . GLY A 1 457 ? -42.055 26.466 99.009 1.00 105.54 457 GLY A O 1
ATOM 3799 N N . GLU A 1 458 ? -40.503 25.242 100.081 1.00 105.35 458 GLU A N 1
ATOM 3800 C CA . GLU A 1 458 ? -40.962 23.948 99.587 1.00 108.33 458 GLU A CA 1
ATOM 3801 C C . GLU A 1 458 ? -41.945 23.243 100.531 1.00 105.09 458 GLU A C 1
ATOM 3802 O O . GLU A 1 458 ? -42.333 22.106 100.270 1.00 105.14 458 GLU A O 1
ATOM 3808 N N . HIS A 1 459 ? -42.336 23.899 101.625 1.00 101.07 459 HIS A N 1
ATOM 3809 C CA . HIS A 1 459 ? -43.150 23.253 102.673 1.00 96.53 459 HIS A CA 1
ATOM 3810 C C . HIS A 1 459 ? -44.436 22.528 102.223 1.00 98.32 459 HIS A C 1
ATOM 3811 O O . HIS A 1 459 ? -44.594 21.350 102.524 1.00 101.32 459 HIS A O 1
ATOM 3818 N N . PHE A 1 460 ? -45.354 23.213 101.539 1.00 95.43 460 PHE A N 1
ATOM 3819 C CA . PHE A 1 460 ? -46.592 22.562 101.091 1.00 94.28 460 PHE A CA 1
ATOM 3820 C C . PHE A 1 460 ? -46.395 21.756 99.803 1.00 98.06 460 PHE A C 1
ATOM 3821 O O . PHE A 1 460 ? -47.086 20.764 99.561 1.00 98.78 460 PHE A O 1
ATOM 3829 N N . VAL A 1 461 ? -45.485 22.215 98.955 1.00 100.98 461 VAL A N 1
ATOM 3830 C CA . VAL A 1 461 ? -45.128 21.463 97.762 1.00 107.63 461 VAL A CA 1
ATOM 3831 C C . VAL A 1 461 ? -44.743 20.046 98.163 1.00 114.64 461 VAL A C 1
ATOM 3832 O O . VAL A 1 461 ? -45.088 19.090 97.478 1.00 118.35 461 VAL A O 1
ATOM 3836 N N . ASP A 1 462 ? -44.028 19.926 99.282 1.00 114.43 462 ASP A N 1
ATOM 3837 C CA . ASP A 1 462 ? -43.589 18.639 99.811 1.00 114.56 462 ASP A CA 1
ATOM 3838 C C . ASP A 1 462 ? -44.742 17.803 100.380 1.00 110.24 462 ASP A C 1
ATOM 3839 O O . ASP A 1 462 ? -44.942 16.658 99.981 1.00 117.64 462 ASP A O 1
ATOM 3844 N N . GLY A 1 463 ? -45.508 18.373 101.298 1.00 101.44 463 GLY A N 1
ATOM 3845 C CA . GLY A 1 463 ? -46.559 17.628 101.974 1.00 102.53 463 GLY A CA 1
ATOM 3846 C C . GLY A 1 463 ? -47.728 17.237 101.090 1.00 102.58 463 GLY A C 1
ATOM 3847 O O . GLY A 1 463 ? -48.415 16.248 101.335 1.00 105.38 463 GLY A O 1
ATOM 3848 N N . PHE A 1 464 ? -47.971 18.044 100.071 1.00 97.62 464 PHE A N 1
ATOM 3849 C CA . PHE A 1 464 ? -48.971 17.740 99.063 1.00 91.88 464 PHE A CA 1
ATOM 3850 C C . PHE A 1 464 ? -48.397 17.085 97.806 1.00 95.16 464 PHE A C 1
ATOM 3851 O O . PHE A 1 464 ? -49.082 16.950 96.800 1.00 102.58 464 PHE A O 1
ATOM 3859 N N . ASN A 1 465 ? -47.119 16.734 97.846 1.00 93.74 465 ASN A N 1
ATOM 3860 C CA . ASN A 1 465 ? -46.546 15.908 96.799 1.00 103.03 465 ASN A CA 1
ATOM 3861 C C . ASN A 1 465 ? -46.761 16.528 95.417 1.00 103.32 465 ASN A C 1
ATOM 3862 O O . ASN A 1 465 ? -47.176 15.862 94.466 1.00 105.39 465 ASN A O 1
ATOM 3867 N N . VAL A 1 466 ? -46.472 17.819 95.334 1.00 98.02 466 VAL A N 1
ATOM 3868 C CA . VAL A 1 466 ? -46.501 18.560 94.086 1.00 94.95 466 VAL A CA 1
ATOM 3869 C C . VAL A 1 466 ? -45.108 18.550 93.484 1.00 104.15 466 VAL A C 1
ATOM 3870 O O . VAL A 1 466 ? -44.145 18.952 94.130 1.00 113.01 466 VAL A O 1
ATOM 3874 N N . LYS A 1 467 ? -44.995 18.101 92.243 1.00 111.05 467 LYS A N 1
ATOM 3875 C CA . LYS A 1 467 ? -43.687 17.862 91.630 1.00 118.96 467 LYS A CA 1
ATOM 3876 C C . LYS A 1 467 ? -43.571 18.597 90.303 1.00 123.75 467 LYS A C 1
ATOM 3877 O O . LYS A 1 467 ? -44.563 19.122 89.792 1.00 124.26 467 LYS A O 1
ATOM 3883 N N . GLU A 1 468 ? -42.354 18.665 89.768 1.00 125.75 468 GLU A N 1
ATOM 3884 C CA . GLU A 1 468 ? -42.131 19.264 88.456 1.00 126.91 468 GLU A CA 1
ATOM 3885 C C . GLU A 1 468 ? -41.602 18.196 87.502 1.00 131.15 468 GLU A C 1
ATOM 3886 O O . GLU A 1 468 ? -40.898 17.277 87.925 1.00 133.28 468 GLU A O 1
ATOM 3892 N N . LYS A 1 469 ? -41.955 18.311 86.225 1.00 134.17 469 LYS A N 1
ATOM 3893 C CA . LYS A 1 469 ? -41.598 17.308 85.218 1.00 139.40 469 LYS A CA 1
ATOM 3894 C C . LYS A 1 469 ? -40.106 17.012 85.241 1.00 145.47 469 LYS A C 1
ATOM 3895 O O . LYS A 1 469 ? -39.679 15.869 85.418 1.00 146.79 469 LYS A O 1
ATOM 3901 N N . SER A 1 470 ? -39.323 18.070 85.062 1.00 148.18 470 SER A N 1
ATOM 3902 C CA . SER A 1 470 ? -37.874 18.010 85.153 1.00 144.04 470 SER A CA 1
ATOM 3903 C C . SER A 1 470 ? -37.443 17.537 86.538 1.00 139.31 470 SER A C 1
ATOM 3904 O O . SER A 1 470 ? -36.601 16.659 86.670 1.00 137.52 470 SER A O 1
ATOM 3907 N N . GLY A 1 471 ? -38.084 18.074 87.569 1.00 136.56 471 GLY A N 1
ATOM 3908 C CA . GLY A 1 471 ? -37.593 17.946 88.928 1.00 133.15 471 GLY A CA 1
ATOM 3909 C C . GLY A 1 471 ? -37.059 19.254 89.485 1.00 129.52 471 GLY A C 1
ATOM 3910 O O . GLY A 1 471 ? -36.476 19.283 90.569 1.00 129.44 471 GLY A O 1
ATOM 3911 N N . ARG A 1 472 ? -37.287 20.343 88.757 1.00 125.10 472 ARG A N 1
ATOM 3912 C CA . ARG A 1 472 ? -36.951 21.667 89.255 1.00 124.72 472 ARG A CA 1
ATOM 3913 C C . ARG A 1 472 ? -37.601 21.888 90.624 1.00 126.65 472 ARG A C 1
ATOM 3914 O O . ARG A 1 472 ? -38.643 21.302 90.942 1.00 121.82 472 ARG A O 1
ATOM 3922 N N . THR A 1 473 ? -36.956 22.712 91.440 1.00 131.33 473 THR A N 1
ATOM 3923 C CA . THR A 1 473 ? -37.507 23.158 92.715 1.00 132.52 473 THR A CA 1
ATOM 3924 C C . THR A 1 473 ? -38.740 24.051 92.569 1.00 126.29 473 THR A C 1
ATOM 3925 O O . THR A 1 473 ? -38.719 25.045 91.839 1.00 126.36 473 THR A O 1
ATOM 3929 N N . LEU A 1 474 ? -39.796 23.718 93.303 1.00 118.26 474 LEU A N 1
ATOM 3930 C CA . LEU A 1 474 ? -40.987 24.547 93.317 1.00 112.07 474 LEU A CA 1
ATOM 3931 C C . LEU A 1 474 ? -41.237 25.228 94.667 1.00 108.61 474 LEU A C 1
ATOM 3932 O O . LEU A 1 474 ? -41.010 24.646 95.736 1.00 102.39 474 LEU A O 1
ATOM 3937 N N . PHE A 1 475 ? -41.728 26.463 94.592 1.00 110.05 475 PHE A N 1
ATOM 3938 C CA . PHE A 1 475 ? -42.125 27.241 95.759 1.00 105.55 475 PHE A CA 1
ATOM 3939 C C . PHE A 1 475 ? -43.592 27.622 95.665 1.00 97.31 475 PHE A C 1
ATOM 3940 O O . PHE A 1 475 ? -44.118 27.767 94.570 1.00 99.24 475 PHE A O 1
ATOM 3948 N N . THR A 1 476 ? -44.243 27.820 96.806 1.00 94.34 476 THR A N 1
ATOM 3949 C CA . THR A 1 476 ? -45.578 28.431 96.831 1.00 95.11 476 THR A CA 1
ATOM 3950 C C . THR A 1 476 ? -45.524 29.661 97.694 1.00 92.32 476 THR A C 1
ATOM 3951 O O . THR A 1 476 ? -44.550 29.889 98.405 1.00 97.80 476 THR A O 1
ATOM 3955 N N . GLY A 1 477 ? -46.551 30.478 97.607 1.00 80.75 477 GLY A N 1
ATOM 3956 C CA . GLY A 1 477 ? -46.684 31.540 98.567 1.00 83.05 477 GLY A CA 1
ATOM 3957 C C . GLY A 1 477 ? -48.116 31.969 98.613 1.00 88.19 477 GLY A C 1
ATOM 3958 O O . GLY A 1 477 ? -48.865 31.683 97.681 1.00 98.00 477 GLY A O 1
ATOM 3959 N N . CYS A 1 478 ? -48.510 32.637 99.687 1.00 83.54 478 CYS A N 1
ATOM 3960 C CA . CYS A 1 478 ? -49.800 33.306 99.697 1.00 88.47 478 CYS A CA 1
ATOM 3961 C C . CYS A 1 478 ? -49.630 34.703 100.253 1.00 89.64 478 CYS A C 1
ATOM 3962 O O . CYS A 1 478 ? -48.727 34.968 101.038 1.00 93.98 478 CYS A O 1
ATOM 3965 N N . ALA A 1 479 ? -50.503 35.600 99.837 1.00 83.73 479 ALA A N 1
ATOM 3966 C CA . ALA A 1 479 ? -50.630 36.864 100.518 1.00 85.07 479 ALA A CA 1
ATOM 3967 C C . ALA A 1 479 ? -52.100 37.033 100.838 1.00 88.00 479 ALA A C 1
ATOM 3968 O O . ALA A 1 479 ? -52.945 36.671 100.034 1.00 90.30 479 ALA A O 1
ATOM 3970 N N . GLY A 1 480 ? -52.421 37.631 101.972 1.00 85.87 480 GLY A N 1
ATOM 3971 C CA . GLY A 1 480 ? -53.779 38.073 102.105 1.00 87.57 480 GLY A CA 1
ATOM 3972 C C . GLY A 1 480 ? -54.020 39.362 102.863 1.00 93.61 480 GLY A C 1
ATOM 3973 O O . GLY A 1 480 ? -53.343 39.722 103.832 1.00 98.64 480 GLY A O 1
ATOM 3974 N N . LEU A 1 481 ? -55.083 40.021 102.429 1.00 89.65 481 LEU A N 1
ATOM 3975 C CA . LEU A 1 481 ? -55.452 41.317 102.923 1.00 87.76 481 LEU A CA 1
ATOM 3976 C C . LEU A 1 481 ? -56.729 41.182 103.752 1.00 84.28 481 LEU A C 1
ATOM 3977 O O . LEU A 1 481 ? -57.775 40.846 103.213 1.00 81.27 481 LEU A O 1
ATOM 3982 N N . GLY A 1 482 ? -56.644 41.384 105.069 1.00 88.58 482 GLY A N 1
ATOM 3983 C CA . GLY A 1 482 ? -57.854 41.440 105.877 1.00 90.92 482 GLY A CA 1
ATOM 3984 C C . GLY A 1 482 ? -58.577 42.712 105.527 1.00 92.00 482 GLY A C 1
ATOM 3985 O O . GLY A 1 482 ? -58.161 43.824 105.880 1.00 92.65 482 GLY A O 1
ATOM 3986 N N . VAL A 1 483 ? -59.722 42.552 104.897 1.00 88.77 483 VAL A N 1
ATOM 3987 C CA . VAL A 1 483 ? -60.401 43.711 104.386 1.00 90.53 483 VAL A CA 1
ATOM 3988 C C . VAL A 1 483 ? -61.142 44.296 105.579 1.00 92.75 483 VAL A C 1
ATOM 3989 O O . VAL A 1 483 ? -61.248 45.509 105.732 1.00 97.73 483 VAL A O 1
ATOM 3993 N N . THR A 1 484 ? -61.622 43.420 106.449 1.00 89.69 484 THR A N 1
ATOM 3994 C CA . THR A 1 484 ? -62.212 43.856 107.694 1.00 90.09 484 THR A CA 1
ATOM 3995 C C . THR A 1 484 ? -61.251 44.852 108.309 1.00 95.13 484 THR A C 1
ATOM 3996 O O . THR A 1 484 ? -61.644 45.947 108.705 1.00 96.59 484 THR A O 1
ATOM 4000 N N . ARG A 1 485 ? -59.980 44.464 108.357 1.00 97.57 485 ARG A N 1
ATOM 4001 C CA . ARG A 1 485 ? -58.926 45.268 108.972 1.00 104.31 485 ARG A CA 1
ATOM 4002 C C . ARG A 1 485 ? -58.667 46.590 108.258 1.00 98.43 485 ARG A C 1
ATOM 4003 O O . ARG A 1 485 ? -58.632 47.653 108.893 1.00 89.62 485 ARG A O 1
ATOM 4011 N N . TRP A 1 486 ? -58.455 46.514 106.945 1.00 97.88 486 TRP A N 1
ATOM 4012 C CA . TRP A 1 486 ? -58.353 47.722 106.132 1.00 101.05 486 TRP A CA 1
ATOM 4013 C C . TRP A 1 486 ? -59.512 48.697 106.423 1.00 103.10 486 TRP A C 1
ATOM 4014 O O . TRP A 1 486 ? -59.309 49.910 106.495 1.00 103.62 486 TRP A O 1
ATOM 4025 N N . VAL A 1 487 ? -60.731 48.189 106.580 1.00 98.78 487 VAL A N 1
ATOM 4026 C CA . VAL A 1 487 ? -61.838 49.092 106.888 1.00 97.29 487 VAL A CA 1
ATOM 4027 C C . VAL A 1 487 ? -61.599 49.832 108.220 1.00 103.00 487 VAL A C 1
ATOM 4028 O O . VAL A 1 487 ? -61.705 51.054 108.288 1.00 105.02 487 VAL A O 1
ATOM 4032 N N . VAL A 1 488 ? -61.261 49.087 109.268 1.00 99.10 488 VAL A N 1
ATOM 4033 C CA . VAL A 1 488 ? -61.032 49.669 110.584 1.00 90.76 488 VAL A CA 1
ATOM 4034 C C . VAL A 1 488 ? -59.948 50.728 110.551 1.00 94.92 488 VAL A C 1
ATOM 4035 O O . VAL A 1 488 ? -60.065 51.775 111.178 1.00 99.96 488 VAL A O 1
ATOM 4039 N N . GLY A 1 489 ? -58.880 50.431 109.828 1.00 92.25 489 GLY A N 1
ATOM 4040 C CA . GLY A 1 489 ? -57.801 51.377 109.631 1.00 96.50 489 GLY A CA 1
ATOM 4041 C C . GLY A 1 489 ? -58.229 52.631 108.887 1.00 99.65 489 GLY A C 1
ATOM 4042 O O . GLY A 1 489 ? -57.837 53.732 109.254 1.00 101.15 489 GLY A O 1
ATOM 4043 N N . LEU A 1 490 ? -59.029 52.474 107.838 1.00 97.26 490 LEU A N 1
ATOM 4044 C CA . LEU A 1 490 ? -59.554 53.636 107.138 1.00 98.09 490 LEU A CA 1
ATOM 4045 C C . LEU A 1 490 ? -60.306 54.556 108.108 1.00 95.57 490 LEU A C 1
ATOM 4046 O O . LEU A 1 490 ? -59.984 55.730 108.243 1.00 100.26 490 LEU A O 1
ATOM 4051 N N . LEU A 1 491 ? -61.305 54.018 108.788 1.00 90.86 491 LEU A N 1
ATOM 4052 C CA . LEU A 1 491 ? -61.976 54.761 109.841 1.00 101.05 491 LEU A CA 1
ATOM 4053 C C . LEU A 1 491 ? -61.002 55.302 110.895 1.00 109.09 491 LEU A C 1
ATOM 4054 O O . LEU A 1 491 ? -60.988 56.498 111.180 1.00 119.44 491 LEU A O 1
ATOM 4059 N N . ALA A 1 492 ? -60.182 54.438 111.470 1.00 101.09 492 ALA A N 1
ATOM 4060 C CA . ALA A 1 492 ? -59.245 54.892 112.488 1.00 108.64 492 ALA A CA 1
ATOM 4061 C C . ALA A 1 492 ? -58.460 56.160 112.079 1.00 113.07 492 ALA A C 1
ATOM 4062 O O . ALA A 1 492 ? -58.217 57.065 112.899 1.00 107.88 492 ALA A O 1
ATOM 4064 N N . GLN A 1 493 ? -58.008 56.176 110.828 1.00 116.50 493 GLN A N 1
ATOM 4065 C CA . GLN A 1 493 ? -57.292 57.320 110.274 1.00 120.32 493 GLN A CA 1
ATOM 4066 C C . GLN A 1 493 ? -58.135 58.490 109.733 1.00 128.63 493 GLN A C 1
ATOM 4067 O O . GLN A 1 493 ? -57.888 59.644 110.088 1.00 131.37 493 GLN A O 1
ATOM 4073 N N . HIS A 1 494 ? -59.114 58.197 108.878 1.00 128.87 494 HIS A N 1
ATOM 4074 C CA . HIS A 1 494 ? -59.872 59.252 108.203 1.00 131.77 494 HIS A CA 1
ATOM 4075 C C . HIS A 1 494 ? -61.164 59.645 108.914 1.00 136.26 494 HIS A C 1
ATOM 4076 O O . HIS A 1 494 ? -61.780 60.663 108.571 1.00 148.47 494 HIS A O 1
ATOM 4083 N N . GLY A 1 495 ? -61.570 58.851 109.901 1.00 125.15 495 GLY A N 1
ATOM 4084 C CA . GLY A 1 495 ? -62.778 59.135 110.655 1.00 124.30 495 GLY A CA 1
ATOM 4085 C C . GLY A 1 495 ? -64.053 58.641 109.996 1.00 126.86 495 GLY A C 1
ATOM 4086 O O . GLY A 1 495 ? -64.002 57.935 108.986 1.00 122.90 495 GLY A O 1
ATOM 4087 N N . PHE A 1 496 ? -65.201 58.998 110.578 1.00 131.20 496 PHE A N 1
ATOM 4088 C CA . PHE A 1 496 ? -66.496 58.498 110.106 1.00 129.02 496 PHE A CA 1
ATOM 4089 C C . PHE A 1 496 ? -67.258 59.390 109.118 1.00 138.64 496 PHE A C 1
ATOM 4090 O O . PHE A 1 496 ? -68.275 58.955 108.562 1.00 141.26 496 PHE A O 1
ATOM 4098 N N . TYR A 1 497 ? -66.789 60.621 108.905 1.00 140.13 497 TYR A N 1
ATOM 4099 C CA . TYR A 1 497 ? -67.492 61.558 108.024 1.00 142.09 497 TYR A CA 1
ATOM 4100 C C . TYR A 1 497 ? -67.012 61.382 106.593 1.00 135.23 497 TYR A C 1
ATOM 4101 O O . TYR A 1 497 ? -65.886 61.761 106.259 1.00 136.23 497 TYR A O 1
ATOM 4110 N N . PRO A 1 498 ? -67.887 60.820 105.743 1.00 130.17 498 PRO A N 1
ATOM 4111 C CA . PRO A 1 498 ? -67.613 60.277 104.403 1.00 131.35 498 PRO A CA 1
ATOM 4112 C C . PRO A 1 498 ? -66.973 61.228 103.385 1.00 144.55 498 PRO A C 1
ATOM 4113 O O . PRO A 1 498 ? -66.354 60.748 102.436 1.00 147.31 498 PRO A O 1
ATOM 4117 N N . TYR A 1 499 ? -67.118 62.537 103.558 1.00 153.92 499 TYR A N 1
ATOM 4118 C CA . TYR A 1 499 ? -66.627 63.477 102.551 1.00 162.25 499 TYR A CA 1
ATOM 4119 C C . TYR A 1 499 ? -65.147 63.756 102.751 1.00 161.76 499 TYR A C 1
ATOM 4120 O O . TYR A 1 499 ? -64.491 64.350 101.892 1.00 163.41 499 TYR A O 1
ATOM 4129 N N . GLU A 1 500 ? -64.636 63.299 103.895 1.00 157.30 500 GLU A N 1
ATOM 4130 C CA . GLU A 1 500 ? -63.215 63.371 104.223 1.00 151.67 500 GLU A CA 1
ATOM 4131 C C . GLU A 1 500 ? -62.449 62.080 103.953 1.00 143.71 500 GLU A C 1
ATOM 4132 O O . GLU A 1 500 ? -61.232 62.043 104.138 1.00 145.29 500 GLU A O 1
ATOM 4138 N N . TRP A 1 501 ? -63.164 61.035 103.520 1.00 136.76 501 TRP A N 1
ATOM 4139 C CA . TRP A 1 501 ? -62.562 59.781 103.054 1.00 131.16 501 TRP A CA 1
ATOM 4140 C C . TRP A 1 501 ? -61.773 60.030 101.764 1.00 140.79 501 TRP A C 1
ATOM 4141 O O . TRP A 1 501 ? -61.967 61.052 101.116 1.00 151.52 501 TRP A O 1
ATOM 4152 N N . PRO A 1 502 ? -60.867 59.108 101.392 1.00 137.69 502 PRO A N 1
ATOM 4153 C CA . PRO A 1 502 ? -60.070 59.251 100.165 1.00 140.06 502 PRO A CA 1
ATOM 4154 C C . PRO A 1 502 ? -60.912 59.309 98.889 1.00 149.95 502 PRO A C 1
ATOM 4155 O O . PRO A 1 502 ? -61.998 58.714 98.838 1.00 150.14 502 PRO A O 1
ATOM 4159 N N . GLU A 1 503 ? -60.397 60.004 97.870 1.00 155.91 503 GLU A N 1
ATOM 4160 C CA . GLU A 1 503 ? -61.107 60.221 96.603 1.00 154.81 503 GLU A CA 1
ATOM 4161 C C . GLU A 1 503 ? -61.642 58.919 95.980 1.00 152.22 503 GLU A C 1
ATOM 4162 O O . GLU A 1 503 ? -62.854 58.759 95.827 1.00 153.41 503 GLU A O 1
ATOM 4168 N N . PRO A 1 504 ? -60.752 57.961 95.663 1.00 146.45 504 PRO A N 1
ATOM 4169 C CA . PRO A 1 504 ? -61.247 56.769 94.966 1.00 141.37 504 PRO A CA 1
ATOM 4170 C C . PRO A 1 504 ? -62.376 56.087 95.742 1.00 139.32 504 PRO A C 1
ATOM 4171 O O . PRO A 1 504 ? -63.189 55.370 95.148 1.00 138.66 504 PRO A O 1
ATOM 4175 N N . ILE A 1 505 ? -62.426 56.313 97.053 1.00 136.70 505 ILE A N 1
ATOM 4176 C CA . ILE A 1 505 ? -63.463 55.713 97.895 1.00 131.65 505 ILE A CA 1
ATOM 4177 C C . ILE A 1 505 ? -64.803 56.428 97.776 1.00 134.41 505 ILE A C 1
ATOM 4178 O O . ILE A 1 505 ? -65.852 55.775 97.685 1.00 130.36 505 ILE A O 1
ATOM 4183 N N . LEU A 1 506 ? -64.772 57.762 97.783 1.00 136.22 506 LEU A N 1
ATOM 4184 C CA . LEU A 1 506 ? -66.002 58.536 97.623 1.00 133.71 506 LEU A CA 1
ATOM 4185 C C . LEU A 1 506 ? -66.715 58.185 96.323 1.00 134.46 506 LEU A C 1
ATOM 4186 O O . LEU A 1 506 ? -67.902 57.838 96.328 1.00 131.02 506 LEU A O 1
ATOM 4191 N N . GLU A 1 507 ? -65.972 58.270 95.222 1.00 137.96 507 GLU A N 1
ATOM 4192 C CA . GLU A 1 507 ? -66.474 57.910 93.904 1.00 144.62 507 GLU A CA 1
ATOM 4193 C C . GLU A 1 507 ? -67.131 56.527 93.904 1.00 143.67 507 GLU A C 1
ATOM 4194 O O . GLU A 1 507 ? -68.256 56.365 93.426 1.00 148.36 507 GLU A O 1
ATOM 4200 N N . ARG A 1 508 ? -66.437 55.536 94.448 1.00 136.64 508 ARG A N 1
ATOM 4201 C CA . ARG A 1 508 ? -66.981 54.186 94.509 1.00 137.98 508 ARG A CA 1
ATOM 4202 C C . ARG A 1 508 ? -68.291 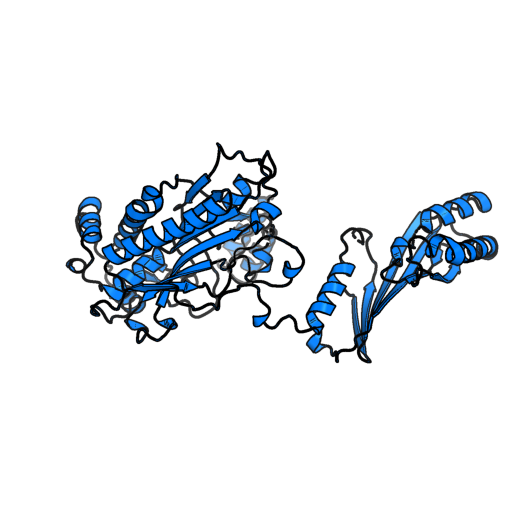54.123 95.293 1.00 135.96 508 ARG A C 1
ATOM 4203 O O . ARG A 1 508 ? -69.231 53.427 94.894 1.00 129.60 508 ARG A O 1
ATOM 4211 N N . ILE A 1 509 ? -68.331 54.848 96.411 1.00 140.99 509 ILE A N 1
ATOM 4212 C CA . ILE A 1 509 ? -69.513 54.926 97.273 1.00 144.74 509 ILE A CA 1
ATOM 4213 C C . ILE A 1 509 ? -70.704 55.508 96.502 1.00 148.81 509 ILE A C 1
ATOM 4214 O O . ILE A 1 509 ? -71.801 54.929 96.488 1.00 145.80 509 ILE A O 1
ATOM 4219 N N . ASP A 1 510 ? -70.470 56.655 95.862 1.00 151.31 510 ASP A N 1
ATOM 4220 C CA . ASP A 1 510 ? -71.498 57.362 95.111 1.00 151.11 510 ASP A CA 1
ATOM 4221 C C . ASP A 1 510 ? -72.017 56.569 93.925 1.00 152.17 510 ASP A C 1
ATOM 4222 O O . ASP A 1 510 ? -73.211 56.299 93.838 1.00 159.61 510 ASP A O 1
ATOM 4227 N N . GLU A 1 511 ? -71.131 56.183 93.016 1.00 148.52 511 GLU A N 1
ATOM 4228 C CA . GLU A 1 511 ? -71.562 55.420 91.849 1.00 152.11 511 GLU A CA 1
ATOM 4229 C C . GLU A 1 511 ? -72.421 54.199 92.191 1.00 143.52 511 GLU A C 1
ATOM 4230 O O . GLU A 1 511 ? -73.514 54.027 91.661 1.00 144.51 511 GLU A O 1
ATOM 4236 N N . LYS A 1 512 ? -71.907 53.340 93.059 1.00 137.28 512 LYS A N 1
ATOM 4237 C CA . LYS A 1 512 ? -72.555 52.071 93.363 1.00 135.31 512 LYS A CA 1
ATOM 4238 C C . LYS A 1 512 ? -73.735 52.253 94.332 1.00 138.90 512 LYS A C 1
ATOM 4239 O O . LYS A 1 512 ? -74.817 51.672 94.143 1.00 138.68 512 LYS A O 1
ATOM 4245 N N . PHE A 1 513 ? -73.506 53.029 95.390 1.00 136.96 513 PHE A N 1
ATOM 4246 C CA . PHE A 1 513 ? -74.512 53.207 96.437 1.00 130.88 513 PHE A CA 1
ATOM 4247 C C . PHE A 1 513 ? -75.332 54.493 96.422 1.00 131.15 513 PHE A C 1
ATOM 4248 O O . PHE A 1 513 ? -76.257 54.647 97.224 1.00 129.20 513 PHE A O 1
ATOM 4256 N N . GLY A 1 514 ? -75.017 55.412 95.519 1.00 134.15 514 GLY A N 1
ATOM 4257 C CA . GLY A 1 514 ? -75.784 56.638 95.482 1.00 140.28 514 GLY A CA 1
ATOM 4258 C C . GLY A 1 514 ? -75.737 57.290 96.851 1.00 145.02 514 GLY A C 1
ATOM 4259 O O . GLY A 1 514 ? -76.764 57.395 97.518 1.00 147.02 514 GLY A O 1
ATOM 4260 N N . GLY A 1 515 ? -74.539 57.645 97.307 1.00 146.76 515 GLY A N 1
ATOM 4261 C CA . GLY A 1 515 ? -74.350 58.188 98.644 1.00 145.78 515 GLY A CA 1
ATOM 4262 C C . GLY A 1 515 ? -74.075 57.095 99.669 1.00 140.61 515 GLY A C 1
ATOM 4263 O O . GLY A 1 515 ? -74.306 55.903 99.406 1.00 137.20 515 GLY A O 1
ATOM 4264 N N . LEU A 1 516 ? -73.574 57.482 100.841 1.00 135.87 516 LEU A N 1
ATOM 4265 C CA . LEU A 1 516 ? -73.322 56.494 101.891 1.00 124.21 516 LEU A CA 1
ATOM 4266 C C . LEU A 1 516 ? -74.612 56.119 102.619 1.00 112.83 516 LEU A C 1
ATOM 4267 O O . LEU A 1 516 ? -75.219 56.967 103.271 1.00 109.06 516 LEU A O 1
ATOM 4272 N N . PRO A 1 517 ? -74.999 54.830 102.552 1.00 107.92 517 PRO A N 1
ATOM 4273 C CA . PRO A 1 517 ? -76.254 54.332 103.124 1.00 110.16 517 PRO A CA 1
ATOM 4274 C C . PRO A 1 517 ? -76.388 54.688 104.590 1.00 117.70 517 PRO A C 1
ATOM 4275 O O . PRO A 1 517 ? -75.405 55.022 105.242 1.00 122.13 517 PRO A O 1
ATOM 4279 N N . GLU A 1 518 ? -77.607 54.637 105.102 1.00 117.69 518 GLU A N 1
ATOM 4280 C CA . GLU A 1 518 ? -77.869 55.135 106.434 1.00 121.14 518 GLU A CA 1
ATOM 4281 C C . GLU A 1 518 ? -78.196 53.966 107.319 1.00 119.92 518 GLU A C 1
ATOM 4282 O O . GLU A 1 518 ? -78.511 52.888 106.833 1.00 121.63 518 GLU A O 1
ATOM 4288 N N . VAL A 1 519 ? -78.053 54.149 108.621 1.00 121.03 519 VAL A N 1
ATOM 4289 C CA . VAL A 1 519 ? -78.354 53.064 109.540 1.00 121.05 519 VAL A CA 1
ATOM 4290 C C . VAL A 1 519 ? -79.848 52.727 109.556 1.00 120.83 519 VAL A C 1
ATOM 4291 O O . VAL A 1 519 ? -80.702 53.611 109.666 1.00 121.63 519 VAL A O 1
ATOM 4295 N N . PRO A 1 520 ? -80.163 51.432 109.458 1.00 113.34 520 PRO A N 1
ATOM 4296 C CA . PRO A 1 520 ? -81.525 50.926 109.628 1.00 107.28 520 PRO A CA 1
ATOM 4297 C C . PRO A 1 520 ? -81.951 51.110 111.073 1.00 104.19 520 PRO A C 1
ATOM 4298 O O . PRO A 1 520 ? -81.993 50.137 111.817 1.00 101.71 520 PRO A O 1
ATOM 4302 N N . LYS A 1 521 ? -82.244 52.343 111.462 1.00 110.60 521 LYS A N 1
ATOM 4303 C CA . LYS A 1 521 ? -82.672 52.661 112.828 1.00 122.15 521 LYS A CA 1
ATOM 4304 C C . LYS A 1 521 ? -83.969 51.972 113.296 1.00 123.95 521 LYS A C 1
ATOM 4305 O O . LYS A 1 521 ? -84.852 51.652 112.499 1.00 125.76 521 LYS A O 1
ATOM 4311 N N . THR A 1 522 ? -84.056 51.722 114.596 1.00 120.85 522 THR A N 1
ATOM 4312 C CA . THR A 1 522 ? -85.335 51.429 115.215 1.00 121.19 522 THR A CA 1
ATOM 4313 C C . THR A 1 522 ? -85.634 52.564 116.178 1.00 134.43 522 THR A C 1
ATOM 4314 O O . THR A 1 522 ? -84.911 53.559 116.202 1.00 146.27 522 THR A O 1
ATOM 4318 N N . LEU A 1 523 ? -86.702 52.440 116.956 1.00 134.69 523 LEU A N 1
ATOM 4319 C CA . LEU A 1 523 ? -86.961 53.426 117.994 1.00 138.96 523 LEU A CA 1
ATOM 4320 C C . LEU A 1 523 ? -85.889 53.320 119.067 1.00 136.51 523 LEU A C 1
ATOM 4321 O O . LEU A 1 523 ? -85.235 54.303 119.416 1.00 139.40 523 LEU A O 1
ATOM 4326 N N . THR A 1 524 ? -85.721 52.114 119.588 1.00 132.27 524 THR A N 1
ATOM 4327 C CA . THR A 1 524 ? -84.767 51.857 120.659 1.00 139.81 524 THR A CA 1
ATOM 4328 C C . THR A 1 524 ? -83.277 51.768 120.264 1.00 142.37 524 THR A C 1
ATOM 4329 O O . THR A 1 524 ? -82.431 52.464 120.843 1.00 145.16 524 THR A O 1
ATOM 4333 N N . TRP A 1 525 ? -82.956 50.918 119.289 1.00 138.84 525 TRP A N 1
ATOM 4334 C CA . TRP A 1 525 ? -81.571 50.467 119.159 1.00 140.48 525 TRP A CA 1
ATOM 4335 C C . TRP A 1 525 ? -80.476 51.486 118.870 1.00 151.05 525 TRP A C 1
ATOM 4336 O O . TRP A 1 525 ? -79.626 51.725 119.729 1.00 163.19 525 TRP A O 1
ATOM 4347 N N . PRO A 1 526 ? -80.493 52.110 117.682 1.00 144.45 526 PRO A N 1
ATOM 4348 C CA . PRO A 1 526 ? -79.212 52.737 117.303 1.00 140.46 526 PRO A CA 1
ATOM 4349 C C . PRO A 1 526 ? -78.679 53.595 118.434 1.00 141.52 526 PRO A C 1
ATOM 4350 O O . PRO A 1 526 ? -77.491 53.507 118.735 1.00 138.00 526 PRO A O 1
ATOM 4354 N N . GLU A 1 527 ? -79.569 54.360 119.066 1.00 150.91 527 GLU A N 1
ATOM 4355 C CA . GLU A 1 527 ? -79.302 55.079 120.316 1.00 161.77 527 GLU A CA 1
ATOM 4356 C C . GLU A 1 527 ? -78.273 56.209 120.194 1.00 159.95 527 GLU A C 1
ATOM 4357 O O . GLU A 1 527 ? -77.131 56.085 120.646 1.00 155.22 527 GLU A O 1
#

Organism: Methanopyrus kandleri (strain AV19 / DSM 6324 / JCM 9639 / NBRC 100938) (NCBI:txid190192)

Nearest PDB structures (foldseek):
  3w3s-assembly1_A-2  TM=1.002E+00  e=0.000E+00  Methanopyrus kandleri AV19
  2cjb-assembly1_B  TM=7.704E-01  e=6.861E-44  Methanosarcina barkeri str. Fusaro
  2cj9-assembly1_B  TM=7.700E-01  e=7.477E-43  Methanosarcina barkeri str. Fusaro
  2cj9-assembly1_A  TM=8.470E-01  e=1.249E-40  Methanosarcina barkeri str. Fusaro
  2cim-assembly1_B  TM=7.583E-01  e=1.023E-41  Methanosarcina barkeri str. Fusaro

Radius of gyration: 31.32 Å; Cα contacts (8 Å, |Δi|>4): 944; chains: 1; bounding box: 73×96×58 Å

CATH classification: 3.30.70.1920 (+1 more: 3.30.930.10)

InterPro domains:
  IPR002314 Aminoacyl-tRNA synthetase, class II (G/ P/ S/T) [PF00587] (311-493)
  IPR004503 Serine-tRNA ligase type 2, archaea [MF_01278] (3-526)
  IPR004503 Serine-tRNA ligase type 2, archaea [TIGR00415] (3-526)
  IPR006195 Aminoacyl-tRNA synthetase, class II [PS50862] (345-498)
  IPR041293 Serine-tRNA ligase type 2, tRNA-binding domain [PF18490] (3-160)
  IPR045864 Class II Aminoacyl-tRNA synthetase/Biotinyl protein ligase (BPL) and lipoyl protein ligase (LPL) [G3DSA:3.30.930.10] (170-527)
  IPR045864 Class II Aminoacyl-tRNA synthetase/Biotinyl protein ligase (BPL) and lipoyl protein ligase (LPL) [SSF55681] (196-505)

Foldseek 3Di:
DKKKKFKKKFFKPFFDDVVQVVVLVVVVLVVCQVPVQCPQPDDVDDGKHQPDWDDDGGIIIMIMGDPRYHRVNSCSCQVVSQVSCCVRPVMGGPDMWTQKMKMKDADPDDDDDVLQDDQPAFPDWDDDPSMIMGMHGTDDVVCVVCPVVVSVVSSVCSNVVCVPPVVDAFQDAFVAFPDWDPDDDFADQDDLLVVCLLQVCWPDDPDFQDIHGFFLVLLLVLLVVVLCVQFVVVLPFAEDAFDQKFFPVLVLQLCVQCVPFFFDWAFDDDCVLVVVLVVVCVVVVDDDPVSVVSVVVRTDDTTTGRAQPQCSVVLVVLFPHADDCVNDKHKYKYFHAWGATHDDDRSSDLLHGGTFTKIKIKIKDFVVVQVVSLVSSVVSVVVVCVLQPFTKTKTQHNADSSRNHDPVVPDDFDADSGFKIFIWTAQNNQDDPVDPRRIGGQKMWGKGFCSSCVSSVYAYPVRHGMIMIMMMGGSSNVSSRSCSRQNDDQVSGGDSSNVSSCVVPVHSDHGPDDPPRSD

Secondary structure (DSSP, 8-state):
-EEEEEEEEEEESS---HHHHHHHHHHHHHHHHHTGGGTT--TTS---EE----B-SSEE--EEEESSS-HHHH--HHHHHHHHHHHHHS--EEEEEEEEEEEEEE-SS---HHHH---SS-SEEEE-SSEEEEEEES-----TT-HHHHHHHHHHHHHTTTTSGGGS--SSPTT-EEEEPPPPP------HHHHHHHTTSEEE-SSTT-EEE----HHHHHHHHHHIIIIIITTTPEE----SEEETT----HHHH-TT--EE-PBPS-HHHHHHHHHHHHHH-S--HHHHHHHHHTB----EEE-SSS-THHHHHHTT-EE-TTT--EEEEE--SEEE----S----SSS-SEEEEEEEEEEE-HHHHHHHHHHHHHHHHHHHHHTT--EEEEE-SS-STTSSSGGGGS-----SS-EEEEEEE-GGG--TT-GGGEEEEEEEEEEETHHHHHTT-EESS----EEEEEEEEHHHHHHHHHHHH-S-GGGS-HHHHHHHHHHHSS-------SSS--

Solvent-accessible surface area: 27912 Å² total

Sequence (519 aa):
ELKFSAEVELTLSREVDPAEIEPTVEEFVKEANEDLLQRGVPTGKEGAKIESYYVLYDTIYEITGTRYLRPHEAARVRKRLAERLGRKHRVGVRDLKIPRYEVVLRFDREVTYDYVGYVPVADDVVVEDGTVRLTFQDVDEELRRHVIDRVIRLVAWAVEERSELVERVTKVEPGTVVDESGPRRIRFRGDVTEEARRRGWVKEFPGRGQWIYTPPAALFEVLRDFLLERVTRKLGFEPALFPKLIPLETFRRYLHGLPDGYYVCPPKRDPELFDDFKRELYVWGELNERTLGSLKEKLRDPGYVLAPAQCEPFYELLRDEVVDPERLPIKLYDCSGWTYRWEGGAAKGLERVNEFQRIEHVWIAEPEEAYRIRRELLEATKRVAEELELEWKVVVSDDPFYLEGRLLEDRDIELPDVPSYEFEVYLPFKGERSSEEAWISVGSFNVHGEHFVDGFNVKEKSGRTLFTGCAGLGVTRWVVGLLAQHGFYPYEWPEPILERIDEKFGGLPEVPKTLTWPE

B-factor: mean 128.43, std 43.69, range [54.49, 333.86]